Protein AF-A0A9P9ILC3-F1 (afdb_monomer)

Foldseek 3Di:
DDDQDFQWFWADEDPPDDAIKIKGFQVQLVLLVVLPQAQAQEEEEAFADLSCVLCCVAQVDPPDGDPGQGWGWADSDSRYIYRYGRQQDDDHHYDDPPPDPDPRIDIFGAPDPDPHSNVVRLLCVQQFVQLLHLAYEYEQVRLVHLVSVLVSLLVSLVLCVLAPANDEYEYEYEAQDDDDQVVSLVSNLVSNVVVCCVVPVPDDDDSVNSVVSSRSHYGYDYDYSDYDCNVVVVVSSVVSLVVCVVQLSRDRSVLSSQLSVVSSNCCRVPVSHGRDSQVSLCPVPDFDPLQLVLLLLLQVLDPDDDLLSLLLLLLLVLLSSDFPPGRLGQQLVSCVVHPLVSQVSSCVSNVPPCSSVSSSVSNNVLNVVCVVVVPRSLQVSLVSLLPDLSLLPDDDQQAQSRSSRGHDPDPLLSVLCCCCCNLVVDDPVRSVVCPVQFPDWDDDPQWTARGDPRIDRLCVSCPRHVRWHWDQDPNDIRTNDDDDCPQWWKWKAWPDPDIDIDGQDDPVQVVCVVVVHDRDDDDDYDHPDQQIFMFIWIQDPVRDTDTDDPPSDRNVVVCVVVCVVPPDDDDDDDDYDDDDDDDDDDDDDVVVVVVVVVVVRD

pLDDT: mean 77.28, std 18.67, range [23.97, 98.19]

Mean predicted aligned error: 16.58 Å

Nearest PDB structures (foldseek):
  1uuo-assembly1_A  TM=3.050E-01  e=3.561E+00  Rattus rattus
  6mzk-assembly1_B  TM=2.185E-01  e=6.914E+00  Influenza A virus (A/swine/Pennsylvania/A01076779/2010(H3N2))
  2oof-assembly1_A  TM=1.843E-01  e=3.747E+00  unidentified

Structure (mmCIF, N/CA/C/O backbone):
data_AF-A0A9P9ILC3-F1
#
_entry.id   AF-A0A9P9ILC3-F1
#
loop_
_atom_site.group_PDB
_atom_site.id
_atom_site.type_symbol
_atom_site.label_atom_id
_atom_site.label_alt_id
_atom_site.label_comp_id
_atom_site.label_asym_id
_atom_site.label_entity_id
_atom_site.label_seq_id
_atom_site.pdbx_PDB_ins_code
_atom_site.Cartn_x
_atom_site.Cartn_y
_atom_site.Cartn_z
_atom_site.occupancy
_atom_site.B_iso_or_equiv
_atom_site.auth_seq_id
_atom_site.auth_comp_id
_atom_site.auth_asym_id
_atom_site.auth_atom_id
_atom_site.pdbx_PDB_model_num
ATOM 1 N N . MET A 1 1 ? 36.769 3.764 -3.661 1.00 23.97 1 MET A N 1
ATOM 2 C CA . MET A 1 1 ? 35.564 3.863 -4.508 1.00 23.97 1 MET A CA 1
ATOM 3 C C . MET A 1 1 ? 34.874 2.511 -4.421 1.00 23.97 1 MET A C 1
ATOM 5 O O . MET A 1 1 ? 35.407 1.582 -5.016 1.00 23.97 1 MET A O 1
ATOM 9 N N . PRO A 1 2 ? 33.844 2.313 -3.580 1.00 28.03 2 PRO A N 1
ATOM 10 C CA . PRO A 1 2 ? 33.167 1.024 -3.556 1.00 28.03 2 PRO A CA 1
ATOM 11 C C . PRO A 1 2 ? 32.393 0.861 -4.869 1.00 28.03 2 PRO A C 1
ATOM 13 O O . PRO A 1 2 ? 31.841 1.830 -5.388 1.00 28.03 2 PRO A O 1
ATOM 16 N N . SER A 1 3 ? 32.447 -0.346 -5.422 1.00 35.47 3 SER A N 1
ATOM 17 C CA . SER A 1 3 ? 31.753 -0.782 -6.630 1.00 35.47 3 SER A CA 1
ATOM 18 C C . SER A 1 3 ? 30.279 -0.378 -6.624 1.00 35.47 3 SER A C 1
ATOM 20 O O . SER A 1 3 ? 29.643 -0.322 -5.574 1.00 35.47 3 SER A O 1
ATOM 22 N N . THR A 1 4 ? 29.725 -0.112 -7.806 1.00 49.19 4 THR A N 1
ATOM 23 C CA . THR A 1 4 ? 28.284 -0.007 -8.061 1.00 49.19 4 THR A CA 1
ATOM 24 C C . THR A 1 4 ? 27.616 -1.342 -7.728 1.00 49.19 4 THR A C 1
ATOM 26 O O . THR A 1 4 ? 27.397 -2.199 -8.583 1.00 49.19 4 THR A O 1
ATOM 29 N N . ASP A 1 5 ? 27.336 -1.551 -6.444 1.00 69.00 5 ASP A N 1
ATOM 30 C CA . ASP A 1 5 ? 26.706 -2.768 -5.963 1.00 69.00 5 ASP A CA 1
ATOM 31 C C . ASP A 1 5 ? 25.260 -2.792 -6.473 1.00 69.00 5 ASP A C 1
ATOM 33 O O . ASP A 1 5 ? 24.417 -1.973 -6.111 1.00 69.00 5 ASP A O 1
ATOM 37 N N . SER A 1 6 ? 24.958 -3.727 -7.367 1.00 86.50 6 SER A N 1
ATOM 38 C CA . SER A 1 6 ? 23.591 -3.967 -7.830 1.00 86.50 6 SER A CA 1
ATOM 39 C C . SER A 1 6 ? 22.699 -4.371 -6.655 1.00 86.50 6 SER A C 1
ATOM 41 O O . SER A 1 6 ? 23.113 -5.200 -5.853 1.00 86.50 6 SER A O 1
ATOM 43 N N . LEU A 1 7 ? 21.468 -3.875 -6.589 1.00 91.56 7 LEU A N 1
ATOM 44 C CA . LEU A 1 7 ? 20.440 -4.287 -5.632 1.00 91.56 7 LEU A CA 1
ATOM 45 C C . LEU A 1 7 ? 20.010 -5.748 -5.829 1.00 91.56 7 LEU A C 1
ATOM 47 O O . LEU A 1 7 ? 19.998 -6.520 -4.876 1.00 91.56 7 LEU A O 1
ATOM 51 N N . LEU A 1 8 ? 19.654 -6.125 -7.059 1.00 92.56 8 LEU A N 1
ATOM 52 C CA . LEU A 1 8 ? 19.232 -7.483 -7.410 1.00 92.56 8 LEU A CA 1
ATOM 53 C C . LEU A 1 8 ? 20.110 -8.027 -8.524 1.00 92.56 8 LEU A C 1
ATOM 55 O O . LEU A 1 8 ? 20.474 -7.291 -9.436 1.00 92.56 8 LEU A O 1
ATOM 59 N N . GLN A 1 9 ? 20.389 -9.324 -8.495 1.00 90.88 9 GLN A N 1
ATOM 60 C CA . GLN A 1 9 ? 20.995 -10.046 -9.609 1.00 90.88 9 GLN A CA 1
ATOM 61 C C . GLN A 1 9 ? 20.251 -11.352 -9.839 1.00 90.88 9 GLN A C 1
ATOM 63 O O . GLN A 1 9 ? 20.034 -12.121 -8.901 1.00 90.88 9 GLN A O 1
ATOM 68 N N . LEU A 1 10 ? 19.888 -11.624 -11.092 1.00 88.88 10 LEU A N 1
ATOM 69 C CA . LEU A 1 10 ? 19.340 -12.922 -11.461 1.00 88.88 10 LEU A CA 1
ATOM 70 C C . LEU A 1 10 ? 20.479 -13.866 -11.816 1.00 88.88 10 LEU A C 1
ATOM 72 O O . LEU A 1 10 ? 21.338 -13.551 -12.643 1.00 88.88 10 LEU A O 1
ATOM 76 N N . ARG A 1 11 ? 20.476 -15.043 -11.204 1.00 85.94 11 ARG A N 1
ATOM 77 C CA . ARG A 1 11 ? 21.575 -15.983 -11.347 1.00 85.94 11 ARG A CA 1
ATOM 78 C C . ARG A 1 11 ? 21.073 -17.427 -11.435 1.00 85.94 11 ARG A C 1
ATOM 80 O O . ARG A 1 11 ? 19.968 -17.749 -11.000 1.00 85.94 11 ARG A O 1
ATOM 87 N N . SER A 1 12 ? 21.887 -18.297 -12.029 1.00 84.00 12 SER A N 1
ATOM 88 C CA . SER A 1 12 ? 21.585 -19.722 -12.211 1.00 84.00 12 SER A CA 1
ATOM 89 C C . SER A 1 12 ? 22.355 -20.594 -11.222 1.00 84.00 12 SER A C 1
ATOM 91 O O . SER A 1 12 ? 23.430 -20.220 -10.732 1.00 84.00 12 SER A O 1
ATOM 93 N N . ASN A 1 13 ? 21.788 -21.756 -10.897 1.00 76.06 13 ASN A N 1
ATOM 94 C CA . ASN A 1 13 ? 22.455 -22.763 -10.081 1.00 76.06 13 ASN A CA 1
ATOM 95 C C . ASN A 1 13 ? 23.418 -23.621 -10.925 1.00 76.06 13 ASN A C 1
ATOM 97 O O . ASN A 1 13 ? 23.456 -23.520 -12.157 1.00 76.06 13 ASN A O 1
ATOM 101 N N . ALA A 1 14 ? 24.222 -24.458 -10.267 1.00 70.94 14 ALA A N 1
ATOM 102 C CA . ALA A 1 14 ? 25.019 -25.462 -10.964 1.00 70.94 14 ALA A CA 1
ATOM 103 C C . ALA A 1 14 ? 24.100 -26.445 -11.726 1.00 70.94 14 ALA A C 1
ATOM 105 O O . ALA A 1 14 ? 22.983 -26.712 -11.272 1.00 70.94 14 ALA A O 1
ATOM 106 N N . PRO A 1 15 ? 24.540 -26.996 -12.875 1.00 63.19 15 PRO A N 1
ATOM 107 C CA . PRO A 1 15 ? 23.764 -28.000 -13.604 1.00 63.19 15 PRO A CA 1
ATOM 108 C C . PRO A 1 15 ? 23.342 -29.159 -12.687 1.00 63.19 15 PRO A C 1
ATOM 110 O O . PRO A 1 15 ? 24.187 -29.730 -12.003 1.00 63.19 15 PRO A O 1
ATOM 113 N N . GLY A 1 16 ? 22.048 -29.494 -12.668 1.00 60.78 16 GLY A N 1
ATOM 114 C CA . GLY A 1 16 ? 21.489 -30.571 -11.836 1.00 60.78 16 GLY A CA 1
ATOM 115 C C . GLY A 1 16 ? 20.953 -30.143 -10.463 1.00 60.78 16 GLY A C 1
ATOM 116 O O . GLY A 1 16 ? 20.326 -30.957 -9.792 1.00 60.78 16 GLY A O 1
ATOM 117 N N . LEU A 1 17 ? 21.137 -28.881 -10.055 1.00 68.12 17 LEU A N 1
ATOM 118 C CA . LEU A 1 17 ? 20.528 -28.320 -8.845 1.00 68.12 17 LEU A CA 1
ATOM 119 C C . LEU A 1 17 ? 19.297 -27.463 -9.184 1.00 68.12 17 LEU A C 1
ATOM 121 O O . LEU A 1 17 ? 19.226 -26.891 -10.276 1.00 68.12 17 LEU A O 1
ATOM 125 N N . PRO A 1 18 ? 18.312 -27.362 -8.273 1.00 64.50 18 PRO A N 1
ATOM 126 C CA . PRO A 1 18 ? 17.073 -26.662 -8.562 1.00 64.50 18 PRO A CA 1
ATOM 127 C C . PRO A 1 18 ? 17.294 -25.156 -8.776 1.00 64.50 18 PRO A C 1
ATOM 129 O O . PRO A 1 18 ? 18.108 -24.526 -8.093 1.00 64.50 18 PRO A O 1
ATOM 132 N N . GLY A 1 19 ? 16.495 -24.618 -9.705 1.00 66.94 19 GLY A N 1
ATOM 133 C CA . GLY A 1 19 ? 16.114 -23.211 -9.853 1.00 66.94 19 GLY A CA 1
ATOM 134 C C . GLY A 1 19 ? 17.176 -22.217 -10.355 1.00 66.94 19 GLY A C 1
ATOM 135 O O . GLY A 1 19 ? 18.383 -22.411 -10.204 1.00 66.94 19 GLY A O 1
ATOM 136 N N . PRO A 1 20 ? 16.734 -21.090 -10.933 1.00 84.12 20 PRO A N 1
ATOM 137 C CA . PRO A 1 20 ? 17.412 -19.812 -10.771 1.00 84.12 20 PRO A CA 1
ATOM 138 C C . PRO A 1 20 ? 17.066 -19.186 -9.406 1.00 84.12 20 PRO A C 1
ATOM 140 O O . PRO A 1 20 ? 16.091 -19.564 -8.758 1.00 84.12 20 PRO A O 1
ATOM 143 N N . TYR A 1 21 ? 17.847 -18.207 -8.960 1.00 86.88 21 TYR A N 1
ATOM 144 C CA . TYR A 1 21 ? 17.575 -17.448 -7.733 1.00 86.88 21 TYR A CA 1
ATOM 145 C C . TYR A 1 21 ? 17.856 -15.963 -7.950 1.00 86.88 21 TYR A C 1
ATOM 147 O O . TYR A 1 21 ? 18.631 -15.571 -8.831 1.00 86.88 21 TYR A O 1
ATOM 155 N N . LEU A 1 22 ? 17.214 -15.135 -7.128 1.00 89.50 22 LEU A N 1
ATOM 156 C CA . LEU A 1 22 ? 17.542 -13.721 -7.006 1.00 89.50 22 LEU A CA 1
ATOM 157 C C . LEU A 1 22 ? 18.538 -13.550 -5.871 1.00 89.50 22 LEU A C 1
ATOM 159 O O . LEU A 1 22 ? 18.254 -13.890 -4.724 1.00 89.50 22 LEU A O 1
ATOM 163 N N . GLN A 1 23 ? 19.702 -13.007 -6.196 1.00 90.62 23 GLN A N 1
ATOM 164 C CA . GLN A 1 23 ? 20.629 -12.500 -5.202 1.00 90.62 23 GLN A CA 1
ATOM 165 C C . GLN A 1 23 ? 20.270 -11.044 -4.911 1.00 90.62 23 GLN A C 1
ATOM 167 O O . GLN A 1 23 ? 20.414 -10.180 -5.773 1.00 90.62 23 GLN A O 1
ATOM 172 N N . GLU A 1 24 ? 19.788 -10.788 -3.703 1.00 92.81 24 GLU A N 1
ATOM 173 C CA . GLU A 1 24 ? 19.514 -9.455 -3.183 1.00 92.81 24 GLU A CA 1
ATOM 174 C C . GLU A 1 24 ? 20.710 -8.976 -2.362 1.00 92.81 24 GLU A C 1
ATOM 176 O O . GLU A 1 24 ? 21.002 -9.526 -1.300 1.00 92.81 24 GLU A O 1
ATOM 181 N N . ASN A 1 25 ? 21.397 -7.938 -2.827 1.00 90.62 25 ASN A N 1
ATOM 182 C CA . ASN A 1 25 ? 22.473 -7.315 -2.068 1.00 90.62 25 ASN A CA 1
ATOM 183 C C . ASN A 1 25 ? 21.887 -6.250 -1.140 1.00 90.62 25 ASN A C 1
ATOM 185 O O . ASN A 1 25 ? 21.068 -5.425 -1.542 1.00 90.62 25 ASN A O 1
ATOM 189 N N . LEU A 1 26 ? 22.331 -6.247 0.115 1.00 90.06 26 LEU A N 1
ATOM 190 C CA . LEU A 1 26 ? 21.800 -5.361 1.145 1.00 90.06 26 LEU A CA 1
ATOM 191 C C . LEU A 1 26 ? 22.506 -3.999 1.198 1.00 90.06 26 LEU A C 1
ATOM 193 O O . LEU A 1 26 ? 21.940 -3.048 1.733 1.00 90.06 26 LEU A O 1
ATOM 197 N N . ALA A 1 27 ? 23.715 -3.889 0.639 1.00 89.38 27 ALA A N 1
ATOM 198 C CA . ALA A 1 27 ? 24.501 -2.654 0.643 1.00 89.38 27 ALA A CA 1
ATOM 199 C C . ALA A 1 27 ? 23.791 -1.464 -0.040 1.00 89.38 27 ALA A C 1
ATOM 201 O O . ALA A 1 27 ? 23.770 -0.385 0.555 1.00 89.38 27 ALA A O 1
ATOM 202 N N . PRO A 1 28 ? 23.114 -1.622 -1.197 1.00 91.00 28 PRO A N 1
ATOM 203 C CA . PRO A 1 28 ? 22.448 -0.498 -1.866 1.00 91.00 28 PRO A CA 1
ATOM 204 C C . PRO A 1 28 ? 21.321 0.139 -1.045 1.00 91.00 28 PRO A C 1
ATOM 206 O O . PRO A 1 28 ? 21.006 1.313 -1.230 1.00 91.00 28 PRO A O 1
ATOM 209 N N . TYR A 1 29 ? 20.743 -0.585 -0.079 1.00 92.50 29 TYR A N 1
ATOM 210 C CA . TYR A 1 29 ? 19.739 -0.024 0.826 1.00 92.50 29 TYR A CA 1
ATOM 211 C C . TYR A 1 29 ? 20.289 1.055 1.770 1.00 92.50 29 TYR A C 1
ATOM 213 O O . TYR A 1 29 ? 19.491 1.824 2.305 1.00 92.50 29 TYR A O 1
ATOM 221 N N . GLN A 1 30 ? 21.614 1.168 1.936 1.00 91.19 30 GLN A N 1
ATOM 222 C CA . GLN A 1 30 ? 22.233 2.265 2.692 1.00 91.19 30 GLN A CA 1
ATOM 223 C C . GLN A 1 30 ? 21.852 3.637 2.125 1.00 91.19 30 GLN A C 1
ATOM 225 O O . GLN A 1 30 ? 21.759 4.606 2.877 1.00 91.19 30 GLN A O 1
ATOM 230 N N . LEU A 1 31 ? 21.553 3.717 0.821 1.00 91.56 31 LEU A N 1
ATOM 231 C CA . LEU A 1 31 ? 21.010 4.925 0.207 1.00 91.56 31 LEU A CA 1
ATOM 232 C C . LEU A 1 31 ? 19.692 5.353 0.870 1.00 91.56 31 LEU A C 1
ATOM 234 O O . LEU A 1 31 ? 19.500 6.527 1.176 1.00 91.56 31 LEU A O 1
ATOM 238 N N . LEU A 1 32 ? 18.790 4.400 1.114 1.00 92.31 32 LEU A N 1
ATOM 239 C CA . LEU A 1 32 ? 17.504 4.668 1.759 1.00 92.31 32 LEU A CA 1
ATOM 240 C C . LEU A 1 32 ? 17.674 4.947 3.255 1.00 92.31 32 LEU A C 1
ATOM 242 O O . LEU A 1 32 ? 16.973 5.802 3.794 1.00 92.31 32 LEU A O 1
ATOM 246 N N . ASP A 1 33 ? 18.632 4.291 3.912 1.00 91.44 33 ASP A N 1
ATOM 247 C CA . ASP A 1 33 ? 18.960 4.580 5.312 1.00 91.44 33 ASP A CA 1
ATOM 248 C C . ASP A 1 33 ? 19.450 6.028 5.477 1.00 91.44 33 ASP A C 1
ATOM 250 O O . ASP A 1 33 ? 18.987 6.741 6.369 1.00 91.44 33 ASP A O 1
ATOM 254 N N . ALA A 1 34 ? 20.302 6.505 4.561 1.00 90.50 34 ALA A N 1
ATOM 255 C CA . ALA A 1 34 ? 20.792 7.884 4.545 1.00 90.50 34 ALA A CA 1
ATOM 256 C C . ALA A 1 34 ? 19.676 8.923 4.308 1.00 90.50 34 ALA A C 1
ATOM 258 O O . ALA A 1 34 ? 19.774 10.057 4.774 1.00 90.50 34 ALA A O 1
ATOM 259 N N . MET A 1 35 ? 18.594 8.546 3.619 1.00 91.06 35 MET A N 1
ATOM 260 C CA . MET A 1 35 ? 17.426 9.408 3.395 1.00 91.06 35 MET A CA 1
ATOM 261 C C . MET A 1 35 ? 16.495 9.510 4.620 1.00 91.06 35 MET A C 1
ATOM 263 O O . MET A 1 35 ? 15.700 10.451 4.718 1.00 91.06 35 MET A O 1
ATOM 267 N N . GLY A 1 36 ? 16.567 8.568 5.566 1.00 87.38 36 GLY A N 1
ATOM 268 C CA . GLY A 1 36 ? 15.808 8.589 6.819 1.00 87.38 36 GLY A CA 1
ATOM 269 C C . GLY A 1 36 ? 14.289 8.720 6.629 1.00 87.38 36 GLY A C 1
ATOM 270 O O . GLY A 1 36 ? 13.634 7.874 6.022 1.00 87.38 36 GLY A O 1
ATOM 271 N N . LYS A 1 37 ? 13.697 9.797 7.167 1.00 87.25 37 LYS A N 1
ATOM 272 C CA . LYS A 1 37 ? 12.245 10.066 7.073 1.00 87.25 37 LYS A CA 1
ATOM 273 C C . LYS A 1 37 ? 11.823 10.727 5.751 1.00 87.25 37 LYS A C 1
ATOM 275 O O . LYS A 1 37 ? 10.633 11.004 5.571 1.00 87.25 37 LYS A O 1
ATOM 280 N N . ALA A 1 38 ? 12.757 10.999 4.835 1.00 91.56 38 ALA A N 1
ATOM 281 C CA . ALA A 1 38 ? 12.429 11.560 3.529 1.00 91.56 38 ALA A CA 1
ATOM 282 C C . ALA A 1 38 ? 11.571 10.588 2.707 1.00 91.56 38 ALA A C 1
ATOM 284 O O . ALA A 1 38 ? 11.570 9.378 2.924 1.00 91.56 38 ALA A O 1
ATOM 285 N N . ARG A 1 39 ? 10.813 11.134 1.756 1.00 93.38 39 ARG A N 1
ATOM 286 C CA . ARG A 1 39 ? 9.960 10.372 0.838 1.00 93.38 39 ARG A CA 1
ATOM 287 C C . ARG A 1 39 ? 10.572 10.450 -0.554 1.00 93.38 39 ARG A C 1
ATOM 289 O O . ARG A 1 39 ? 10.392 11.490 -1.194 1.00 93.38 39 ARG A O 1
ATOM 296 N N . PRO A 1 40 ? 11.342 9.432 -0.973 1.00 94.19 40 PRO A N 1
ATOM 297 C CA . PRO A 1 40 ? 12.015 9.474 -2.257 1.00 94.19 40 PRO A CA 1
ATOM 298 C C . PRO A 1 40 ? 10.994 9.463 -3.394 1.00 94.19 40 PRO A C 1
ATOM 300 O O . PRO A 1 40 ? 9.966 8.790 -3.320 1.00 94.19 40 PRO A O 1
ATOM 303 N N . ARG A 1 41 ? 11.305 10.214 -4.445 1.00 95.19 41 ARG A N 1
ATOM 304 C CA . ARG A 1 41 ? 10.732 10.041 -5.775 1.00 95.19 41 ARG A CA 1
ATOM 305 C C . ARG A 1 41 ? 11.487 8.925 -6.469 1.00 95.19 41 ARG A C 1
ATOM 307 O O . ARG A 1 41 ? 12.709 8.877 -6.359 1.00 95.19 41 ARG A O 1
ATOM 314 N N . SER A 1 42 ? 10.800 8.064 -7.191 1.00 94.94 42 SER A N 1
ATOM 315 C CA . SER A 1 42 ? 11.404 6.864 -7.762 1.00 94.94 42 SER A CA 1
ATOM 316 C C . SER A 1 42 ? 11.117 6.732 -9.250 1.00 94.94 42 SER A C 1
ATOM 318 O O . SER A 1 42 ? 9.977 6.824 -9.709 1.00 94.94 42 SER A O 1
ATOM 320 N N . ILE A 1 43 ? 12.181 6.483 -10.008 1.00 95.81 43 ILE A N 1
ATOM 321 C CA . ILE A 1 43 ? 12.124 6.233 -11.445 1.00 95.81 43 ILE A CA 1
ATOM 322 C C . ILE A 1 43 ? 12.619 4.813 -11.692 1.00 95.81 43 ILE A C 1
ATOM 324 O O . ILE A 1 43 ? 13.747 4.478 -11.341 1.00 95.81 43 ILE A O 1
ATOM 328 N N . LEU A 1 44 ? 11.786 3.982 -12.307 1.00 96.50 44 LEU A N 1
ATOM 329 C CA . LEU A 1 44 ? 12.179 2.662 -12.789 1.00 96.50 44 LEU A CA 1
ATOM 330 C C . LEU A 1 44 ? 12.573 2.769 -14.252 1.00 96.50 44 LEU A C 1
ATOM 332 O O . LEU A 1 44 ? 11.765 3.190 -15.070 1.00 96.50 44 LEU A O 1
ATOM 336 N N . ALA A 1 45 ? 13.800 2.392 -14.589 1.00 95.50 45 ALA A N 1
ATOM 337 C CA . ALA A 1 45 ? 14.314 2.496 -15.947 1.00 95.50 45 ALA A CA 1
ATOM 338 C C . ALA A 1 45 ? 14.655 1.124 -16.495 1.00 95.50 45 ALA A C 1
ATOM 340 O O . ALA A 1 45 ? 15.579 0.472 -16.023 1.00 95.50 45 ALA A O 1
ATOM 341 N N . ILE A 1 46 ? 13.897 0.685 -17.493 1.00 95.62 46 ILE A N 1
ATOM 342 C CA . ILE A 1 46 ? 13.995 -0.653 -18.058 1.00 95.62 46 ILE A CA 1
ATOM 343 C C . ILE A 1 46 ? 14.574 -0.544 -19.465 1.00 95.62 46 ILE A C 1
ATOM 345 O O . ILE A 1 46 ? 13.961 0.024 -20.371 1.00 95.62 46 ILE A O 1
ATOM 349 N N . GLY A 1 47 ? 15.773 -1.082 -19.640 1.00 92.88 47 GLY A N 1
ATOM 350 C CA . GLY A 1 47 ? 16.537 -0.982 -20.878 1.00 92.88 47 GLY A CA 1
ATOM 351 C C . GLY A 1 47 ? 17.971 -1.440 -20.662 1.00 92.88 47 GLY A C 1
ATOM 352 O O . GLY A 1 47 ? 18.313 -1.894 -19.575 1.00 92.88 47 GLY A O 1
ATOM 353 N N . GLY A 1 48 ? 18.784 -1.363 -21.702 1.00 89.94 48 GLY A N 1
ATOM 354 C CA . GLY A 1 48 ? 20.165 -1.831 -21.718 1.00 89.94 48 GLY A CA 1
ATOM 355 C C . GLY A 1 48 ? 21.062 -0.720 -22.233 1.00 89.94 48 GLY A C 1
ATOM 356 O O . GLY A 1 48 ? 21.075 0.386 -21.694 1.00 89.94 48 GLY A O 1
ATOM 357 N N . ARG A 1 49 ? 21.775 -0.977 -23.329 1.00 89.06 49 ARG A N 1
ATOM 358 C CA . ARG A 1 49 ? 22.761 -0.035 -23.862 1.00 89.06 49 ARG A CA 1
ATOM 359 C C . ARG A 1 49 ? 22.170 1.324 -24.252 1.00 89.06 49 ARG A C 1
ATOM 361 O O . ARG A 1 49 ? 22.804 2.341 -23.968 1.00 89.06 49 ARG A O 1
ATOM 368 N N . VAL A 1 50 ? 21.005 1.374 -24.908 1.00 91.50 50 VAL A N 1
ATOM 369 C CA . VAL A 1 50 ? 20.406 2.654 -25.336 1.00 91.50 50 VAL A CA 1
ATOM 370 C C . VAL A 1 50 ? 19.949 3.463 -24.125 1.00 91.50 50 VAL A C 1
ATOM 372 O O . VAL A 1 50 ? 20.202 4.668 -24.075 1.00 91.50 50 VAL A O 1
ATOM 375 N N . LYS A 1 51 ? 19.354 2.807 -23.123 1.00 92.44 51 LYS A N 1
ATOM 376 C CA . LYS A 1 51 ? 19.073 3.406 -21.814 1.00 92.44 51 LYS A CA 1
ATOM 377 C C . LYS A 1 51 ? 20.333 4.002 -21.191 1.00 92.44 51 LYS A C 1
ATOM 379 O O . LYS A 1 51 ? 20.331 5.194 -20.903 1.00 92.44 51 LYS A O 1
ATOM 384 N N . SER A 1 52 ? 21.407 3.233 -21.020 1.00 89.06 52 SER A N 1
ATOM 385 C CA . SER A 1 52 ? 22.615 3.720 -20.334 1.00 89.06 52 SER A CA 1
ATOM 386 C C . SER A 1 52 ? 23.235 4.925 -21.051 1.00 89.06 52 SER A C 1
ATOM 388 O O . SER A 1 52 ? 23.605 5.905 -20.409 1.00 89.06 52 SER A O 1
ATOM 390 N N . GLN A 1 53 ? 23.244 4.922 -22.390 1.00 89.69 53 GLN A N 1
ATOM 391 C CA . GLN A 1 53 ? 23.677 6.073 -23.193 1.00 89.69 53 GLN A CA 1
ATOM 392 C C . GLN A 1 53 ? 22.787 7.306 -22.995 1.00 89.69 53 GLN A C 1
ATOM 394 O O . GLN A 1 53 ? 23.293 8.417 -22.833 1.00 89.69 53 GLN A O 1
ATOM 399 N N . TYR A 1 54 ? 21.465 7.125 -23.010 1.00 90.00 54 TYR A N 1
ATOM 400 C CA . TYR A 1 54 ? 20.515 8.214 -22.802 1.00 90.00 54 TYR A CA 1
ATOM 401 C C . TYR A 1 54 ? 20.636 8.804 -21.393 1.00 90.00 54 TYR A C 1
ATOM 403 O O . TYR A 1 54 ? 20.666 10.024 -21.238 1.00 90.00 54 TYR A O 1
ATOM 411 N N . LEU A 1 55 ? 20.753 7.956 -20.367 1.00 89.19 55 LEU A N 1
ATOM 412 C CA . LEU A 1 55 ? 20.864 8.400 -18.980 1.00 89.19 55 LEU A CA 1
ATOM 413 C C . LEU A 1 55 ? 22.170 9.151 -18.715 1.00 89.19 55 LEU A C 1
ATOM 415 O O . LEU A 1 55 ? 22.131 10.238 -18.136 1.00 89.19 55 LEU A O 1
ATOM 419 N N . ALA A 1 56 ? 23.295 8.641 -19.223 1.00 86.88 56 ALA A N 1
ATOM 420 C CA . ALA A 1 56 ? 24.581 9.325 -19.133 1.00 86.88 56 ALA A CA 1
ATOM 421 C C . ALA A 1 56 ? 24.544 10.708 -19.801 1.00 86.88 56 ALA A C 1
ATOM 423 O O . ALA A 1 56 ? 25.058 11.681 -19.249 1.00 86.88 56 ALA A O 1
ATOM 424 N N . ARG A 1 57 ? 23.882 10.815 -20.960 1.00 88.50 57 ARG A N 1
ATOM 425 C CA . ARG A 1 57 ? 23.748 12.077 -21.697 1.00 88.50 57 ARG A CA 1
ATOM 426 C C . ARG A 1 57 ? 22.841 13.087 -20.993 1.00 88.50 57 ARG A C 1
ATOM 428 O O . ARG A 1 57 ? 23.225 14.242 -20.851 1.00 88.50 57 ARG A O 1
ATOM 435 N N . GLU A 1 58 ? 21.644 12.682 -20.569 1.00 85.31 58 GLU A N 1
ATOM 436 C CA . GLU A 1 58 ? 20.638 13.618 -20.041 1.00 85.31 58 GLU A CA 1
ATOM 437 C C . GLU A 1 58 ? 20.840 13.962 -18.559 1.00 85.31 58 GLU A C 1
ATOM 439 O O . GLU A 1 58 ? 20.529 15.074 -18.122 1.00 85.31 58 GLU A O 1
ATOM 444 N N . PHE A 1 59 ? 21.350 13.018 -17.766 1.00 83.81 59 PHE A N 1
ATOM 445 C CA . PHE A 1 59 ? 21.430 13.151 -16.309 1.00 83.81 59 PHE A CA 1
ATOM 446 C C . PHE A 1 59 ? 22.861 13.203 -15.779 1.00 83.81 59 PHE A C 1
ATOM 448 O O . PHE A 1 59 ? 23.037 13.357 -14.572 1.00 83.81 59 PHE A O 1
ATOM 455 N N . SER A 1 60 ? 23.867 13.120 -16.658 1.00 78.00 60 SER A N 1
ATOM 456 C CA . SER A 1 60 ? 25.287 13.072 -16.279 1.00 78.00 60 SER A CA 1
ATOM 457 C C . SER A 1 60 ? 25.584 11.953 -15.276 1.00 78.00 60 SER A C 1
ATOM 459 O O . SER A 1 60 ? 26.461 12.084 -14.425 1.00 78.00 60 SER A O 1
ATOM 461 N N . THR A 1 61 ? 24.823 10.858 -15.347 1.00 68.94 61 THR A N 1
ATOM 462 C CA . THR A 1 61 ? 24.993 9.710 -14.464 1.00 68.94 61 THR A CA 1
ATOM 463 C C . THR A 1 61 ? 26.029 8.755 -15.048 1.00 68.94 61 THR A C 1
ATOM 465 O O . THR A 1 61 ? 25.943 8.345 -16.204 1.00 68.94 61 THR A O 1
ATOM 468 N N . THR A 1 62 ? 27.007 8.353 -14.239 1.00 59.91 62 THR A N 1
ATOM 469 C CA . THR A 1 62 ? 27.888 7.218 -14.544 1.00 59.91 62 THR A CA 1
ATOM 470 C C . THR A 1 62 ? 27.161 5.931 -14.157 1.00 59.91 62 THR A C 1
ATOM 472 O O . THR A 1 62 ? 27.472 5.304 -13.146 1.00 59.91 62 THR A O 1
ATOM 475 N N . LEU A 1 63 ? 26.097 5.598 -14.891 1.00 63.06 63 LEU A N 1
ATOM 476 C CA . LEU A 1 63 ? 25.473 4.282 -14.777 1.00 63.06 63 LEU A CA 1
ATOM 477 C C . LEU A 1 63 ? 26.288 3.328 -15.640 1.00 63.06 63 LEU A C 1
ATOM 479 O O . LEU A 1 63 ? 26.175 3.330 -16.868 1.00 63.06 63 LEU A O 1
ATOM 483 N N . ASP A 1 64 ? 27.164 2.571 -14.984 1.00 59.22 64 ASP A N 1
ATOM 484 C CA . ASP A 1 64 ? 27.916 1.515 -15.644 1.00 59.22 64 ASP A CA 1
ATOM 485 C C . ASP A 1 64 ? 26.935 0.473 -16.175 1.00 59.22 64 ASP A C 1
ATOM 487 O O . ASP A 1 64 ? 26.046 0.005 -15.463 1.00 59.22 64 ASP A O 1
ATOM 491 N N . HIS A 1 65 ? 27.101 0.100 -17.441 1.00 61.38 65 HIS A N 1
ATOM 492 C CA . HIS A 1 65 ? 26.363 -1.025 -17.993 1.00 61.38 65 HIS A CA 1
ATOM 493 C C . HIS A 1 65 ? 26.761 -2.280 -17.215 1.00 61.38 65 HIS A C 1
ATOM 495 O O . HIS A 1 65 ? 27.946 -2.613 -17.128 1.00 61.38 65 HIS A O 1
ATOM 501 N N . HIS A 1 66 ? 25.786 -2.982 -16.642 1.00 64.75 66 HIS A N 1
ATOM 502 C CA . HIS A 1 66 ? 26.083 -4.189 -15.895 1.00 64.75 66 HIS A CA 1
ATOM 503 C C . HIS A 1 66 ? 26.275 -5.361 -16.861 1.00 64.75 66 HIS A C 1
ATOM 505 O O . HIS A 1 66 ? 25.395 -5.701 -17.649 1.00 64.75 66 HIS A O 1
ATOM 511 N N . GLU A 1 67 ? 27.419 -6.039 -16.756 1.00 64.38 67 GLU A N 1
ATOM 512 C CA . GLU A 1 67 ? 27.701 -7.269 -17.516 1.00 64.38 67 GLU A CA 1
ATOM 513 C C . GLU A 1 67 ? 26.789 -8.445 -17.110 1.00 64.38 67 GLU A C 1
ATOM 515 O O . GLU A 1 67 ? 26.768 -9.491 -17.760 1.00 64.38 67 GLU A O 1
ATOM 520 N N . THR A 1 68 ? 26.034 -8.299 -16.018 1.00 72.38 68 THR A N 1
ATOM 521 C CA . THR A 1 68 ? 25.136 -9.325 -15.477 1.00 72.38 68 THR A CA 1
ATOM 522 C C . THR A 1 68 ? 23.706 -8.805 -15.362 1.00 72.38 68 THR A C 1
ATOM 524 O O . THR A 1 68 ? 23.543 -7.637 -15.013 1.00 72.38 68 THR A O 1
ATOM 527 N N . PRO A 1 69 ? 22.675 -9.660 -15.535 1.00 80.44 69 PRO A N 1
ATOM 528 C CA . PRO A 1 69 ? 21.286 -9.250 -15.370 1.00 80.44 69 PRO A CA 1
ATOM 529 C C . PRO A 1 69 ? 21.049 -8.761 -13.941 1.00 80.44 69 PRO A C 1
ATOM 531 O O . PRO A 1 69 ? 21.024 -9.559 -12.996 1.00 80.44 69 PRO A O 1
ATOM 534 N N . SER A 1 70 ? 20.879 -7.449 -13.781 1.00 89.75 70 SER A N 1
ATOM 535 C CA . SER A 1 70 ? 20.800 -6.814 -12.471 1.00 89.75 70 SER A CA 1
ATOM 536 C C . SER A 1 70 ? 19.741 -5.714 -12.387 1.00 89.75 70 SER A C 1
ATOM 538 O O . SER A 1 70 ? 19.183 -5.255 -13.388 1.00 89.75 70 SER A O 1
ATOM 540 N N . VAL A 1 71 ? 19.437 -5.323 -11.153 1.00 93.00 71 VAL A N 1
ATOM 541 C CA . VAL A 1 71 ? 18.796 -4.053 -10.811 1.00 93.00 71 VAL A CA 1
ATOM 542 C C . VAL A 1 71 ? 19.781 -3.283 -9.958 1.00 93.00 71 VAL A C 1
ATOM 544 O O . VAL A 1 71 ? 20.266 -3.847 -8.981 1.00 93.00 71 VAL A O 1
ATOM 547 N N . ALA A 1 72 ? 20.053 -2.023 -10.267 1.00 91.75 72 ALA A N 1
ATOM 548 C CA . ALA A 1 72 ? 20.803 -1.125 -9.398 1.00 91.75 72 ALA A CA 1
ATOM 549 C C . ALA A 1 72 ? 19.874 -0.109 -8.732 1.00 91.75 72 ALA A C 1
ATOM 551 O O . ALA A 1 72 ? 18.878 0.322 -9.313 1.00 91.75 72 ALA A O 1
ATOM 552 N N . LEU A 1 73 ? 20.214 0.262 -7.498 1.00 92.31 73 LEU A N 1
ATOM 553 C CA . LEU A 1 73 ? 19.548 1.321 -6.751 1.00 92.31 73 LEU A CA 1
ATOM 554 C C . LEU A 1 73 ? 20.529 2.481 -6.605 1.00 92.31 73 LEU A C 1
ATOM 556 O O . LEU A 1 73 ? 21.524 2.360 -5.894 1.00 92.31 73 LEU A O 1
ATOM 560 N N . THR A 1 74 ? 20.262 3.590 -7.288 1.00 90.00 74 THR A N 1
ATOM 561 C CA . THR A 1 74 ? 21.172 4.744 -7.318 1.00 90.00 74 THR A CA 1
ATOM 562 C C . THR A 1 74 ? 20.440 6.044 -7.016 1.00 90.00 74 THR A C 1
ATOM 564 O O . THR A 1 74 ? 19.224 6.156 -7.167 1.00 90.00 74 THR A O 1
ATOM 567 N N . SER A 1 75 ? 21.188 7.038 -6.544 1.00 88.62 75 SER A N 1
ATOM 568 C CA . SER A 1 75 ? 20.665 8.375 -6.272 1.00 88.62 75 SER A CA 1
ATOM 569 C C . SER A 1 75 ? 20.879 9.275 -7.480 1.00 88.62 75 SER A C 1
ATOM 571 O O . SER A 1 75 ? 21.993 9.349 -7.993 1.00 88.62 75 SER A O 1
ATOM 573 N N . LEU A 1 76 ? 19.837 9.981 -7.910 1.00 85.88 76 LEU A N 1
ATOM 574 C CA . LEU A 1 76 ? 19.962 11.073 -8.879 1.00 85.88 76 LEU A CA 1
ATOM 575 C C . LEU A 1 76 ? 20.248 12.398 -8.175 1.00 85.88 76 LEU A C 1
ATOM 577 O O . LEU A 1 76 ? 21.043 13.211 -8.634 1.00 85.88 76 LEU A O 1
ATOM 581 N N . ASP A 1 77 ? 19.544 12.617 -7.070 1.00 83.81 77 ASP A N 1
ATOM 582 C CA . ASP A 1 77 ? 19.651 13.780 -6.208 1.00 83.81 77 ASP A CA 1
ATOM 583 C C . ASP A 1 77 ? 19.168 13.412 -4.793 1.00 83.81 77 ASP A C 1
ATOM 585 O O . ASP A 1 77 ? 18.722 12.299 -4.529 1.00 83.81 77 ASP A O 1
ATOM 589 N N . HIS A 1 78 ? 19.208 14.366 -3.864 1.00 81.56 78 HIS A N 1
ATOM 590 C CA . HIS A 1 78 ? 18.790 14.182 -2.466 1.00 81.56 78 HIS A CA 1
ATOM 591 C C . HIS A 1 78 ? 17.331 13.710 -2.249 1.00 81.56 78 HIS A C 1
ATOM 593 O O . HIS A 1 78 ? 16.950 13.409 -1.118 1.00 81.56 78 HIS A O 1
ATOM 599 N N . LYS A 1 79 ? 16.487 13.687 -3.286 1.00 86.56 79 LYS A N 1
ATOM 600 C CA . LYS A 1 79 ? 15.062 13.327 -3.235 1.00 86.56 79 LYS A CA 1
ATOM 601 C C . LYS A 1 79 ? 14.650 12.297 -4.281 1.00 86.56 79 LYS A C 1
ATOM 603 O O . LYS A 1 79 ? 13.529 11.813 -4.173 1.00 86.56 79 LYS A O 1
ATOM 608 N N . THR A 1 80 ? 15.487 11.969 -5.259 1.00 90.88 80 THR A N 1
ATOM 609 C CA . THR A 1 80 ? 15.115 11.143 -6.411 1.00 90.88 80 THR A CA 1
ATOM 610 C C . THR A 1 80 ? 16.070 9.966 -6.558 1.00 90.88 80 THR A C 1
ATOM 612 O O . THR A 1 80 ? 17.283 10.152 -6.621 1.00 90.88 80 THR A O 1
ATOM 615 N N . ILE A 1 81 ? 15.513 8.762 -6.653 1.00 93.50 81 ILE A N 1
ATOM 616 C CA . ILE A 1 81 ? 16.245 7.503 -6.815 1.00 93.50 81 ILE A CA 1
ATOM 617 C C . ILE A 1 81 ? 15.900 6.832 -8.148 1.00 93.50 81 ILE A C 1
ATOM 619 O O . ILE A 1 81 ? 14.779 6.959 -8.649 1.00 93.50 81 ILE A O 1
ATOM 623 N N . TRP A 1 82 ? 16.857 6.082 -8.687 1.00 92.31 82 TRP A N 1
ATOM 624 C CA . TRP A 1 82 ? 16.678 5.207 -9.842 1.00 92.31 82 TRP A CA 1
ATOM 625 C C . TRP A 1 82 ? 16.670 3.747 -9.414 1.00 92.31 82 TRP A C 1
ATOM 627 O O . TRP A 1 82 ? 17.518 3.307 -8.638 1.00 92.31 82 TRP A O 1
ATOM 637 N N . LEU A 1 83 ? 15.730 3.001 -9.986 1.00 94.56 83 LEU A N 1
ATOM 638 C CA . LEU A 1 83 ? 15.780 1.553 -10.110 1.00 94.56 83 LEU A CA 1
ATOM 639 C C . LEU A 1 83 ? 16.217 1.247 -11.541 1.00 94.56 83 LEU A C 1
ATOM 641 O O . LEU A 1 83 ? 15.392 1.163 -12.453 1.00 94.56 83 LEU A O 1
ATOM 645 N N . ASP A 1 84 ? 17.523 1.145 -11.748 1.00 93.00 84 ASP A N 1
ATOM 646 C CA . ASP A 1 84 ? 18.097 0.889 -13.064 1.00 93.00 84 ASP A CA 1
ATOM 647 C C . ASP A 1 84 ? 18.068 -0.614 -13.373 1.00 93.00 84 ASP A C 1
ATOM 649 O O . ASP A 1 84 ? 18.680 -1.405 -12.660 1.00 93.00 84 ASP A O 1
ATOM 653 N N . CYS A 1 85 ? 17.308 -1.027 -14.388 1.00 93.31 85 CYS A N 1
ATOM 654 C CA . CYS A 1 85 ? 16.894 -2.413 -14.583 1.00 93.31 85 CYS A CA 1
ATOM 655 C C . CYS A 1 85 ? 17.383 -3.022 -15.899 1.00 93.31 85 CYS A C 1
ATOM 657 O O . CYS A 1 85 ? 16.876 -2.709 -16.977 1.00 93.31 85 CYS A O 1
ATOM 659 N N . GLU A 1 86 ? 18.271 -4.013 -15.770 1.00 91.44 86 GLU A N 1
ATOM 660 C CA . GLU A 1 86 ? 18.836 -4.816 -16.864 1.00 91.44 86 GLU A CA 1
ATOM 661 C C . GLU A 1 86 ? 18.575 -6.324 -16.699 1.00 91.44 86 GLU A C 1
ATOM 663 O O . GLU A 1 86 ? 19.071 -7.115 -17.494 1.00 91.44 86 GLU A O 1
ATOM 668 N N . LEU A 1 87 ? 17.776 -6.750 -15.704 1.00 89.38 87 LEU A N 1
ATOM 669 C CA . LEU A 1 87 ? 17.472 -8.174 -15.431 1.00 89.38 87 LEU A CA 1
ATOM 670 C C . LEU A 1 87 ? 17.049 -9.014 -16.647 1.00 89.38 87 LEU A C 1
ATOM 672 O O . LEU A 1 87 ? 17.207 -10.227 -16.603 1.00 89.38 87 LEU A O 1
ATOM 676 N N . HIS A 1 88 ? 16.451 -8.423 -17.683 1.00 88.88 88 HIS A N 1
ATOM 677 C CA . HIS A 1 88 ? 15.993 -9.151 -18.870 1.00 88.88 88 HIS A CA 1
ATOM 678 C C . HIS A 1 88 ? 17.077 -9.328 -19.943 1.00 88.88 88 HIS A C 1
ATOM 680 O O . HIS A 1 88 ? 16.882 -10.125 -20.864 1.00 88.88 88 HIS A O 1
ATOM 686 N N . PHE A 1 89 ? 18.204 -8.619 -19.822 1.00 78.31 89 PHE A N 1
ATOM 687 C CA . PHE A 1 89 ? 19.358 -8.762 -20.700 1.00 78.31 89 PHE A CA 1
ATOM 688 C C . PHE A 1 89 ? 20.308 -9.830 -20.172 1.00 78.31 89 PHE A C 1
ATOM 690 O O . PHE A 1 89 ? 20.525 -9.942 -18.970 1.00 78.31 89 PHE A O 1
ATOM 697 N N . HIS A 1 90 ? 20.944 -10.546 -21.098 1.00 73.38 90 HIS A N 1
ATOM 698 C CA . HIS A 1 90 ? 21.967 -11.565 -20.847 1.00 73.38 90 HIS A CA 1
ATOM 699 C C . HIS A 1 90 ? 21.457 -12.915 -20.324 1.00 73.38 90 HIS A C 1
ATOM 701 O O . HIS A 1 90 ? 20.308 -13.106 -19.924 1.00 73.38 90 HIS A O 1
ATOM 707 N N . GLN A 1 91 ? 22.352 -13.902 -20.392 1.00 77.62 91 GLN A N 1
ATOM 708 C CA . GLN A 1 91 ? 22.145 -15.223 -19.810 1.00 77.62 91 GLN A CA 1
ATOM 709 C C . GLN A 1 91 ? 22.426 -15.185 -18.305 1.00 77.62 91 GLN A C 1
ATOM 711 O O . GLN A 1 91 ? 23.275 -14.427 -17.842 1.00 77.62 91 GLN A O 1
ATOM 716 N N . MET A 1 92 ? 21.734 -16.033 -17.540 1.00 78.75 92 MET A N 1
ATOM 717 C CA . MET A 1 92 ? 21.910 -16.120 -16.087 1.00 78.75 92 MET A CA 1
ATOM 718 C C . MET A 1 92 ? 23.318 -16.615 -15.738 1.00 78.75 92 MET A C 1
ATOM 720 O O . MET A 1 92 ? 23.612 -17.794 -15.977 1.00 78.75 92 MET A O 1
ATOM 724 N N . PRO A 1 93 ? 24.173 -15.784 -15.116 1.00 77.69 93 PRO A N 1
ATOM 725 C CA . PRO A 1 93 ? 25.489 -16.230 -14.697 1.00 77.69 93 PRO A CA 1
ATOM 726 C C . PRO A 1 93 ? 25.352 -17.259 -13.568 1.00 77.69 93 PRO A C 1
ATOM 728 O O . PRO A 1 93 ? 24.471 -17.136 -12.714 1.00 77.69 93 PRO A O 1
ATOM 731 N N . ARG A 1 94 ? 26.232 -18.264 -13.548 1.00 77.12 94 ARG A N 1
ATOM 732 C CA . ARG A 1 94 ? 26.243 -19.325 -12.522 1.00 77.12 94 ARG A CA 1
ATOM 733 C C . ARG A 1 94 ? 26.828 -18.824 -11.193 1.00 77.12 94 ARG A C 1
ATOM 735 O O . ARG A 1 94 ? 27.757 -18.012 -11.224 1.00 77.12 94 ARG A O 1
ATOM 742 N N . ILE A 1 95 ? 26.378 -19.360 -10.044 1.00 71.94 95 ILE A N 1
ATOM 743 C CA . ILE A 1 95 ? 27.145 -19.218 -8.782 1.00 71.94 95 ILE A CA 1
ATOM 744 C C . ILE A 1 95 ? 28.503 -19.877 -8.982 1.00 71.94 95 ILE A C 1
ATOM 746 O O . ILE A 1 95 ? 28.584 -21.044 -9.368 1.00 71.94 95 ILE A O 1
ATOM 750 N N . LYS A 1 96 ? 29.578 -19.167 -8.643 1.00 64.00 96 LYS A N 1
ATOM 751 C CA . LYS A 1 96 ? 30.868 -19.807 -8.386 1.00 64.00 96 LYS A CA 1
ATOM 752 C C . LYS A 1 96 ? 30.876 -20.258 -6.926 1.00 64.00 96 LYS A C 1
ATOM 754 O O . LYS A 1 96 ? 30.847 -19.413 -6.043 1.00 64.00 96 LYS A O 1
ATOM 759 N N . ALA A 1 97 ? 30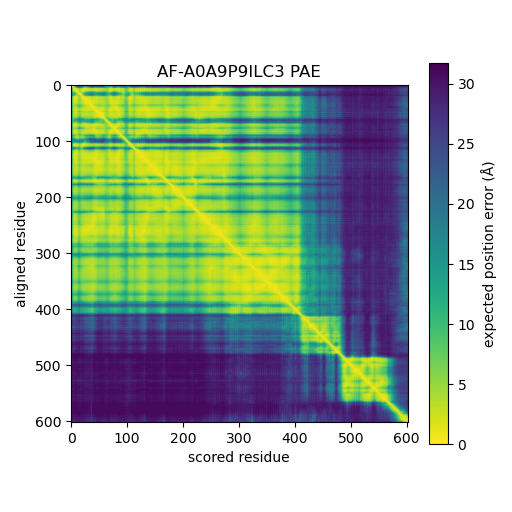.961 -21.564 -6.664 1.00 48.97 97 ALA A N 1
ATOM 760 C CA . ALA A 1 97 ? 30.909 -22.170 -5.320 1.00 48.97 97 ALA A CA 1
ATOM 761 C C . ALA A 1 97 ? 31.937 -21.626 -4.290 1.00 48.97 97 ALA A C 1
ATOM 763 O O . ALA A 1 97 ? 31.876 -21.980 -3.119 1.00 48.97 97 ALA A O 1
ATOM 764 N N . LYS A 1 98 ? 32.880 -20.770 -4.713 1.00 43.88 98 LYS A N 1
ATOM 765 C CA . LYS A 1 98 ? 33.902 -20.123 -3.877 1.00 43.88 98 LYS A CA 1
ATOM 766 C C . LYS A 1 98 ? 33.611 -18.669 -3.492 1.00 43.88 98 LYS A C 1
ATOM 768 O O . LYS A 1 98 ? 34.380 -18.120 -2.709 1.00 43.88 98 LYS A O 1
ATOM 773 N N . SER A 1 99 ? 32.563 -18.023 -4.010 1.00 49.44 99 SER A N 1
ATOM 774 C CA . SER A 1 99 ? 32.157 -16.730 -3.450 1.00 49.44 99 SER A CA 1
ATOM 775 C C . SER A 1 99 ? 31.430 -17.019 -2.147 1.00 49.44 99 SER A C 1
ATOM 777 O O . SER A 1 99 ? 30.252 -17.377 -2.166 1.00 49.44 99 SER A O 1
ATOM 779 N N . SER A 1 100 ? 32.138 -16.914 -1.023 1.00 43.62 100 SER A N 1
ATOM 780 C CA . SER A 1 100 ? 31.483 -16.731 0.264 1.00 43.62 100 SER A CA 1
ATOM 781 C C . SER A 1 100 ? 30.416 -15.660 0.064 1.00 43.62 100 SER A C 1
ATOM 783 O O . SER A 1 100 ? 30.707 -14.553 -0.392 1.00 43.62 100 SER A O 1
ATOM 785 N N . ILE A 1 101 ? 29.159 -16.023 0.308 1.00 52.03 101 ILE A N 1
ATOM 786 C CA . ILE A 1 101 ? 28.083 -15.048 0.390 1.00 52.03 101 ILE A CA 1
ATOM 787 C C . ILE A 1 101 ? 28.475 -14.202 1.596 1.00 52.03 101 ILE A C 1
ATOM 789 O O . ILE A 1 101 ? 28.282 -14.616 2.739 1.00 52.03 101 ILE A O 1
ATOM 793 N N . ALA A 1 102 ? 29.154 -13.079 1.360 1.00 52.66 102 ALA A N 1
ATOM 794 C CA . ALA A 1 102 ? 29.388 -12.097 2.401 1.00 52.66 102 ALA A CA 1
ATOM 795 C C . ALA A 1 102 ? 28.026 -11.825 3.051 1.00 52.66 102 ALA A C 1
ATOM 797 O O . ALA A 1 102 ? 27.027 -11.741 2.333 1.00 52.66 102 ALA A O 1
ATOM 798 N N . GLY A 1 103 ? 27.962 -11.692 4.380 1.00 56.50 103 GLY A N 1
ATOM 799 C CA . GLY A 1 103 ? 26.710 -11.518 5.142 1.00 56.50 103 GLY A CA 1
ATOM 800 C C . GLY A 1 103 ? 25.836 -10.315 4.734 1.00 56.50 103 GLY A C 1
ATOM 801 O O . GLY A 1 103 ? 24.833 -10.028 5.375 1.00 56.50 103 GLY A O 1
ATOM 802 N N . CYS A 1 104 ? 26.205 -9.617 3.662 1.00 73.69 104 CYS A N 1
ATOM 803 C CA . CYS A 1 104 ? 25.531 -8.504 3.024 1.00 73.69 104 CYS A CA 1
ATOM 804 C C . CYS A 1 104 ? 24.610 -8.917 1.857 1.00 73.69 104 CYS A C 1
ATOM 806 O O . CYS A 1 104 ? 24.207 -8.037 1.105 1.00 73.69 104 CYS A O 1
ATOM 808 N N . SER A 1 105 ? 24.305 -10.203 1.635 1.00 82.25 105 SER A N 1
ATOM 809 C CA . SER A 1 105 ? 23.392 -10.645 0.557 1.00 82.25 105 SER A CA 1
ATOM 810 C C . SER A 1 105 ? 22.380 -11.696 1.024 1.00 82.25 105 SER A C 1
ATOM 812 O O . SER A 1 105 ? 22.695 -12.532 1.868 1.00 82.25 105 SER A O 1
ATOM 814 N N . ARG A 1 106 ? 21.175 -11.681 0.445 1.00 88.19 106 ARG A N 1
ATOM 815 C CA . ARG A 1 106 ? 20.122 -12.696 0.608 1.00 88.19 106 ARG A CA 1
ATOM 816 C C . ARG A 1 106 ? 19.913 -13.440 -0.707 1.00 88.19 106 ARG A C 1
ATOM 818 O O . ARG A 1 106 ? 19.932 -12.830 -1.773 1.00 88.19 106 ARG A O 1
ATOM 825 N N . LEU A 1 107 ? 19.716 -14.752 -0.631 1.00 88.06 107 LEU A N 1
ATOM 826 C CA . LEU A 1 107 ? 19.384 -15.575 -1.791 1.00 88.06 107 LEU A CA 1
ATOM 827 C C . LEU A 1 107 ? 17.919 -15.982 -1.721 1.00 88.06 107 LEU A C 1
ATOM 829 O O . LEU A 1 107 ? 17.491 -16.601 -0.751 1.00 88.06 107 LEU A O 1
ATOM 833 N N . HIS A 1 108 ? 17.182 -15.664 -2.776 1.00 89.56 108 HIS A N 1
ATOM 834 C CA . HIS A 1 108 ? 15.766 -15.971 -2.904 1.00 89.56 108 HIS A CA 1
ATOM 835 C C . HIS A 1 108 ? 15.574 -17.005 -4.002 1.00 89.56 108 HIS A C 1
ATOM 837 O O . HIS A 1 108 ? 15.788 -16.721 -5.184 1.00 89.56 108 HIS A O 1
ATOM 843 N N . PHE A 1 109 ? 15.205 -18.220 -3.613 1.00 87.50 109 PHE A N 1
ATOM 844 C CA . PHE A 1 109 ? 14.948 -19.295 -4.559 1.00 87.50 109 PHE A CA 1
ATOM 845 C C . PHE A 1 109 ? 13.707 -18.975 -5.394 1.00 87.50 109 PHE A C 1
ATOM 847 O O . PHE A 1 109 ? 12.643 -18.719 -4.839 1.00 87.50 109 PHE A O 1
ATOM 854 N N . LEU A 1 110 ? 13.828 -19.006 -6.722 1.00 84.62 110 LEU A N 1
ATOM 855 C CA . LEU A 1 110 ? 12.678 -18.830 -7.598 1.00 84.62 110 LEU A CA 1
ATOM 856 C C . LEU A 1 110 ? 12.126 -20.201 -7.958 1.00 84.62 110 LEU A C 1
ATOM 858 O O . LEU A 1 110 ? 12.760 -20.958 -8.697 1.00 84.62 110 LEU A O 1
ATOM 862 N N . ASN A 1 111 ? 10.915 -20.499 -7.492 1.00 69.38 111 ASN A N 1
ATOM 863 C CA . ASN A 1 111 ? 10.197 -21.713 -7.868 1.00 69.38 111 ASN A CA 1
ATOM 864 C C . ASN A 1 111 ? 9.653 -21.609 -9.309 1.00 69.38 111 ASN A C 1
ATOM 866 O O . ASN A 1 111 ? 8.449 -21.574 -9.550 1.00 69.38 111 ASN A O 1
ATOM 870 N N . SER A 1 112 ? 10.553 -21.460 -10.283 1.00 65.62 112 SER A N 1
ATOM 871 C CA . SER A 1 112 ? 10.230 -21.248 -11.690 1.00 65.62 112 SER A CA 1
ATOM 872 C C . SER A 1 112 ? 11.049 -22.175 -12.577 1.00 65.62 112 SER A C 1
ATOM 874 O O . SER A 1 112 ? 12.276 -22.106 -12.616 1.00 65.62 112 SER A O 1
ATOM 876 N N . ALA A 1 113 ? 10.351 -23.000 -13.359 1.00 56.78 113 ALA A N 1
ATOM 877 C CA . ALA A 1 113 ? 10.932 -23.812 -14.430 1.00 56.78 113 ALA A CA 1
ATOM 878 C C . ALA A 1 113 ? 11.202 -22.996 -15.716 1.00 56.78 113 ALA A C 1
ATOM 880 O O . ALA A 1 113 ? 11.435 -23.561 -16.787 1.00 56.78 113 ALA A O 1
ATOM 881 N N . ALA A 1 114 ? 11.109 -21.660 -15.665 1.00 61.66 114 ALA A N 1
ATOM 882 C CA . ALA A 1 114 ? 11.200 -20.823 -16.852 1.00 61.66 114 ALA A CA 1
ATOM 883 C C . ALA A 1 114 ? 12.616 -20.832 -17.454 1.00 61.66 114 ALA A C 1
ATOM 885 O O . ALA A 1 114 ? 13.559 -20.282 -16.896 1.00 61.66 114 ALA A O 1
ATOM 886 N N . ALA A 1 115 ? 12.735 -21.374 -18.668 1.00 60.31 115 ALA A N 1
ATOM 887 C CA . ALA A 1 115 ? 14.001 -21.454 -19.399 1.00 60.31 115 ALA A CA 1
ATOM 888 C C . ALA A 1 115 ? 14.546 -20.096 -19.900 1.00 60.31 115 ALA A C 1
ATOM 890 O O . ALA A 1 115 ? 15.702 -20.015 -20.307 1.00 60.31 115 ALA A O 1
ATOM 891 N N . ARG A 1 116 ? 13.731 -19.026 -19.917 1.00 77.44 116 ARG A N 1
ATOM 892 C CA . ARG A 1 116 ? 14.119 -17.700 -20.441 1.00 77.44 116 ARG A CA 1
ATOM 893 C C . ARG A 1 116 ? 14.136 -16.639 -19.346 1.00 77.44 116 ARG A C 1
ATOM 895 O O . ARG A 1 116 ? 13.127 -16.425 -18.684 1.00 77.44 116 ARG A O 1
ATOM 902 N N . VAL A 1 117 ? 15.241 -15.900 -19.277 1.00 83.69 117 VAL A N 1
ATOM 903 C CA . VAL A 1 117 ? 15.497 -14.800 -18.330 1.00 83.69 117 VAL A CA 1
ATOM 904 C C . VAL A 1 117 ? 14.390 -13.746 -18.330 1.00 83.69 117 VAL A C 1
ATOM 906 O O . VAL A 1 117 ? 13.865 -13.403 -17.275 1.00 83.69 117 VAL A O 1
ATOM 909 N N . ALA A 1 118 ? 13.939 -13.319 -19.510 1.00 85.50 118 ALA A N 1
ATOM 910 C CA . ALA A 1 118 ? 12.851 -12.351 -19.643 1.00 85.50 118 ALA A CA 1
ATOM 911 C C . ALA A 1 118 ? 11.538 -12.803 -18.971 1.00 85.50 118 ALA A C 1
ATOM 913 O O . ALA A 1 118 ? 10.837 -11.983 -18.387 1.00 85.50 118 ALA A O 1
ATOM 914 N N . LYS A 1 119 ? 11.224 -14.112 -18.977 1.00 85.62 119 LYS A N 1
ATOM 915 C CA . LYS A 1 119 ? 10.019 -14.645 -18.311 1.00 85.62 119 LYS A CA 1
ATOM 916 C C . LYS A 1 119 ? 10.086 -14.539 -16.784 1.00 85.62 119 LYS A C 1
ATOM 918 O O . LYS A 1 119 ? 9.049 -14.623 -16.141 1.00 85.62 119 LYS A O 1
ATOM 923 N N . ILE A 1 120 ? 11.283 -14.374 -16.223 1.00 87.81 120 ILE A N 1
ATOM 924 C CA . ILE A 1 120 ? 11.510 -14.153 -14.793 1.00 87.81 120 ILE A CA 1
ATOM 925 C C . ILE A 1 120 ? 11.599 -12.652 -14.497 1.00 87.81 120 ILE A C 1
ATOM 927 O O . ILE A 1 120 ? 10.981 -12.173 -13.553 1.00 87.81 120 ILE A O 1
ATOM 931 N N . ALA A 1 121 ? 12.342 -11.908 -15.319 1.00 90.88 121 ALA A N 1
ATOM 932 C CA . ALA A 1 121 ? 12.592 -10.484 -15.128 1.00 90.88 121 ALA A CA 1
ATOM 933 C C . ALA A 1 121 ? 11.326 -9.626 -15.256 1.00 90.88 121 ALA A C 1
ATOM 935 O O . ALA A 1 121 ? 11.105 -8.735 -14.441 1.00 90.88 121 ALA A O 1
ATOM 936 N N . TYR A 1 122 ? 10.483 -9.897 -16.257 1.00 92.50 122 TYR A N 1
ATOM 937 C CA . TYR A 1 122 ? 9.294 -9.086 -16.520 1.00 92.50 122 TYR A CA 1
ATOM 938 C C . TYR A 1 122 ? 8.306 -9.070 -15.346 1.00 92.50 122 TYR A C 1
ATOM 940 O O . TYR A 1 122 ? 7.970 -7.970 -14.913 1.00 92.50 122 TYR A O 1
ATOM 948 N N . PRO A 1 123 ? 7.916 -10.214 -14.752 1.00 90.94 123 PRO A N 1
ATOM 949 C CA . PRO A 1 123 ? 7.105 -10.196 -13.537 1.00 90.94 123 PRO A CA 1
ATOM 950 C C . PRO A 1 123 ? 7.751 -9.459 -12.355 1.00 90.94 123 PRO A C 1
ATOM 952 O O . PRO A 1 123 ? 7.048 -8.813 -11.595 1.00 90.94 123 PRO A O 1
ATOM 955 N N . ILE A 1 124 ? 9.081 -9.484 -12.196 1.00 92.56 124 ILE A N 1
ATOM 956 C CA . ILE A 1 124 ? 9.749 -8.716 -11.125 1.00 92.56 124 ILE A CA 1
ATOM 957 C C . ILE A 1 124 ? 9.554 -7.210 -11.347 1.00 92.56 124 ILE A C 1
ATOM 959 O O . ILE A 1 124 ? 9.291 -6.466 -10.400 1.00 92.56 124 ILE A O 1
ATOM 963 N N . TYR A 1 125 ? 9.642 -6.749 -12.597 1.00 94.31 125 TYR A N 1
ATOM 964 C CA . TYR A 1 125 ? 9.375 -5.351 -12.928 1.00 94.31 125 TYR A CA 1
ATOM 965 C C . TYR A 1 125 ? 7.928 -4.962 -12.621 1.00 94.31 125 TYR A C 1
ATOM 967 O O . TYR A 1 125 ? 7.705 -3.910 -12.027 1.00 94.31 125 TYR A O 1
ATOM 975 N N . THR A 1 126 ? 6.961 -5.802 -12.998 1.00 92.19 126 THR A N 1
ATOM 976 C CA . THR A 1 126 ? 5.530 -5.473 -12.906 1.00 92.19 126 THR A CA 1
ATOM 977 C C . THR A 1 126 ? 4.934 -5.709 -11.524 1.00 92.19 126 THR A C 1
ATOM 979 O O . THR A 1 126 ? 4.132 -4.904 -11.064 1.00 92.19 126 THR A O 1
ATOM 982 N N . ASP A 1 127 ? 5.325 -6.793 -10.857 1.00 89.88 127 ASP A N 1
ATOM 983 C CA . ASP A 1 127 ? 4.677 -7.287 -9.638 1.00 89.88 127 ASP A CA 1
ATOM 984 C C . ASP A 1 127 ? 5.422 -6.865 -8.365 1.00 89.88 127 ASP A C 1
ATOM 986 O O . ASP A 1 127 ? 4.878 -6.993 -7.270 1.00 89.88 127 ASP A O 1
ATOM 990 N N . VAL A 1 128 ? 6.663 -6.375 -8.497 1.00 92.94 128 VAL A N 1
ATOM 991 C CA . VAL A 1 128 ? 7.473 -5.890 -7.370 1.00 92.94 128 VAL A CA 1
ATOM 992 C C . VAL A 1 128 ? 7.868 -4.433 -7.589 1.00 92.94 128 VAL A C 1
ATOM 994 O O . VAL A 1 128 ? 7.400 -3.555 -6.868 1.00 92.94 128 VAL A O 1
ATOM 997 N N . LEU A 1 129 ? 8.704 -4.135 -8.590 1.00 95.12 129 LEU A N 1
ATOM 998 C CA . LEU A 1 129 ? 9.336 -2.811 -8.708 1.00 95.12 129 LEU A CA 1
ATOM 999 C C . LEU A 1 129 ? 8.354 -1.695 -9.090 1.00 95.12 129 LEU A C 1
ATOM 1001 O O . LEU A 1 129 ? 8.489 -0.566 -8.610 1.00 95.12 129 LEU A O 1
ATOM 1005 N N . ALA A 1 130 ? 7.342 -1.988 -9.910 1.00 93.62 130 ALA A N 1
ATOM 1006 C CA . ALA A 1 130 ? 6.345 -1.004 -10.327 1.00 93.62 130 ALA A CA 1
ATOM 1007 C C . ALA A 1 130 ? 5.564 -0.411 -9.143 1.00 93.62 130 ALA A C 1
ATOM 1009 O O . ALA A 1 130 ? 5.273 0.789 -9.141 1.00 93.62 130 ALA A O 1
ATOM 1010 N N . LEU A 1 131 ? 5.293 -1.201 -8.093 1.00 92.56 131 LEU A N 1
ATOM 1011 C CA . LEU A 1 131 ? 4.643 -0.702 -6.878 1.00 92.56 131 LEU A CA 1
ATOM 1012 C C . LEU A 1 131 ? 5.462 0.407 -6.218 1.00 92.56 131 LEU A C 1
ATOM 1014 O O . LEU A 1 131 ? 4.878 1.320 -5.642 1.00 92.56 131 LEU A O 1
ATOM 1018 N N . PHE A 1 132 ? 6.786 0.357 -6.319 1.00 94.06 132 PHE A N 1
ATOM 1019 C CA . PHE A 1 132 ? 7.698 1.316 -5.702 1.00 94.06 132 PHE A CA 1
ATOM 1020 C C . PHE A 1 132 ? 8.106 2.453 -6.629 1.00 94.06 132 PHE A C 1
ATOM 1022 O O . PHE A 1 132 ? 8.931 3.267 -6.232 1.00 94.06 132 PHE A O 1
ATOM 1029 N N . SER A 1 133 ? 7.541 2.536 -7.833 1.00 94.81 133 SER A N 1
ATOM 1030 C CA . SER A 1 133 ? 7.961 3.482 -8.869 1.00 94.81 133 SER A CA 1
ATOM 1031 C C . SER A 1 133 ? 6.898 4.551 -9.116 1.00 94.81 133 SER A C 1
ATOM 1033 O O . SER A 1 133 ? 5.710 4.237 -9.251 1.00 94.81 133 SER A O 1
ATOM 1035 N N . ASP A 1 134 ? 7.310 5.818 -9.181 1.00 94.88 134 ASP A N 1
ATOM 1036 C CA . ASP A 1 134 ? 6.433 6.906 -9.617 1.00 94.88 134 ASP A CA 1
ATOM 1037 C C . ASP A 1 134 ? 6.240 6.860 -11.136 1.00 94.88 134 ASP A C 1
ATOM 1039 O O . ASP A 1 134 ? 5.116 6.967 -11.632 1.00 94.88 134 ASP A O 1
ATOM 1043 N N . ILE A 1 135 ? 7.337 6.656 -11.867 1.00 95.62 135 ILE A N 1
ATOM 1044 C CA . ILE A 1 135 ? 7.369 6.559 -13.327 1.00 95.62 135 ILE A CA 1
ATOM 1045 C C . ILE A 1 135 ? 8.208 5.368 -13.758 1.00 95.62 135 ILE A C 1
ATOM 1047 O O . ILE A 1 135 ? 9.188 5.011 -13.105 1.00 95.62 135 ILE A O 1
ATOM 1051 N N . ILE A 1 136 ? 7.821 4.781 -14.887 1.00 96.94 136 ILE A N 1
ATOM 1052 C CA . ILE A 1 136 ? 8.491 3.647 -15.503 1.00 96.94 136 ILE A CA 1
ATOM 1053 C C . ILE A 1 136 ? 8.908 4.039 -16.914 1.00 96.94 136 ILE A C 1
ATOM 1055 O O . ILE A 1 136 ? 8.065 4.299 -17.768 1.00 96.94 136 ILE A O 1
ATOM 1059 N N . LEU A 1 137 ? 10.210 4.096 -17.152 1.00 96.62 137 LEU A N 1
ATOM 1060 C CA . LEU A 1 137 ? 10.809 4.350 -18.452 1.00 96.62 137 LEU A CA 1
ATOM 1061 C C . LEU A 1 137 ? 11.088 3.015 -19.131 1.00 96.62 137 LEU A C 1
ATOM 1063 O O . LEU A 1 137 ? 11.774 2.168 -18.560 1.00 96.62 137 LEU A O 1
ATOM 1067 N N . ILE A 1 138 ? 10.593 2.832 -20.350 1.00 96.50 138 ILE A N 1
ATOM 1068 C CA . ILE A 1 138 ? 10.861 1.640 -21.157 1.00 96.50 138 ILE A CA 1
ATOM 1069 C C . ILE A 1 138 ? 11.569 2.078 -22.430 1.00 96.50 138 ILE A C 1
ATOM 1071 O O . ILE A 1 138 ? 11.010 2.802 -23.253 1.00 96.50 138 ILE A O 1
ATOM 1075 N N . PHE A 1 139 ? 12.800 1.616 -22.606 1.00 95.19 139 PHE A N 1
ATOM 1076 C CA . PHE A 1 139 ? 13.603 1.922 -23.782 1.00 95.19 139 PHE A CA 1
ATOM 1077 C C . PHE A 1 139 ? 13.297 0.909 -24.879 1.00 95.19 139 PHE A C 1
ATOM 1079 O O . PHE A 1 139 ? 13.821 -0.203 -24.900 1.00 95.19 139 PHE A O 1
ATOM 1086 N N . VAL A 1 140 ? 12.426 1.296 -25.808 1.00 95.00 140 VAL A N 1
ATOM 1087 C CA . VAL A 1 140 ? 11.876 0.397 -26.831 1.00 95.00 140 VAL A CA 1
ATOM 1088 C C . VAL A 1 140 ? 12.944 -0.264 -27.713 1.00 95.00 140 VAL A C 1
ATOM 1090 O O . VAL A 1 140 ? 12.813 -1.461 -27.976 1.00 95.00 140 VAL A O 1
ATOM 1093 N N . PRO A 1 141 ? 14.026 0.427 -28.134 1.00 93.88 141 PRO A N 1
ATOM 1094 C CA . PRO A 1 141 ? 15.097 -0.221 -28.891 1.00 93.88 141 PRO A CA 1
ATOM 1095 C C . PRO A 1 141 ? 15.790 -1.348 -28.124 1.00 93.88 141 PRO A C 1
ATOM 1097 O O . PRO A 1 141 ? 16.201 -2.331 -28.733 1.00 93.88 141 PRO A O 1
ATOM 1100 N N . ASP A 1 142 ? 15.893 -1.223 -26.801 1.00 93.06 142 ASP A N 1
ATOM 1101 C CA . ASP A 1 142 ? 16.527 -2.238 -25.966 1.00 93.06 142 ASP A CA 1
ATOM 1102 C C . ASP A 1 142 ? 15.614 -3.473 -25.812 1.00 93.06 142 ASP A C 1
ATOM 1104 O O . ASP A 1 142 ? 16.099 -4.591 -25.699 1.00 93.06 142 ASP A O 1
ATOM 1108 N N . PHE A 1 143 ? 14.292 -3.322 -25.924 1.00 90.94 143 PHE A N 1
ATOM 1109 C CA . PHE A 1 143 ? 13.340 -4.444 -25.894 1.00 90.94 143 PHE A CA 1
ATOM 1110 C C . PHE A 1 143 ? 13.257 -5.250 -27.202 1.00 90.94 143 PHE A C 1
ATOM 1112 O O . PHE A 1 143 ? 12.528 -6.239 -27.265 1.00 90.94 143 PHE A O 1
ATOM 1119 N N . GLY A 1 144 ? 13.991 -4.852 -28.246 1.00 89.75 144 GLY A N 1
ATOM 1120 C CA . GLY A 1 144 ? 13.891 -5.448 -29.582 1.00 89.75 144 GLY A CA 1
ATOM 1121 C C . GLY A 1 144 ? 12.832 -4.800 -30.479 1.00 89.75 144 GLY A C 1
ATOM 1122 O O . GLY A 1 144 ? 12.604 -5.289 -31.583 1.00 89.75 144 GLY A O 1
ATOM 1123 N N . GLY A 1 145 ? 12.232 -3.688 -30.040 1.00 92.25 145 GLY A N 1
ATOM 1124 C CA . GLY A 1 145 ? 11.244 -2.928 -30.799 1.00 92.25 145 GLY A CA 1
ATOM 1125 C C . GLY A 1 145 ? 9.867 -2.861 -30.139 1.00 92.25 145 GLY A C 1
ATOM 1126 O O . GLY A 1 145 ? 9.606 -3.430 -29.078 1.00 92.25 145 GLY A O 1
ATOM 1127 N N . LEU A 1 146 ? 8.965 -2.119 -30.789 1.00 92.94 146 LEU A N 1
ATOM 1128 C CA . LEU A 1 146 ? 7.599 -1.907 -30.310 1.00 92.94 146 LEU A CA 1
ATOM 1129 C C . LEU A 1 146 ? 6.795 -3.213 -30.139 1.00 92.94 146 LEU A C 1
ATOM 1131 O O . LEU A 1 146 ? 6.106 -3.320 -29.124 1.00 92.94 146 LEU A O 1
ATOM 1135 N N . PRO A 1 147 ? 6.884 -4.225 -31.031 1.00 93.12 147 PRO A N 1
ATOM 1136 C CA . PRO A 1 147 ? 6.121 -5.466 -30.869 1.00 93.12 147 PRO A CA 1
ATOM 1137 C C . PRO A 1 147 ? 6.400 -6.186 -29.542 1.00 93.12 147 PRO A C 1
ATOM 1139 O O . PRO A 1 147 ? 5.474 -6.631 -28.867 1.00 93.12 147 PRO A O 1
ATOM 1142 N N . GLN A 1 148 ? 7.664 -6.244 -29.121 1.00 92.75 148 GLN A N 1
ATOM 1143 C CA . GLN A 1 148 ? 8.076 -6.893 -27.876 1.00 92.75 148 GLN A CA 1
ATOM 1144 C C . GLN A 1 148 ? 7.617 -6.103 -26.647 1.00 92.75 148 GLN A C 1
ATOM 1146 O O . GLN A 1 148 ? 7.227 -6.698 -25.641 1.00 92.75 148 GLN A O 1
ATOM 1151 N N . VAL A 1 149 ? 7.613 -4.768 -26.729 1.00 94.56 149 VAL A N 1
ATOM 1152 C CA . VAL A 1 149 ? 7.045 -3.907 -25.681 1.00 94.56 149 VAL A CA 1
ATOM 1153 C C . VAL A 1 149 ? 5.534 -4.112 -25.574 1.00 94.56 149 VAL A C 1
ATOM 1155 O O . VAL A 1 149 ? 5.023 -4.261 -24.469 1.00 94.56 149 VAL A O 1
ATOM 1158 N N . VAL A 1 150 ? 4.816 -4.186 -26.697 1.00 95.12 150 VAL A N 1
ATOM 1159 C CA . VAL A 1 150 ? 3.371 -4.472 -26.717 1.00 95.12 150 VAL A CA 1
ATOM 1160 C C . VAL A 1 150 ? 3.073 -5.844 -26.105 1.00 95.12 150 VAL A C 1
ATOM 1162 O O . VAL A 1 150 ? 2.146 -5.967 -25.304 1.00 95.12 150 VAL A O 1
ATOM 1165 N N . ASP A 1 151 ? 3.883 -6.861 -26.403 1.00 93.12 151 ASP A N 1
ATOM 1166 C CA . ASP A 1 151 ? 3.770 -8.181 -25.775 1.00 93.12 151 ASP A CA 1
ATOM 1167 C C . ASP A 1 151 ? 4.009 -8.125 -24.259 1.00 93.12 151 ASP A C 1
ATOM 1169 O O . ASP A 1 151 ? 3.253 -8.729 -23.491 1.00 93.12 151 ASP A O 1
ATOM 1173 N N . PHE A 1 152 ? 5.030 -7.387 -23.815 1.00 94.06 152 PHE A N 1
ATOM 1174 C CA . PHE A 1 152 ? 5.320 -7.163 -22.398 1.00 94.06 152 PHE A CA 1
ATOM 1175 C C . PHE A 1 152 ? 4.150 -6.469 -21.681 1.00 94.06 152 PHE A C 1
ATOM 1177 O O . PHE A 1 152 ? 3.666 -6.978 -20.670 1.00 94.06 152 PHE A O 1
ATOM 1184 N N . LEU A 1 153 ? 3.640 -5.366 -22.234 1.00 95.06 153 LEU A N 1
ATOM 1185 C CA . LEU A 1 153 ? 2.515 -4.610 -21.678 1.00 95.06 153 LEU A CA 1
ATOM 1186 C C . LEU A 1 153 ? 1.215 -5.428 -21.668 1.00 95.06 153 LEU A C 1
ATOM 1188 O O . LEU A 1 153 ? 0.480 -5.408 -20.683 1.00 95.06 153 LEU A O 1
ATOM 1192 N N . GLY A 1 154 ? 0.948 -6.209 -22.718 1.00 93.06 154 GLY A N 1
ATOM 1193 C CA . GLY A 1 154 ? -0.203 -7.112 -22.757 1.00 93.06 154 GLY A CA 1
ATOM 1194 C C . GLY A 1 154 ? -0.128 -8.204 -21.683 1.00 93.06 154 GLY A C 1
ATOM 1195 O O . GLY A 1 154 ? -1.132 -8.517 -21.041 1.00 93.06 154 GLY A O 1
ATOM 1196 N N . ASN A 1 155 ? 1.065 -8.757 -21.438 1.00 90.69 155 ASN A N 1
ATOM 1197 C CA . ASN A 1 155 ? 1.285 -9.719 -20.354 1.00 90.69 155 ASN A CA 1
ATOM 1198 C C . ASN A 1 155 ? 1.149 -9.078 -18.968 1.00 90.69 155 ASN A C 1
ATOM 1200 O O . ASN A 1 155 ? 0.659 -9.733 -18.048 1.00 90.69 155 ASN A O 1
ATOM 1204 N N . TRP A 1 156 ? 1.533 -7.808 -18.819 1.00 92.31 156 TRP A N 1
ATOM 1205 C CA . TRP A 1 156 ? 1.305 -7.060 -17.588 1.00 92.31 156 TRP A CA 1
ATOM 1206 C C . TRP A 1 156 ? -0.190 -6.929 -17.297 1.00 92.31 156 TRP A C 1
ATOM 1208 O O . TRP A 1 156 ? -0.627 -7.333 -16.221 1.00 92.31 156 TRP A O 1
ATOM 1218 N N . ILE A 1 157 ? -0.995 -6.462 -18.258 1.00 91.50 157 ILE A N 1
ATOM 1219 C CA . ILE A 1 157 ? -2.453 -6.354 -18.068 1.00 91.50 157 ILE A CA 1
ATOM 1220 C C . ILE A 1 157 ? -3.033 -7.718 -17.683 1.00 91.50 157 ILE A C 1
ATOM 1222 O O . ILE A 1 157 ? -3.761 -7.819 -16.701 1.00 91.50 157 ILE A O 1
ATOM 1226 N N . LYS A 1 158 ? -2.629 -8.791 -18.374 1.00 88.81 158 LYS A N 1
ATOM 1227 C CA . LYS A 1 158 ? -3.050 -10.159 -18.041 1.00 88.81 158 LYS A CA 1
ATOM 1228 C C . LYS A 1 158 ? -2.696 -10.560 -16.599 1.00 88.81 158 LYS A C 1
ATOM 1230 O O . LYS A 1 158 ? -3.533 -11.139 -15.911 1.00 88.81 158 LYS A O 1
ATOM 1235 N N . SER A 1 159 ? -1.479 -10.262 -16.137 1.00 87.62 159 SER A N 1
ATOM 1236 C CA . SER A 1 159 ? -1.055 -10.520 -14.749 1.00 87.62 159 SER A CA 1
ATOM 1237 C C . SER A 1 159 ? -1.908 -9.727 -13.754 1.00 87.62 159 SER A C 1
ATOM 1239 O O . SER A 1 159 ? -2.410 -10.282 -12.779 1.00 87.62 159 SER A O 1
ATOM 1241 N N . SER A 1 160 ? -2.143 -8.446 -14.047 1.00 87.81 160 SER A N 1
ATOM 1242 C CA . SER A 1 160 ? -2.970 -7.547 -13.238 1.00 87.81 160 SER A CA 1
ATOM 1243 C C . SER A 1 160 ? -4.422 -8.024 -13.143 1.00 87.81 160 SER A C 1
ATOM 1245 O O . SER A 1 160 ? -5.007 -7.996 -12.068 1.00 87.81 160 SER A O 1
ATOM 1247 N N . MET A 1 161 ? -4.997 -8.552 -14.227 1.00 84.88 161 MET A N 1
ATOM 1248 C CA . MET A 1 161 ? -6.342 -9.140 -14.206 1.00 84.88 161 MET A CA 1
ATOM 1249 C C . MET A 1 161 ? -6.425 -10.368 -13.294 1.00 84.88 161 MET A C 1
ATOM 1251 O O . MET A 1 161 ? -7.397 -10.525 -12.563 1.00 84.88 161 MET A O 1
ATOM 1255 N N . ALA A 1 162 ? -5.401 -11.225 -13.306 1.00 85.00 162 ALA A N 1
ATOM 1256 C CA . ALA A 1 162 ? -5.374 -12.425 -12.472 1.00 85.00 162 ALA A CA 1
ATOM 1257 C C . ALA A 1 162 ? -5.146 -12.112 -10.983 1.00 85.00 162 ALA A C 1
ATOM 1259 O O . ALA A 1 162 ? -5.674 -12.799 -10.113 1.00 85.00 162 ALA A O 1
ATOM 1260 N N . LYS A 1 163 ? -4.339 -11.089 -10.688 1.00 83.19 163 LYS A N 1
ATOM 1261 C CA . LYS A 1 163 ? -3.886 -10.757 -9.328 1.00 83.19 163 LYS A CA 1
ATOM 1262 C C . LYS A 1 163 ? -4.642 -9.586 -8.689 1.00 83.19 163 LYS A C 1
ATOM 1264 O O . LYS A 1 163 ? -4.509 -9.351 -7.491 1.00 83.19 163 LYS A O 1
ATOM 1269 N N . GLY A 1 164 ? -5.424 -8.856 -9.475 1.00 77.88 164 GLY A N 1
ATOM 1270 C CA . GLY A 1 164 ? -5.947 -7.538 -9.134 1.00 77.88 164 GLY A CA 1
ATOM 1271 C C . GLY A 1 164 ? -4.911 -6.421 -9.365 1.00 77.88 164 GLY A C 1
ATOM 1272 O O . GLY A 1 164 ? -3.702 -6.650 -9.240 1.00 77.88 164 GLY A O 1
ATOM 1273 N N . PRO A 1 165 ? -5.360 -5.191 -9.678 1.00 68.12 165 PRO A N 1
ATOM 1274 C CA . PRO A 1 165 ? -4.468 -4.057 -9.898 1.00 68.12 165 PRO A CA 1
ATOM 1275 C C . PRO A 1 165 ? -3.751 -3.669 -8.598 1.00 68.12 165 PRO A C 1
ATOM 1277 O O . PRO A 1 165 ? -4.376 -3.213 -7.642 1.00 68.12 165 PRO A O 1
ATOM 1280 N N . GLN A 1 166 ? -2.426 -3.837 -8.562 1.00 68.12 166 GLN A N 1
ATOM 1281 C CA . GLN A 1 166 ? -1.616 -3.511 -7.379 1.00 68.12 166 GLN A CA 1
ATOM 1282 C C . GLN A 1 166 ? -1.365 -2.005 -7.231 1.00 68.12 166 GLN A C 1
ATOM 1284 O O . GLN A 1 166 ? -1.473 -1.446 -6.141 1.00 68.12 166 GLN A O 1
ATOM 1289 N N . ALA A 1 167 ? -1.016 -1.343 -8.333 1.00 73.00 167 ALA A N 1
ATOM 1290 C CA . ALA A 1 167 ? -0.816 0.094 -8.406 1.00 73.00 167 ALA A CA 1
ATOM 1291 C C . ALA A 1 167 ? -0.929 0.553 -9.860 1.00 73.00 167 ALA A C 1
ATOM 1293 O O . ALA A 1 167 ? -0.471 -0.124 -10.774 1.00 73.00 167 ALA A O 1
ATOM 1294 N N . TYR A 1 168 ? -1.505 1.734 -10.054 1.00 84.25 168 TYR A N 1
ATOM 1295 C CA . TYR A 1 168 ? -1.506 2.400 -11.349 1.00 84.25 168 TYR A CA 1
ATOM 1296 C C . TYR A 1 168 ? -0.111 2.942 -11.657 1.00 84.25 168 TYR A C 1
ATOM 1298 O O . TYR A 1 168 ? 0.425 3.739 -10.878 1.00 84.25 168 TYR A O 1
ATOM 1306 N N . SER A 1 169 ? 0.448 2.557 -12.801 1.00 87.56 169 SER A N 1
ATOM 1307 C CA . SER A 1 169 ? 1.766 3.007 -13.249 1.00 87.56 169 SER A CA 1
ATOM 1308 C C . SER A 1 169 ? 1.680 4.055 -14.360 1.00 87.56 169 SER A C 1
ATOM 1310 O O . SER A 1 169 ? 0.806 4.020 -15.224 1.00 87.56 169 SER A O 1
ATOM 1312 N N . ARG A 1 170 ? 2.622 5.000 -14.370 1.00 93.56 170 ARG A N 1
ATOM 1313 C CA . ARG A 1 170 ? 2.842 5.890 -15.517 1.00 93.56 170 ARG A CA 1
ATOM 1314 C C . ARG A 1 170 ? 4.029 5.374 -16.309 1.00 93.56 170 ARG A C 1
ATOM 1316 O O . ARG A 1 170 ? 5.142 5.336 -15.788 1.00 93.56 170 ARG A O 1
ATOM 1323 N N . ILE A 1 171 ? 3.770 4.956 -17.540 1.00 95.50 171 ILE A N 1
ATOM 1324 C CA . ILE A 1 171 ? 4.759 4.360 -18.427 1.00 95.50 171 ILE A CA 1
ATOM 1325 C C . ILE A 1 171 ? 5.131 5.380 -19.492 1.00 95.50 171 ILE A C 1
ATOM 1327 O O . ILE A 1 171 ? 4.273 5.909 -20.195 1.00 95.50 171 ILE A O 1
ATOM 1331 N N . ILE A 1 172 ? 6.426 5.631 -19.614 1.00 95.50 172 ILE A N 1
ATOM 1332 C CA . ILE A 1 172 ? 7.005 6.460 -20.656 1.00 95.50 172 ILE A CA 1
ATOM 1333 C C . ILE A 1 172 ? 7.824 5.548 -21.549 1.00 95.50 172 ILE A C 1
ATOM 1335 O O . ILE A 1 172 ? 8.823 4.966 -21.123 1.00 95.50 172 ILE A O 1
ATOM 1339 N N . LEU A 1 173 ? 7.390 5.419 -22.789 1.00 95.25 173 LEU A N 1
ATOM 1340 C CA . LEU A 1 173 ? 8.101 4.659 -23.791 1.00 95.25 173 LEU A CA 1
ATOM 1341 C C . LEU A 1 173 ? 9.059 5.597 -24.528 1.00 95.25 173 LEU A C 1
ATOM 1343 O O . LEU A 1 173 ? 8.656 6.650 -25.022 1.00 95.25 173 LEU A O 1
ATOM 1347 N N . LEU A 1 174 ? 10.340 5.232 -24.568 1.00 93.94 174 LEU A N 1
ATOM 1348 C CA . LEU A 1 174 ? 11.369 5.984 -25.276 1.00 93.94 174 LEU A CA 1
ATOM 1349 C C . LEU A 1 174 ? 11.724 5.285 -26.586 1.00 93.94 174 LEU A C 1
ATOM 1351 O O . LEU A 1 174 ? 12.208 4.149 -26.591 1.00 93.94 174 LEU A O 1
ATOM 1355 N N . HIS A 1 175 ? 11.505 5.986 -27.696 1.00 90.31 175 HIS A N 1
ATOM 1356 C CA . HIS A 1 175 ? 11.623 5.461 -29.057 1.00 90.31 175 HIS A CA 1
ATOM 1357 C C . HIS A 1 175 ? 12.594 6.288 -29.891 1.00 90.31 175 HIS A C 1
ATOM 1359 O O . HIS A 1 175 ? 12.835 7.457 -29.611 1.00 90.31 175 HIS A O 1
ATOM 1365 N N . ARG A 1 176 ? 13.138 5.708 -30.964 1.00 85.31 176 ARG A N 1
ATOM 1366 C CA . ARG A 1 176 ? 13.908 6.491 -31.948 1.00 85.31 176 ARG A CA 1
ATOM 1367 C C . ARG A 1 176 ? 13.007 7.385 -32.798 1.00 85.31 176 ARG A C 1
ATOM 1369 O O . ARG A 1 176 ? 13.414 8.482 -33.158 1.00 85.31 176 ARG A O 1
ATOM 1376 N N . GLU A 1 177 ? 11.795 6.918 -33.071 1.00 82.25 177 GLU A N 1
ATOM 1377 C CA . GLU A 1 177 ? 10.805 7.584 -33.913 1.00 82.25 177 GLU A CA 1
ATOM 1378 C C . GLU A 1 177 ? 9.586 7.981 -33.084 1.00 82.25 177 GLU A C 1
ATOM 1380 O O . GLU A 1 177 ? 9.240 7.310 -32.110 1.00 82.25 177 GLU A O 1
ATOM 1385 N N . VAL A 1 178 ? 8.945 9.089 -33.455 1.00 71.94 178 VAL A N 1
ATOM 1386 C CA . VAL A 1 178 ? 7.745 9.564 -32.764 1.00 71.94 178 VAL A CA 1
ATOM 1387 C C . VAL A 1 178 ? 6.567 8.698 -33.191 1.00 71.94 178 VAL A C 1
ATOM 1389 O O . VAL A 1 178 ? 6.100 8.793 -34.322 1.00 71.94 178 VAL A O 1
ATOM 1392 N N . VAL A 1 179 ? 6.079 7.880 -32.264 1.00 82.25 179 VAL A N 1
ATOM 1393 C CA . VAL A 1 179 ? 4.834 7.123 -32.414 1.00 82.25 179 VAL A CA 1
ATOM 1394 C C . VAL A 1 179 ? 3.765 7.808 -31.573 1.00 82.25 179 VAL A C 1
ATOM 1396 O O . VAL A 1 179 ? 4.019 8.193 -30.430 1.00 82.25 179 VAL A O 1
ATOM 1399 N N . ALA A 1 180 ? 2.568 7.990 -32.126 1.00 86.06 180 ALA A N 1
ATOM 1400 C CA . ALA A 1 180 ? 1.482 8.624 -31.390 1.00 86.06 180 ALA A CA 1
ATOM 1401 C C . ALA A 1 180 ? 0.972 7.716 -30.255 1.00 86.06 180 ALA A C 1
ATOM 1403 O O . ALA A 1 180 ? 0.761 6.520 -30.457 1.00 86.06 180 ALA A O 1
ATOM 1404 N N . ASP A 1 181 ? 0.645 8.298 -29.092 1.00 86.25 181 ASP A N 1
ATOM 1405 C CA . ASP A 1 181 ? 0.051 7.582 -27.943 1.00 86.25 181 ASP A CA 1
ATOM 1406 C C . ASP A 1 181 ? -1.141 6.701 -28.342 1.00 86.25 181 ASP A C 1
ATOM 1408 O O . ASP A 1 181 ? -1.271 5.564 -27.886 1.00 86.25 181 ASP A O 1
ATOM 1412 N N . LYS A 1 182 ? -1.993 7.193 -29.248 1.00 88.62 182 LYS A N 1
ATOM 1413 C CA . LYS A 1 182 ? -3.168 6.460 -29.739 1.00 88.62 182 LYS A CA 1
ATOM 1414 C C . LYS A 1 182 ? -2.807 5.189 -30.509 1.00 88.62 182 LYS A C 1
ATOM 1416 O O . LYS A 1 182 ? -3.537 4.204 -30.418 1.00 88.62 182 LYS A O 1
ATOM 1421 N N . GLU A 1 183 ? -1.710 5.204 -31.256 1.00 90.94 183 GLU A N 1
ATOM 1422 C CA . GLU A 1 183 ? -1.279 4.067 -32.067 1.00 90.94 183 GLU A CA 1
ATOM 1423 C C . GLU A 1 183 ? -0.760 2.939 -31.175 1.00 90.94 183 GLU A C 1
ATOM 1425 O O . GLU A 1 183 ? -1.241 1.809 -31.266 1.00 90.94 183 GLU A O 1
ATOM 1430 N N . VAL A 1 184 ? 0.120 3.259 -30.220 1.00 90.56 184 VAL A N 1
ATOM 1431 C CA . VAL A 1 184 ? 0.611 2.274 -29.244 1.00 90.56 184 VAL A CA 1
ATOM 1432 C C . VAL A 1 184 ? -0.534 1.705 -28.411 1.00 90.56 184 VAL A C 1
ATOM 1434 O O . VAL A 1 184 ? -0.627 0.488 -28.253 1.00 90.56 184 VAL A O 1
ATOM 1437 N N . ASN A 1 185 ? -1.448 2.557 -27.936 1.00 92.44 185 ASN A N 1
ATOM 1438 C CA . ASN A 1 185 ? -2.630 2.099 -27.206 1.00 92.44 185 ASN A CA 1
ATOM 1439 C C . ASN A 1 185 ? -3.465 1.130 -28.052 1.00 92.44 185 ASN A C 1
ATOM 1441 O O . ASN A 1 185 ? -3.871 0.086 -27.554 1.00 92.44 185 ASN A O 1
ATOM 1445 N N . SER A 1 186 ? -3.671 1.419 -29.339 1.00 93.12 186 SER A N 1
ATOM 1446 C CA . SER A 1 186 ? -4.422 0.534 -30.238 1.00 93.12 186 SER A CA 1
ATOM 1447 C C . SER A 1 186 ? -3.757 -0.840 -30.382 1.00 93.12 186 SER A C 1
ATOM 1449 O O . SER A 1 186 ? -4.448 -1.858 -30.353 1.00 93.12 186 SER A O 1
ATOM 1451 N N . LEU A 1 187 ? -2.423 -0.894 -30.457 1.00 94.50 187 LEU A N 1
ATOM 1452 C CA . LEU A 1 187 ? -1.670 -2.153 -30.509 1.00 94.50 187 LEU A CA 1
ATOM 1453 C C . LEU A 1 187 ? -1.775 -2.951 -29.200 1.00 94.50 187 LEU A C 1
ATOM 1455 O O . LEU A 1 187 ? -2.001 -4.162 -29.232 1.00 94.50 187 LEU A O 1
ATOM 1459 N N . VAL A 1 188 ? -1.664 -2.283 -28.048 1.00 94.44 188 VAL A N 1
ATOM 1460 C CA . VAL A 1 188 ? -1.825 -2.919 -26.728 1.00 94.44 188 VAL A CA 1
ATOM 1461 C C . VAL A 1 188 ? -3.249 -3.451 -26.547 1.00 94.44 188 VAL A C 1
ATOM 1463 O O . VAL A 1 188 ? -3.427 -4.591 -26.115 1.00 94.44 188 VAL A O 1
ATOM 1466 N N . LEU A 1 189 ? -4.265 -2.680 -26.943 1.00 93.56 189 LEU A N 1
ATOM 1467 C CA . LEU A 1 189 ? -5.668 -3.099 -26.890 1.00 93.56 189 LEU A CA 1
ATOM 1468 C C . LEU A 1 189 ? -5.947 -4.273 -27.835 1.00 93.56 189 LEU A C 1
ATOM 1470 O O . LEU A 1 189 ? -6.624 -5.223 -27.442 1.00 93.56 189 LEU A O 1
ATOM 1474 N N . ALA A 1 190 ? -5.384 -4.266 -29.047 1.00 93.62 190 ALA A N 1
ATOM 1475 C CA . ALA A 1 190 ? -5.489 -5.390 -29.976 1.00 93.62 190 ALA A CA 1
ATOM 1476 C C . ALA A 1 190 ? -4.857 -6.666 -29.394 1.00 93.62 190 ALA A C 1
ATOM 1478 O O . ALA A 1 190 ? -5.435 -7.753 -29.499 1.00 93.62 190 ALA A O 1
ATOM 1479 N N . LYS A 1 191 ? -3.705 -6.536 -28.719 1.00 93.44 191 LYS A N 1
ATOM 1480 C CA . LYS A 1 191 ? -3.049 -7.650 -28.026 1.00 93.44 191 LYS A CA 1
ATOM 1481 C C . LYS A 1 191 ? -3.902 -8.187 -26.878 1.00 93.44 191 LYS A C 1
ATOM 1483 O O . LYS A 1 191 ? -4.091 -9.400 -26.780 1.00 93.44 191 LYS A O 1
ATOM 1488 N N . LEU A 1 192 ? -4.457 -7.303 -26.050 1.00 91.69 192 LEU A N 1
ATOM 1489 C CA . LEU A 1 192 ? -5.365 -7.674 -24.964 1.00 91.69 192 LEU A CA 1
ATOM 1490 C C . LEU A 1 192 ? -6.604 -8.403 -25.501 1.00 91.69 192 LEU A C 1
ATOM 1492 O O . LEU A 1 192 ? -6.924 -9.494 -25.036 1.00 91.69 192 LEU A O 1
ATOM 1496 N N . ALA A 1 193 ? -7.242 -7.862 -26.540 1.00 91.12 193 ALA A N 1
ATOM 1497 C CA . ALA A 1 193 ? -8.385 -8.490 -27.197 1.00 91.12 193 ALA A CA 1
ATOM 1498 C C . ALA A 1 193 ? -8.044 -9.879 -27.756 1.00 91.12 193 ALA A C 1
ATOM 1500 O O . ALA A 1 193 ? -8.871 -10.788 -27.723 1.00 91.12 193 ALA A O 1
ATOM 1501 N N . SER A 1 194 ? -6.830 -10.067 -28.284 1.00 91.25 194 SER A N 1
ATOM 1502 C CA . SER A 1 194 ? -6.359 -11.382 -28.729 1.00 91.25 194 SER A CA 1
ATOM 1503 C C . SER A 1 194 ? -6.217 -12.367 -27.567 1.00 91.25 194 SER A C 1
ATOM 1505 O O . SER A 1 194 ? -6.542 -13.539 -27.735 1.00 91.25 194 SER A O 1
ATOM 1507 N N . TYR A 1 195 ? -5.741 -11.925 -26.400 1.00 88.69 195 TYR A N 1
ATOM 1508 C CA . TYR A 1 195 ? -5.615 -12.790 -25.225 1.00 88.69 195 TYR A CA 1
ATOM 1509 C C . TYR A 1 195 ? -6.964 -13.177 -24.623 1.00 88.69 195 TYR A C 1
ATOM 1511 O O . TYR A 1 195 ? -7.153 -14.336 -24.243 1.00 88.69 195 TYR A O 1
ATOM 1519 N N . LEU A 1 196 ? -7.899 -12.230 -24.557 1.00 88.81 196 LEU A N 1
ATOM 1520 C CA . LEU A 1 196 ? -9.231 -12.465 -24.007 1.00 88.81 196 LEU A CA 1
ATOM 1521 C C . LEU A 1 196 ? -10.060 -13.386 -24.896 1.00 88.81 196 LEU A C 1
ATOM 1523 O O . LEU A 1 196 ? -10.710 -14.281 -24.375 1.00 88.81 196 LEU A O 1
ATOM 1527 N N . ARG A 1 197 ? -9.932 -13.283 -26.224 1.00 88.38 197 ARG A N 1
ATOM 1528 C CA . ARG A 1 197 ? -10.565 -14.232 -27.158 1.00 88.38 197 ARG A CA 1
ATOM 1529 C C . ARG A 1 197 ? -10.168 -15.689 -26.914 1.00 88.38 197 ARG A C 1
ATOM 1531 O O . ARG A 1 197 ? -10.968 -16.581 -27.160 1.00 88.38 197 ARG A O 1
ATOM 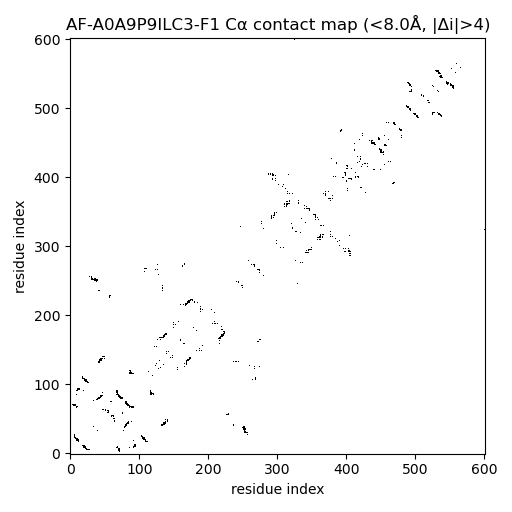1538 N N . VAL A 1 198 ? -8.944 -15.930 -26.443 1.00 87.44 198 VAL A N 1
ATOM 1539 C CA . VAL A 1 198 ? -8.461 -17.283 -26.124 1.00 87.44 198 VAL A CA 1
ATOM 1540 C C . VAL A 1 198 ? -8.854 -17.702 -24.707 1.00 87.44 198 VAL A C 1
ATOM 1542 O O . VAL A 1 198 ? -9.200 -18.857 -24.488 1.00 87.44 198 VAL A O 1
ATOM 1545 N N . SER A 1 199 ? -8.779 -16.783 -23.742 1.00 85.44 199 SER A N 1
ATOM 1546 C CA . SER A 1 199 ? -8.943 -17.112 -22.316 1.00 85.44 199 SER A CA 1
ATOM 1547 C C . SER A 1 199 ? -10.408 -17.105 -21.861 1.00 85.44 199 SER A C 1
ATOM 1549 O O . SER A 1 199 ? -10.775 -17.899 -21.002 1.00 85.44 199 SER A O 1
ATOM 1551 N N . CYS A 1 200 ? -11.233 -16.237 -22.450 1.00 85.31 200 CYS A N 1
ATOM 1552 C CA . CYS A 1 200 ? -12.645 -16.022 -22.128 1.00 85.31 200 CYS A CA 1
ATOM 1553 C C . CYS A 1 200 ? -13.470 -15.928 -23.432 1.00 85.31 200 CYS A C 1
ATOM 1555 O O . CYS A 1 200 ? -13.997 -14.863 -23.754 1.00 85.31 200 CYS A O 1
ATOM 1557 N N . PRO A 1 201 ? -13.573 -17.011 -24.228 1.00 82.69 201 PRO A N 1
ATOM 1558 C CA . PRO A 1 201 ? -14.143 -16.959 -25.582 1.00 82.69 201 PRO A CA 1
ATOM 1559 C C . PRO A 1 201 ? -15.636 -16.600 -25.618 1.00 82.69 201 PRO A C 1
ATOM 1561 O O . PRO A 1 201 ? -16.144 -16.169 -26.649 1.00 82.69 201 PRO A O 1
ATOM 1564 N N . THR A 1 202 ? -16.343 -16.793 -24.506 1.00 83.69 202 THR A N 1
ATOM 1565 C CA . THR A 1 202 ? -17.784 -16.554 -24.367 1.00 83.69 202 THR A CA 1
ATOM 1566 C C . THR A 1 202 ? -18.127 -15.148 -23.878 1.00 83.69 202 THR A C 1
ATOM 1568 O O . THR A 1 202 ? -19.297 -14.776 -23.895 1.00 83.69 202 THR A O 1
ATOM 1571 N N . GLU A 1 203 ? -17.142 -14.368 -23.426 1.00 85.81 203 GLU A N 1
ATOM 1572 C CA . GLU A 1 203 ? -17.357 -13.002 -22.948 1.00 85.81 203 GLU A CA 1
ATOM 1573 C C . GLU A 1 203 ? -17.129 -11.997 -24.082 1.00 85.81 203 GLU A C 1
ATOM 1575 O O . GLU A 1 203 ? -16.095 -11.998 -24.753 1.00 85.81 203 GLU A O 1
ATOM 1580 N N . ALA A 1 204 ? -18.107 -11.117 -24.301 1.00 83.88 204 ALA A N 1
ATOM 1581 C CA . ALA A 1 204 ? -17.976 -10.015 -25.242 1.00 83.88 204 ALA A CA 1
ATOM 1582 C C . ALA A 1 204 ? -17.363 -8.805 -24.528 1.00 83.88 204 ALA A C 1
ATOM 1584 O O . ALA A 1 204 ? -17.940 -8.291 -23.573 1.00 83.88 204 ALA A O 1
ATOM 1585 N N . TYR A 1 205 ? -16.218 -8.328 -25.019 1.00 87.56 205 TYR A N 1
ATOM 1586 C CA . TYR A 1 205 ? -15.562 -7.123 -24.510 1.00 87.56 205 TYR A CA 1
ATOM 1587 C C . TYR A 1 205 ? -15.687 -5.993 -25.526 1.00 87.56 205 TYR A C 1
ATOM 1589 O O . TYR A 1 205 ? -15.249 -6.122 -26.673 1.00 87.56 205 TYR A O 1
ATOM 1597 N N . SER A 1 206 ? -16.257 -4.865 -25.109 1.00 90.06 206 SER A N 1
ATOM 1598 C CA . SER A 1 206 ? -16.264 -3.648 -25.914 1.00 90.06 206 SER A CA 1
ATOM 1599 C C . SER A 1 206 ? -14.887 -2.976 -25.902 1.00 90.06 206 SER A C 1
ATOM 1601 O O . SER A 1 206 ? -14.067 -3.183 -25.007 1.00 90.06 206 SER A O 1
ATOM 1603 N N . SER A 1 207 ? -14.632 -2.086 -26.867 1.00 88.44 207 SER A N 1
ATOM 1604 C CA . SER A 1 207 ? -13.408 -1.269 -26.863 1.00 88.44 207 SER A CA 1
ATOM 1605 C C . SER A 1 207 ? -13.268 -0.421 -25.593 1.00 88.44 207 SER A C 1
ATOM 1607 O O . SER A 1 207 ? -12.144 -0.109 -25.190 1.00 88.44 207 SER A O 1
ATOM 1609 N N . LYS A 1 208 ? -14.389 -0.034 -24.972 1.00 91.06 208 LYS A N 1
ATOM 1610 C CA . LYS A 1 208 ? -14.393 0.711 -23.713 1.00 91.06 208 LYS A CA 1
ATOM 1611 C C . LYS A 1 208 ? -13.919 -0.175 -22.564 1.00 91.06 208 LYS A C 1
ATOM 1613 O O . LYS A 1 208 ? -13.020 0.242 -21.848 1.00 91.06 208 LYS A O 1
ATOM 1618 N N . ASP A 1 209 ? -14.414 -1.409 -22.474 1.00 91.12 209 ASP A N 1
ATOM 1619 C CA . ASP A 1 209 ? -14.004 -2.361 -21.431 1.00 91.12 209 ASP A CA 1
ATOM 1620 C C . ASP A 1 209 ? -12.497 -2.632 -21.493 1.00 91.12 209 ASP A C 1
ATOM 1622 O O . ASP A 1 209 ? -11.802 -2.592 -20.480 1.00 91.12 209 ASP A O 1
ATOM 1626 N N . LEU A 1 210 ? -11.960 -2.829 -22.704 1.00 91.44 210 LEU A N 1
ATOM 1627 C CA . LEU A 1 210 ? -10.520 -3.008 -22.920 1.00 91.44 210 LEU A CA 1
ATOM 1628 C C . LEU A 1 210 ? -9.711 -1.778 -22.484 1.00 91.44 210 LEU A C 1
ATOM 1630 O O . LEU A 1 210 ? -8.650 -1.908 -21.871 1.00 91.44 210 LEU A O 1
ATOM 1634 N N . THR A 1 211 ? -10.219 -0.583 -22.792 1.00 91.62 211 THR A N 1
ATOM 1635 C CA . THR A 1 211 ? -9.580 0.685 -22.422 1.00 91.62 211 THR A CA 1
ATOM 1636 C C . THR A 1 211 ? -9.603 0.892 -20.911 1.00 91.62 211 THR A C 1
ATOM 1638 O O . THR A 1 211 ? -8.589 1.283 -20.335 1.00 91.62 211 THR A O 1
ATOM 1641 N N . ASP A 1 212 ? -10.718 0.578 -20.255 1.00 90.50 212 ASP A N 1
ATOM 1642 C CA . ASP A 1 212 ? -10.864 0.676 -18.806 1.00 90.50 212 ASP A CA 1
ATOM 1643 C C . ASP A 1 212 ? -9.939 -0.324 -18.094 1.00 90.50 212 ASP A C 1
ATOM 1645 O O . ASP A 1 212 ? -9.249 0.057 -17.149 1.00 90.50 212 ASP A O 1
ATOM 1649 N N . MET A 1 213 ? -9.817 -1.560 -18.595 1.00 89.69 213 MET A N 1
ATOM 1650 C CA . MET A 1 213 ? -8.857 -2.550 -18.080 1.00 89.69 213 MET A CA 1
ATOM 1651 C C . MET A 1 213 ? -7.400 -2.081 -18.208 1.00 89.69 213 MET A C 1
ATOM 1653 O O . MET A 1 213 ? -6.620 -2.205 -17.260 1.00 89.69 213 MET A O 1
ATOM 1657 N N . MET A 1 214 ? -7.023 -1.500 -19.351 1.00 91.31 214 MET A N 1
ATOM 1658 C CA . MET A 1 214 ? -5.689 -0.921 -19.531 1.00 91.31 214 MET A CA 1
ATOM 1659 C C . MET A 1 214 ? -5.456 0.249 -18.563 1.00 91.31 214 MET A C 1
ATOM 1661 O O . MET A 1 214 ? -4.444 0.271 -17.862 1.00 91.31 214 MET A O 1
ATOM 1665 N N . ASN A 1 215 ? -6.416 1.173 -18.461 1.00 89.31 215 ASN A N 1
ATOM 1666 C CA . ASN A 1 215 ? -6.331 2.366 -17.613 1.00 89.31 215 ASN A CA 1
ATOM 1667 C C . ASN A 1 215 ? -6.309 2.050 -16.110 1.00 89.31 215 ASN A C 1
ATOM 1669 O O . ASN A 1 215 ? -5.813 2.858 -15.324 1.00 89.31 215 ASN A O 1
ATOM 1673 N N . GLN A 1 216 ? -6.813 0.888 -15.689 1.00 87.31 216 GLN A N 1
ATOM 1674 C CA . GLN A 1 216 ? -6.652 0.400 -14.317 1.00 87.31 216 GLN A CA 1
ATOM 1675 C C . GLN A 1 216 ? -5.202 -0.004 -14.009 1.00 87.31 216 GLN A C 1
ATOM 1677 O O . GLN A 1 216 ? -4.774 0.096 -12.858 1.00 87.31 216 GLN A O 1
ATOM 1682 N N . CYS A 1 217 ? -4.437 -0.424 -15.021 1.00 88.81 217 CYS A N 1
ATOM 1683 C CA . CYS A 1 217 ? -3.051 -0.861 -14.869 1.00 88.81 217 CYS A CA 1
ATOM 1684 C C . CYS A 1 217 ? -2.070 0.301 -15.042 1.00 88.81 217 CYS A C 1
ATOM 1686 O O . CYS A 1 217 ? -1.229 0.550 -14.177 1.00 88.81 217 CYS A O 1
ATOM 1688 N N . PHE A 1 218 ? -2.158 1.017 -16.163 1.00 91.50 218 PHE A N 1
ATOM 1689 C CA . PHE A 1 218 ? -1.200 2.063 -16.493 1.00 91.50 218 PHE A CA 1
ATOM 1690 C C . PHE A 1 218 ? -1.706 3.040 -17.552 1.00 91.50 218 PHE A C 1
ATOM 1692 O O . PHE A 1 218 ? -2.670 2.787 -18.269 1.00 91.50 218 PHE A O 1
ATOM 1699 N N . ARG A 1 219 ? -0.978 4.151 -17.689 1.00 91.62 219 ARG A N 1
ATOM 1700 C CA . ARG A 1 219 ? -1.079 5.072 -18.826 1.00 91.62 219 ARG A CA 1
ATOM 1701 C C . ARG A 1 219 ? 0.253 5.169 -19.545 1.00 91.62 219 ARG A C 1
ATOM 1703 O O . ARG A 1 219 ? 1.294 5.233 -18.894 1.00 91.62 219 ARG A O 1
ATOM 1710 N N . ILE A 1 220 ? 0.184 5.210 -20.871 1.00 92.50 220 ILE A N 1
ATOM 1711 C CA . ILE A 1 220 ? 1.336 5.261 -21.766 1.00 92.50 220 ILE A CA 1
ATOM 1712 C C . ILE A 1 220 ? 1.510 6.682 -22.305 1.00 92.50 220 ILE A C 1
ATOM 1714 O O . ILE A 1 220 ? 0.537 7.315 -22.717 1.00 92.50 220 ILE A O 1
ATOM 1718 N N . HIS A 1 221 ? 2.759 7.138 -22.317 1.00 91.25 221 HIS A N 1
ATOM 1719 C CA . HIS A 1 221 ? 3.227 8.327 -23.016 1.00 91.25 221 HIS A CA 1
ATOM 1720 C C . HIS A 1 221 ? 4.444 7.971 -23.862 1.00 91.25 221 HIS A C 1
ATOM 1722 O O . HIS A 1 221 ? 5.330 7.261 -23.386 1.00 91.25 221 HIS A O 1
ATOM 1728 N N . ASN A 1 222 ? 4.512 8.473 -25.090 1.00 90.75 222 ASN A N 1
ATOM 1729 C CA . ASN A 1 222 ? 5.657 8.246 -25.966 1.00 90.75 222 ASN A CA 1
ATOM 1730 C C . ASN A 1 222 ? 6.562 9.474 -26.002 1.00 90.75 222 ASN A C 1
ATOM 1732 O O . ASN A 1 222 ? 6.095 10.607 -26.127 1.00 90.75 222 ASN A O 1
ATOM 1736 N N . LEU A 1 223 ? 7.870 9.240 -25.932 1.00 90.12 223 LEU A N 1
ATOM 1737 C CA . LEU A 1 223 ? 8.888 10.268 -26.096 1.00 90.12 223 LEU A CA 1
ATOM 1738 C C . LEU A 1 223 ? 9.962 9.817 -27.085 1.00 90.12 223 LEU A C 1
ATOM 1740 O O . LEU A 1 223 ? 10.402 8.663 -27.041 1.00 90.12 223 LEU A O 1
ATOM 1744 N N . PRO A 1 224 ? 10.447 10.723 -27.945 1.00 89.12 224 PRO A N 1
ATOM 1745 C CA . PRO A 1 224 ? 11.613 10.436 -28.756 1.00 89.12 224 PRO A CA 1
ATOM 1746 C C . PRO A 1 224 ? 12.883 10.417 -27.889 1.00 89.12 224 PRO A C 1
ATOM 1748 O O . PRO A 1 224 ? 13.013 11.164 -26.919 1.00 89.12 224 PRO A O 1
ATOM 1751 N N . LEU A 1 225 ? 13.874 9.615 -28.280 1.00 86.31 225 LEU A N 1
ATOM 1752 C CA . LEU A 1 225 ? 15.214 9.509 -27.677 1.00 86.31 225 LEU A CA 1
ATOM 1753 C C . LEU A 1 225 ? 16.108 10.730 -27.987 1.00 86.31 225 LEU A C 1
ATOM 1755 O O . LEU A 1 225 ? 17.319 10.614 -28.203 1.00 86.31 225 LEU A O 1
ATOM 1759 N N . GLN A 1 226 ? 15.512 11.916 -28.017 1.00 83.12 226 GLN A N 1
ATOM 1760 C CA . GLN A 1 226 ? 16.190 13.194 -28.207 1.00 83.12 226 GLN A CA 1
ATOM 1761 C C . GLN A 1 226 ? 16.587 13.803 -26.860 1.00 83.12 226 GLN A C 1
ATOM 1763 O O . GLN A 1 226 ? 16.097 13.394 -25.803 1.00 83.12 226 GLN A O 1
ATOM 1768 N N . SER A 1 227 ? 17.505 14.765 -26.904 1.00 76.00 227 SER A N 1
ATOM 1769 C CA . SER A 1 227 ? 17.922 15.510 -25.719 1.00 76.00 227 SER A CA 1
ATOM 1770 C C . SER A 1 227 ? 16.936 16.591 -25.312 1.00 76.00 227 SER A C 1
ATOM 1772 O O . SER A 1 227 ? 16.169 17.082 -26.133 1.00 76.00 227 SER A O 1
ATOM 1774 N N . GLY A 1 228 ? 16.984 16.981 -24.037 1.00 80.75 228 GLY A N 1
ATOM 1775 C CA . GLY A 1 228 ? 16.224 18.123 -23.520 1.00 80.75 228 GLY A CA 1
ATOM 1776 C C . GLY A 1 228 ? 14.925 17.755 -22.801 1.00 80.75 228 GLY A C 1
ATOM 1777 O O . GLY A 1 228 ? 14.223 18.637 -22.311 1.00 80.75 228 GLY A O 1
ATOM 1778 N N . HIS A 1 229 ? 14.621 16.464 -22.644 1.00 84.81 229 HIS A N 1
ATOM 1779 C CA . HIS A 1 229 ? 13.428 16.016 -21.915 1.00 84.81 229 HIS A CA 1
ATOM 1780 C C . HIS A 1 229 ? 13.603 15.996 -20.395 1.00 84.81 229 HIS A C 1
ATOM 1782 O O . HIS A 1 229 ? 12.647 15.711 -19.679 1.00 84.81 229 HIS A O 1
ATOM 1788 N N . ARG A 1 230 ? 14.794 16.312 -19.873 1.00 87.19 230 ARG A N 1
ATOM 1789 C CA . ARG A 1 230 ? 15.088 16.284 -18.433 1.00 87.19 230 ARG A CA 1
ATOM 1790 C C . ARG A 1 230 ? 14.063 17.064 -17.607 1.00 87.19 230 ARG A C 1
ATOM 1792 O O . ARG A 1 230 ? 13.480 16.510 -16.679 1.00 87.19 230 ARG A O 1
ATOM 1799 N N . GLN A 1 231 ? 13.825 18.332 -17.949 1.00 87.75 231 GLN A N 1
ATOM 1800 C CA . GLN A 1 231 ? 12.909 19.206 -17.202 1.00 87.75 231 GLN A CA 1
ATOM 1801 C C . GLN A 1 231 ? 11.475 18.661 -17.213 1.00 87.75 231 GLN A C 1
ATOM 1803 O O . GLN A 1 231 ? 10.797 18.654 -16.185 1.00 87.75 231 GLN A O 1
ATOM 1808 N N . TRP A 1 232 ? 11.035 18.181 -18.377 1.00 90.31 232 TRP A N 1
ATOM 1809 C CA . TRP A 1 232 ? 9.717 17.586 -18.556 1.00 90.31 232 TRP A CA 1
ATOM 1810 C C . TRP A 1 232 ? 9.589 16.265 -17.783 1.00 90.31 232 TRP A C 1
ATOM 1812 O O . TRP A 1 232 ? 8.590 16.045 -17.109 1.00 90.31 232 TRP A O 1
ATOM 1822 N N . LEU A 1 233 ? 10.622 15.416 -17.766 1.00 90.19 233 LEU A N 1
ATOM 1823 C CA . LEU A 1 233 ? 10.582 14.170 -17.002 1.00 90.19 233 LEU A CA 1
ATOM 1824 C C . LEU A 1 233 ? 10.459 14.460 -15.505 1.00 90.19 233 LEU A C 1
ATOM 1826 O O . LEU A 1 233 ? 9.641 13.851 -14.825 1.00 90.19 233 LEU A O 1
ATOM 1830 N N . PHE A 1 234 ? 11.225 15.418 -14.980 1.00 89.81 234 PHE A N 1
ATOM 1831 C CA . PHE A 1 234 ? 11.120 15.802 -13.572 1.00 89.81 234 PHE A CA 1
ATOM 1832 C C . PHE A 1 234 ? 9.756 16.396 -13.211 1.00 89.81 234 PHE A C 1
ATOM 1834 O O . PHE A 1 234 ? 9.270 16.164 -12.097 1.00 89.81 234 PHE A O 1
ATOM 1841 N N . SER A 1 235 ? 9.130 17.154 -14.118 1.00 91.19 235 SER A N 1
ATOM 1842 C CA . SER A 1 235 ? 7.774 17.655 -13.892 1.00 91.19 235 SER A CA 1
ATOM 1843 C C . SER A 1 235 ? 6.773 16.499 -13.862 1.00 91.19 235 SER A C 1
ATOM 1845 O O . SER A 1 235 ? 5.959 16.436 -12.939 1.00 91.19 235 SER A O 1
ATOM 1847 N N . GLU A 1 236 ? 6.909 15.533 -14.768 1.00 91.75 236 GLU A N 1
ATOM 1848 C CA . GLU A 1 236 ? 6.058 14.349 -14.832 1.00 91.75 236 GLU A CA 1
ATOM 1849 C C . GLU A 1 236 ? 6.234 13.464 -13.588 1.00 91.75 236 GLU A C 1
ATOM 1851 O O . GLU A 1 236 ? 5.240 13.078 -12.968 1.00 91.75 236 GLU A O 1
ATOM 1856 N N . VAL A 1 237 ? 7.473 13.238 -13.124 1.00 93.06 237 VAL A N 1
ATOM 1857 C CA . VAL A 1 237 ? 7.766 12.523 -11.863 1.00 93.06 237 VAL A CA 1
ATOM 1858 C C . VAL A 1 237 ? 7.103 13.232 -10.684 1.00 93.06 237 VAL A C 1
ATOM 1860 O O . VAL A 1 237 ? 6.503 12.592 -9.823 1.00 93.06 237 VAL A O 1
ATOM 1863 N N . ALA A 1 238 ? 7.151 14.566 -10.637 1.00 92.31 238 ALA A N 1
ATOM 1864 C CA . ALA A 1 238 ? 6.505 15.322 -9.570 1.00 92.31 238 ALA A CA 1
ATOM 1865 C C . ALA A 1 238 ? 4.971 15.193 -9.599 1.00 92.31 238 ALA A C 1
ATOM 1867 O O . ALA A 1 238 ? 4.347 15.175 -8.533 1.00 92.31 238 ALA A O 1
ATOM 1868 N N . VAL A 1 239 ? 4.350 15.109 -10.782 1.00 92.81 239 VAL A N 1
ATOM 1869 C CA . VAL A 1 239 ? 2.908 14.842 -10.914 1.00 92.81 239 VAL A CA 1
ATOM 1870 C C . VAL A 1 239 ? 2.596 13.411 -10.461 1.00 92.81 239 VAL A C 1
ATOM 1872 O O . VAL A 1 239 ? 1.700 13.221 -9.637 1.00 92.81 239 VAL A O 1
ATOM 1875 N N . ALA A 1 240 ? 3.361 12.424 -10.927 1.00 92.75 240 ALA A N 1
ATOM 1876 C CA . ALA A 1 240 ? 3.204 11.015 -10.574 1.00 92.75 240 ALA A CA 1
ATOM 1877 C C . ALA A 1 240 ? 3.318 10.775 -9.058 1.00 92.75 240 ALA A C 1
ATOM 1879 O O . ALA A 1 240 ? 2.460 10.128 -8.452 1.00 92.75 240 ALA A O 1
ATOM 1880 N N . PHE A 1 241 ? 4.308 11.404 -8.424 1.00 92.50 241 PHE A N 1
ATOM 1881 C CA . PHE A 1 241 ? 4.506 11.376 -6.978 1.00 92.50 241 PHE A CA 1
ATOM 1882 C C . PHE A 1 241 ? 3.300 11.944 -6.211 1.00 92.50 241 PHE A C 1
ATOM 1884 O O . PHE A 1 241 ? 2.875 11.389 -5.194 1.00 92.50 241 PHE A O 1
ATOM 1891 N N . ARG A 1 242 ? 2.699 13.047 -6.690 1.00 92.06 242 ARG A N 1
ATOM 1892 C CA . ARG A 1 242 ? 1.484 13.617 -6.074 1.00 92.06 242 ARG A CA 1
ATOM 1893 C C . ARG 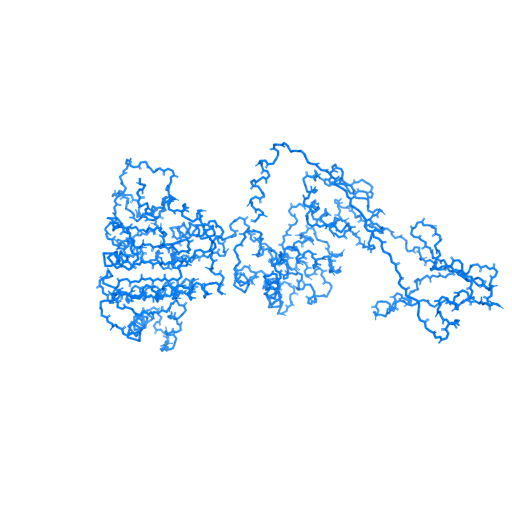A 1 242 ? 0.292 12.674 -6.193 1.00 92.06 242 ARG A C 1
ATOM 1895 O O . ARG A 1 242 ? -0.449 12.523 -5.221 1.00 92.06 242 ARG A O 1
ATOM 1902 N N . ASP A 1 243 ? 0.121 12.023 -7.335 1.00 90.75 243 ASP A N 1
ATOM 1903 C CA . ASP A 1 243 ? -0.954 11.052 -7.539 1.00 90.75 243 ASP A CA 1
ATOM 1904 C C . ASP A 1 243 ? -0.800 9.834 -6.634 1.00 90.75 243 ASP A C 1
ATOM 1906 O O . ASP A 1 243 ? -1.764 9.399 -6.004 1.00 90.75 243 ASP A O 1
ATOM 1910 N N . ARG A 1 244 ? 0.420 9.313 -6.498 1.00 90.75 244 ARG A N 1
ATOM 1911 C CA . ARG A 1 244 ? 0.705 8.211 -5.573 1.00 90.75 244 ARG A CA 1
ATOM 1912 C C . ARG A 1 244 ? 0.515 8.621 -4.121 1.00 90.75 244 ARG A C 1
ATOM 1914 O O . ARG A 1 244 ? -0.033 7.844 -3.340 1.00 90.75 244 ARG A O 1
ATOM 1921 N N . ARG A 1 245 ? 0.847 9.867 -3.766 1.00 90.25 245 ARG A N 1
ATOM 1922 C CA . ARG A 1 245 ? 0.535 10.431 -2.445 1.00 90.25 245 ARG A CA 1
ATOM 1923 C C . ARG A 1 245 ? -0.964 10.484 -2.166 1.00 90.25 245 ARG A C 1
ATOM 1925 O O . ARG A 1 245 ? -1.384 10.171 -1.053 1.00 90.25 245 ARG A O 1
ATOM 1932 N N . ARG A 1 246 ? -1.774 10.855 -3.160 1.00 88.94 246 ARG A N 1
ATOM 1933 C CA . ARG A 1 246 ? -3.243 10.836 -3.052 1.00 88.94 246 ARG A CA 1
ATOM 1934 C C . ARG A 1 246 ? -3.788 9.421 -2.859 1.00 88.94 246 ARG A C 1
ATOM 1936 O O . ARG A 1 246 ? -4.793 9.273 -2.184 1.00 88.94 246 ARG A O 1
ATOM 1943 N N . ARG A 1 247 ? -3.098 8.401 -3.378 1.00 87.62 247 ARG A N 1
ATOM 1944 C CA . ARG A 1 247 ? -3.434 6.975 -3.206 1.00 87.62 247 ARG A CA 1
ATOM 1945 C C . ARG A 1 247 ? -2.840 6.335 -1.946 1.00 87.62 247 ARG A C 1
ATOM 1947 O O . ARG A 1 247 ? -3.037 5.149 -1.718 1.00 87.62 247 ARG A O 1
ATOM 1954 N N . GLY A 1 248 ? -2.097 7.090 -1.132 1.00 89.12 248 GLY A N 1
ATOM 1955 C CA . GLY A 1 248 ? -1.439 6.552 0.060 1.00 89.12 248 GLY A CA 1
ATOM 1956 C C . GLY A 1 248 ? -0.292 5.584 -0.249 1.00 89.12 248 GLY A C 1
ATOM 1957 O O . GLY A 1 248 ? -0.004 4.723 0.572 1.00 89.12 248 GLY A O 1
ATOM 1958 N N . LEU A 1 249 ? 0.372 5.714 -1.403 1.00 91.00 249 LEU A N 1
ATOM 1959 C CA . LEU A 1 249 ? 1.505 4.872 -1.834 1.00 91.00 249 LEU A CA 1
ATOM 1960 C C . LEU A 1 249 ? 2.848 5.633 -1.853 1.00 91.00 249 LEU A C 1
ATOM 1962 O O . LEU A 1 249 ? 3.782 5.269 -2.570 1.00 91.00 249 LEU A O 1
ATOM 1966 N N . HIS A 1 250 ? 2.943 6.731 -1.099 1.00 90.44 250 HIS A N 1
ATOM 1967 C CA . HIS A 1 250 ? 4.129 7.587 -0.979 1.00 90.44 250 HIS A CA 1
ATOM 1968 C C . HIS A 1 250 ? 4.976 7.192 0.243 1.00 90.44 250 HIS A C 1
ATOM 1970 O O . HIS A 1 250 ? 4.981 7.863 1.279 1.00 90.44 250 HIS A O 1
ATOM 1976 N N . PHE A 1 251 ? 5.665 6.063 0.143 1.00 93.38 251 PHE A N 1
ATOM 1977 C CA . PHE A 1 251 ? 6.476 5.529 1.237 1.00 93.38 251 PHE A CA 1
ATOM 1978 C C . PHE A 1 251 ? 7.621 6.483 1.614 1.00 93.38 251 PHE A C 1
ATOM 1980 O O . PHE A 1 251 ? 8.227 7.121 0.750 1.00 93.38 251 PHE A O 1
ATOM 1987 N N . ASN A 1 252 ? 7.918 6.608 2.912 1.00 93.19 252 ASN A N 1
ATOM 1988 C CA . ASN A 1 252 ? 9.207 7.176 3.320 1.00 93.19 252 ASN A CA 1
ATOM 1989 C C . ASN A 1 252 ? 10.331 6.164 3.034 1.00 93.19 252 ASN A C 1
ATOM 1991 O O . ASN A 1 252 ? 10.048 5.005 2.736 1.00 93.19 252 ASN A O 1
ATOM 1995 N N . ALA A 1 253 ? 11.594 6.580 3.106 1.00 93.88 253 ALA A N 1
ATOM 1996 C CA . ALA A 1 253 ? 12.717 5.728 2.726 1.00 93.88 253 ALA A CA 1
ATOM 1997 C C . ALA A 1 253 ? 12.803 4.442 3.571 1.00 93.88 253 ALA A C 1
ATOM 1999 O O . ALA A 1 253 ? 13.067 3.369 3.030 1.00 93.88 253 ALA A O 1
ATOM 2000 N N . HIS A 1 254 ? 12.474 4.521 4.865 1.00 91.75 254 HIS A N 1
ATOM 2001 C CA . HIS A 1 254 ? 12.403 3.355 5.748 1.00 91.75 254 HIS A CA 1
ATOM 2002 C C . HIS A 1 254 ? 11.318 2.352 5.314 1.00 91.75 254 HIS A C 1
ATOM 2004 O O . HIS A 1 254 ? 11.591 1.164 5.139 1.00 91.75 254 HIS A O 1
ATOM 2010 N N . HIS A 1 255 ? 10.089 2.826 5.083 1.00 92.44 255 HIS A N 1
ATOM 2011 C CA . HIS A 1 255 ? 8.978 2.002 4.598 1.00 92.44 255 HIS A CA 1
ATOM 2012 C C . HIS A 1 255 ? 9.262 1.448 3.204 1.00 92.44 255 HIS A C 1
ATOM 2014 O O . HIS A 1 255 ? 8.969 0.286 2.958 1.00 92.44 255 HIS A O 1
ATOM 2020 N N . PHE A 1 256 ? 9.866 2.243 2.318 1.00 95.19 256 PHE A N 1
ATOM 2021 C CA . PHE A 1 256 ? 10.268 1.824 0.977 1.00 95.19 256 PHE A CA 1
ATOM 2022 C C . PHE A 1 256 ? 11.238 0.648 1.055 1.00 95.19 256 PHE A C 1
ATOM 2024 O O . PHE A 1 256 ? 10.977 -0.391 0.457 1.00 95.19 256 PHE A O 1
ATOM 2031 N N . LYS A 1 257 ? 12.327 0.792 1.823 1.00 94.38 257 LYS A N 1
ATOM 2032 C CA . LYS A 1 257 ? 13.340 -0.253 2.024 1.00 94.38 257 LYS A CA 1
ATOM 2033 C C . LYS A 1 257 ? 12.693 -1.548 2.493 1.00 94.38 257 LYS A C 1
ATOM 2035 O O . LYS A 1 257 ? 12.877 -2.595 1.883 1.00 94.38 257 LYS A O 1
ATOM 2040 N N . TRP A 1 258 ? 11.929 -1.467 3.576 1.00 92.38 258 TRP A N 1
ATOM 2041 C CA . TRP A 1 258 ? 11.375 -2.651 4.212 1.00 92.38 258 TRP A CA 1
ATOM 2042 C C . TRP A 1 258 ? 10.288 -3.328 3.364 1.00 92.38 258 TRP A C 1
ATOM 2044 O O . TRP A 1 258 ? 10.295 -4.549 3.216 1.00 92.38 258 TRP A O 1
ATOM 2054 N N . LEU A 1 259 ? 9.391 -2.551 2.748 1.00 94.56 259 LEU A N 1
ATOM 2055 C CA . LEU A 1 259 ? 8.355 -3.093 1.867 1.00 94.56 259 LEU A CA 1
ATOM 2056 C C . LEU A 1 259 ? 8.949 -3.677 0.582 1.00 94.56 259 LEU A C 1
ATOM 2058 O O . LEU A 1 259 ? 8.440 -4.686 0.106 1.00 94.56 259 LEU A O 1
ATOM 2062 N N . LEU A 1 260 ? 10.018 -3.091 0.033 1.00 95.81 260 LEU A N 1
ATOM 2063 C CA . LEU A 1 260 ? 10.697 -3.639 -1.141 1.00 95.81 260 LEU A CA 1
ATOM 2064 C C . LEU A 1 260 ? 11.334 -4.997 -0.824 1.00 95.81 260 LEU A C 1
ATOM 2066 O O . LEU A 1 260 ? 11.106 -5.955 -1.558 1.00 95.81 260 LEU A O 1
ATOM 2070 N N . GLN A 1 261 ? 12.035 -5.112 0.309 1.00 94.88 261 GLN A N 1
ATOM 2071 C CA . GLN A 1 261 ? 12.580 -6.390 0.786 1.00 94.88 261 GLN A CA 1
ATOM 2072 C C . GLN A 1 261 ? 11.481 -7.447 0.973 1.00 94.88 261 GLN A C 1
ATOM 2074 O O . GLN A 1 261 ? 11.635 -8.597 0.552 1.00 94.88 261 GLN A O 1
ATOM 2079 N N . ALA A 1 262 ? 10.356 -7.059 1.582 1.00 93.44 262 ALA A N 1
ATOM 2080 C CA . ALA A 1 262 ? 9.208 -7.942 1.764 1.00 93.44 262 ALA A CA 1
ATOM 2081 C C . ALA A 1 262 ? 8.596 -8.371 0.419 1.00 93.44 262 ALA A C 1
ATOM 2083 O O . ALA A 1 262 ? 8.265 -9.542 0.251 1.00 93.44 262 ALA A O 1
ATOM 2084 N N . GLY A 1 263 ? 8.496 -7.452 -0.547 1.00 93.81 263 GLY A N 1
ATOM 2085 C CA . GLY A 1 263 ? 7.985 -7.730 -1.889 1.00 93.81 263 GLY A CA 1
ATOM 2086 C C . GLY A 1 263 ? 8.873 -8.685 -2.679 1.00 93.81 263 GLY A C 1
ATOM 2087 O O . GLY A 1 263 ? 8.365 -9.625 -3.282 1.00 93.81 263 GLY A O 1
ATOM 2088 N N . ILE A 1 264 ? 10.195 -8.505 -2.617 1.00 94.81 264 ILE A N 1
ATOM 2089 C CA . ILE A 1 264 ? 11.167 -9.416 -3.241 1.00 94.81 264 ILE A CA 1
ATOM 2090 C C . ILE A 1 264 ? 11.037 -10.825 -2.649 1.00 94.81 264 ILE A C 1
ATOM 2092 O O . ILE A 1 264 ? 10.927 -11.797 -3.398 1.00 94.81 264 ILE A O 1
ATOM 2096 N N . SER A 1 265 ? 11.003 -10.922 -1.317 1.00 92.62 265 SER A N 1
ATOM 2097 C CA . SER A 1 265 ? 10.922 -12.206 -0.609 1.00 92.62 265 SER A CA 1
ATOM 2098 C C . SER A 1 265 ? 9.606 -12.932 -0.920 1.00 92.62 265 SER A C 1
ATOM 2100 O O . SER A 1 265 ? 9.615 -14.084 -1.348 1.00 92.62 265 SER A O 1
ATOM 2102 N N . GLN A 1 266 ? 8.467 -12.237 -0.803 1.00 91.94 266 GLN A N 1
ATOM 2103 C CA . GLN A 1 266 ? 7.148 -12.820 -1.069 1.00 91.94 266 GLN A CA 1
ATOM 2104 C C . GLN A 1 266 ? 6.980 -13.231 -2.530 1.00 91.94 266 GLN A C 1
ATOM 2106 O O . GLN A 1 266 ? 6.382 -14.270 -2.803 1.00 91.94 266 GLN A O 1
ATOM 2111 N N . TYR A 1 267 ? 7.501 -12.444 -3.473 1.00 91.19 267 TYR A N 1
ATOM 2112 C CA . TYR A 1 267 ? 7.450 -12.809 -4.883 1.00 91.19 267 TYR A CA 1
ATOM 2113 C C . TYR A 1 267 ? 8.248 -14.088 -5.165 1.00 91.19 267 TYR A C 1
ATOM 2115 O O . TYR A 1 267 ? 7.791 -14.936 -5.928 1.00 91.19 267 TYR A O 1
ATOM 2123 N N . ALA A 1 268 ? 9.423 -14.251 -4.554 1.00 90.25 268 ALA A N 1
ATOM 2124 C CA . ALA A 1 268 ? 10.231 -15.448 -4.752 1.00 90.25 268 ALA A CA 1
ATOM 2125 C C . ALA A 1 268 ? 9.548 -16.715 -4.213 1.00 90.25 268 ALA A C 1
ATOM 2127 O O . ALA A 1 268 ? 9.553 -17.750 -4.882 1.00 90.25 268 ALA A O 1
ATOM 2128 N N . GLU A 1 269 ? 8.913 -16.613 -3.043 1.00 89.00 269 GLU A N 1
ATOM 2129 C CA . GLU A 1 269 ? 8.176 -17.716 -2.422 1.00 89.00 269 GLU A CA 1
ATOM 2130 C C . GLU A 1 269 ? 6.848 -18.017 -3.135 1.00 89.00 269 GLU A C 1
ATOM 2132 O O . GLU A 1 269 ? 6.498 -19.179 -3.350 1.00 89.00 269 GLU A O 1
ATOM 2137 N N . GLN A 1 270 ? 6.092 -16.977 -3.498 1.00 88.75 270 GLN A N 1
ATOM 2138 C CA . GLN A 1 270 ? 4.717 -17.070 -3.996 1.00 88.75 270 GLN A CA 1
ATOM 2139 C C . GLN A 1 270 ? 4.480 -16.102 -5.171 1.00 88.75 270 GLN A C 1
ATOM 2141 O O . GLN A 1 270 ? 3.725 -15.135 -5.039 1.00 88.75 270 GLN A O 1
ATOM 2146 N N . PRO A 1 271 ? 5.062 -16.359 -6.357 1.00 86.44 271 PRO A N 1
ATOM 2147 C CA . PRO A 1 271 ? 5.004 -15.434 -7.493 1.00 86.44 271 PRO A CA 1
ATOM 2148 C C . PRO A 1 271 ? 3.598 -15.271 -8.082 1.00 86.44 271 PRO A C 1
ATOM 2150 O O . PRO A 1 271 ? 3.346 -14.327 -8.827 1.00 86.44 271 PRO A O 1
ATOM 2153 N N . SER A 1 272 ? 2.667 -16.182 -7.789 1.00 85.69 272 SER A N 1
ATOM 2154 C CA . SER A 1 272 ? 1.264 -16.083 -8.204 1.00 85.69 272 SER A CA 1
ATOM 2155 C C . SER A 1 272 ? 0.438 -15.152 -7.313 1.00 85.69 272 SER A C 1
ATOM 2157 O O . SER A 1 272 ? -0.594 -14.658 -7.764 1.00 85.69 272 SER A O 1
ATOM 2159 N N . VAL A 1 273 ? 0.886 -14.878 -6.086 1.00 88.06 273 VAL A N 1
ATOM 2160 C CA . VAL A 1 273 ? 0.151 -14.071 -5.108 1.00 88.06 273 VAL A CA 1
ATOM 2161 C C . VAL A 1 273 ? 0.561 -12.598 -5.244 1.00 88.06 273 VAL A C 1
ATOM 2163 O O . VAL A 1 273 ? 1.757 -12.300 -5.276 1.00 88.06 273 VAL A O 1
ATOM 2166 N N . PRO A 1 274 ? -0.391 -11.648 -5.348 1.00 88.25 274 PRO A N 1
ATOM 2167 C CA . PRO A 1 274 ? -0.064 -10.226 -5.370 1.00 88.25 274 PRO A CA 1
ATOM 2168 C C . PRO A 1 274 ? 0.575 -9.770 -4.061 1.00 88.25 274 PRO A C 1
ATOM 2170 O O . PRO A 1 274 ? 0.060 -10.063 -2.977 1.00 88.25 274 PRO A O 1
ATOM 2173 N N . PHE A 1 275 ? 1.619 -8.951 -4.169 1.00 90.31 275 PHE A N 1
ATOM 2174 C CA . PHE A 1 275 ? 2.177 -8.279 -3.008 1.00 90.31 275 PHE A CA 1
ATOM 2175 C C . PHE A 1 275 ? 1.203 -7.235 -2.478 1.00 90.31 275 PHE A C 1
ATOM 2177 O O . PHE A 1 275 ? 0.693 -6.389 -3.214 1.00 90.31 275 PHE A O 1
ATOM 2184 N N . ASN A 1 276 ? 0.946 -7.298 -1.173 1.00 88.88 276 ASN A N 1
ATOM 2185 C CA . ASN A 1 276 ? 0.071 -6.361 -0.493 1.00 88.88 276 ASN A CA 1
ATOM 2186 C C . ASN A 1 276 ? 0.849 -5.579 0.574 1.00 88.88 276 ASN A C 1
ATOM 2188 O O . ASN A 1 276 ? 1.053 -6.109 1.673 1.00 88.88 276 ASN A O 1
ATOM 2192 N N . PRO A 1 277 ? 1.191 -4.300 0.327 1.00 91.38 277 PRO A N 1
ATOM 2193 C CA . PRO A 1 277 ? 1.966 -3.512 1.278 1.00 91.38 277 PRO A CA 1
ATOM 2194 C C . PRO A 1 277 ? 1.235 -3.300 2.610 1.00 91.38 277 PRO A C 1
ATOM 2196 O O . PRO A 1 277 ? 1.889 -3.178 3.644 1.00 91.38 277 PRO A O 1
ATOM 2199 N N . ILE A 1 278 ? -0.106 -3.311 2.615 1.00 90.94 278 ILE A N 1
ATOM 2200 C CA . ILE A 1 278 ? -0.904 -3.193 3.842 1.00 90.94 278 ILE A CA 1
ATOM 2201 C C . ILE A 1 278 ? -0.704 -4.433 4.715 1.00 90.94 278 ILE A C 1
ATOM 2203 O O . ILE A 1 278 ? -0.318 -4.307 5.873 1.00 90.94 278 ILE A O 1
ATOM 2207 N N . SER A 1 279 ? -0.929 -5.631 4.167 1.00 87.69 279 SER A N 1
ATOM 2208 C CA . SER A 1 279 ? -0.760 -6.883 4.922 1.00 87.69 279 SER A CA 1
ATOM 2209 C C . SER A 1 279 ? 0.683 -7.056 5.378 1.00 87.69 279 SER A C 1
ATOM 2211 O O . SER A 1 279 ? 0.913 -7.375 6.541 1.00 87.69 279 SER A O 1
ATOM 2213 N N . SER A 1 280 ? 1.648 -6.777 4.495 1.00 88.38 280 SER A N 1
ATOM 2214 C CA . SER A 1 280 ? 3.062 -6.861 4.840 1.00 88.38 280 SER A CA 1
ATOM 2215 C C . SER A 1 280 ? 3.386 -5.938 6.002 1.00 88.38 280 SER A C 1
ATOM 2217 O O . SER A 1 280 ? 3.899 -6.442 6.990 1.00 88.38 280 SER A O 1
ATOM 2219 N N . SER A 1 281 ? 2.968 -4.661 5.977 1.00 86.25 281 SER A N 1
ATOM 2220 C CA . SER A 1 281 ? 3.186 -3.681 7.065 1.00 86.25 281 SER A CA 1
ATOM 2221 C C . SER A 1 281 ? 2.694 -4.098 8.454 1.00 86.25 281 SER A C 1
ATOM 2223 O O . SER A 1 281 ? 3.103 -3.504 9.447 1.00 86.25 281 SER A O 1
ATOM 2225 N N . ARG A 1 282 ? 1.865 -5.141 8.537 1.00 82.88 282 ARG A N 1
ATOM 2226 C CA . ARG A 1 282 ? 1.246 -5.626 9.769 1.00 82.88 282 ARG A CA 1
ATOM 2227 C C . ARG A 1 282 ? 1.798 -6.961 10.264 1.00 82.88 282 ARG A C 1
ATOM 2229 O O . ARG A 1 282 ? 1.244 -7.500 11.213 1.00 82.88 282 ARG A O 1
ATOM 2236 N N . LEU A 1 283 ? 2.886 -7.490 9.696 1.00 75.81 283 LEU A N 1
ATOM 2237 C CA . LEU A 1 283 ? 3.456 -8.784 10.119 1.00 75.81 283 LEU A CA 1
ATOM 2238 C C . LEU A 1 283 ? 3.768 -8.857 11.626 1.00 75.81 283 LEU A C 1
ATOM 2240 O O . LEU A 1 283 ? 3.629 -9.914 12.229 1.00 75.81 283 LEU A O 1
ATOM 2244 N N . GLN A 1 284 ? 4.147 -7.735 12.242 1.00 65.12 284 GLN A N 1
ATOM 2245 C CA . GLN A 1 284 ? 4.406 -7.646 13.687 1.00 65.12 284 GLN A CA 1
ATOM 2246 C C . GLN A 1 284 ? 3.168 -7.244 14.509 1.00 65.12 284 GLN A C 1
ATOM 2248 O O . GLN A 1 284 ? 3.197 -7.282 15.735 1.00 65.12 284 GLN A O 1
ATOM 2253 N N . TYR A 1 285 ? 2.077 -6.858 13.845 1.00 73.56 285 TYR A N 1
ATOM 2254 C CA . TYR A 1 285 ? 0.846 -6.363 14.458 1.00 73.56 285 TYR A CA 1
ATOM 2255 C C . TYR A 1 285 ? -0.383 -6.952 13.751 1.00 73.56 285 TYR A C 1
ATOM 2257 O O . TYR A 1 285 ? -1.184 -6.264 13.106 1.00 73.56 285 TYR A O 1
ATOM 2265 N N . LEU A 1 286 ? -0.503 -8.278 13.850 1.00 78.81 286 LEU A N 1
ATOM 2266 C CA . LEU A 1 286 ? -1.584 -9.029 13.222 1.00 78.81 286 LEU A CA 1
ATOM 2267 C C . LEU A 1 286 ? -2.946 -8.630 13.794 1.00 78.81 286 LEU A C 1
ATOM 2269 O O . LEU A 1 286 ? -3.065 -8.192 14.947 1.00 78.81 286 LEU A O 1
ATOM 2273 N N . LEU A 1 287 ? -3.969 -8.773 12.953 1.00 83.81 287 LEU A N 1
ATOM 2274 C CA . LEU A 1 287 ? -5.349 -8.636 13.391 1.00 83.81 287 LEU A CA 1
ATOM 2275 C C . LEU A 1 287 ? -5.701 -9.778 14.353 1.00 83.81 287 LEU A C 1
ATOM 2277 O O . LEU A 1 287 ? -5.225 -10.898 14.168 1.00 83.81 287 LEU A O 1
ATOM 2281 N N . PRO A 1 288 ? -6.551 -9.520 15.355 1.00 81.81 288 PRO A N 1
ATOM 2282 C CA . PRO A 1 288 ? -7.129 -10.576 16.175 1.00 81.81 288 PRO A CA 1
ATOM 2283 C C . PRO A 1 288 ? -7.923 -11.554 15.302 1.00 81.81 288 PRO A C 1
ATOM 2285 O O . PRO A 1 288 ? -8.768 -11.121 14.520 1.00 81.81 288 PRO A O 1
ATOM 2288 N N . GLU A 1 289 ? -7.694 -12.860 15.462 1.00 82.69 289 GLU A N 1
ATOM 2289 C CA . GLU A 1 289 ? -8.384 -13.900 14.674 1.00 82.69 289 GLU A CA 1
ATOM 2290 C C . GLU A 1 289 ? -9.910 -13.813 14.796 1.00 82.69 289 GLU A C 1
ATOM 2292 O O . GLU A 1 289 ? -10.629 -14.062 13.836 1.00 82.69 289 GLU A O 1
ATOM 2297 N N . ARG A 1 290 ? -10.403 -13.404 15.969 1.00 86.75 290 ARG A N 1
ATOM 2298 C CA . ARG A 1 290 ? -11.830 -13.317 16.305 1.00 86.75 290 ARG A CA 1
ATOM 2299 C C . ARG A 1 290 ? -12.337 -11.879 16.366 1.00 86.75 290 ARG A C 1
ATOM 2301 O O . ARG A 1 290 ? -13.171 -11.544 17.204 1.00 86.75 290 ARG A O 1
ATOM 2308 N N . LEU A 1 291 ? -11.811 -11.001 15.510 1.00 91.25 291 LEU A N 1
ATOM 2309 C CA . LEU A 1 291 ? -12.187 -9.587 15.524 1.00 91.25 291 LEU A CA 1
ATOM 2310 C C . LEU A 1 291 ? -13.704 -9.391 15.345 1.00 91.25 291 LEU A C 1
ATOM 2312 O O . LEU A 1 291 ? -14.292 -8.616 16.092 1.00 91.25 291 LEU A O 1
ATOM 2316 N N . GLY A 1 292 ? -14.344 -10.115 14.419 1.00 92.56 292 GLY A N 1
ATOM 2317 C CA . GLY A 1 292 ? -15.796 -10.043 14.207 1.00 92.56 292 GLY A CA 1
ATOM 2318 C C . GLY A 1 292 ? -16.594 -10.369 15.472 1.00 92.56 292 GLY A C 1
ATOM 2319 O O . GLY A 1 292 ? -17.472 -9.597 15.857 1.00 92.56 292 GLY A O 1
ATOM 2320 N N . ASP A 1 293 ? -16.217 -11.438 16.178 1.00 90.62 293 ASP A N 1
ATOM 2321 C CA . ASP A 1 293 ? -16.814 -11.834 17.459 1.00 90.62 293 ASP A CA 1
ATOM 2322 C C . ASP A 1 293 ? -16.589 -10.798 18.566 1.00 90.62 293 ASP A C 1
ATOM 2324 O O . ASP A 1 293 ? -17.490 -10.549 19.365 1.00 90.62 293 ASP A O 1
ATOM 2328 N N . CYS A 1 294 ? -15.397 -10.195 18.648 1.00 88.75 294 CYS A N 1
ATOM 2329 C CA . CYS A 1 294 ? -15.104 -9.158 19.641 1.00 88.75 294 CYS A CA 1
ATOM 2330 C C . CYS A 1 294 ? -16.005 -7.937 19.427 1.00 88.75 294 CYS A C 1
ATOM 2332 O O . CYS A 1 294 ? -16.622 -7.449 20.376 1.00 88.75 294 CYS A O 1
ATOM 2334 N N . LEU A 1 295 ? -16.136 -7.495 18.171 1.00 92.62 295 LEU A N 1
ATOM 2335 C CA . LEU A 1 295 ? -17.047 -6.413 17.801 1.00 92.62 295 LEU A CA 1
ATOM 2336 C C . LEU A 1 295 ? -18.502 -6.783 18.114 1.00 92.62 295 LEU A C 1
ATOM 2338 O O . LEU A 1 295 ? -19.237 -5.961 18.664 1.00 92.62 295 LEU A O 1
ATOM 2342 N N . ALA A 1 296 ? -18.893 -8.026 17.814 1.00 91.94 296 ALA A N 1
ATOM 2343 C CA . ALA A 1 296 ? -20.236 -8.529 18.070 1.00 91.94 296 ALA A CA 1
ATOM 2344 C C . ALA A 1 296 ? -20.561 -8.580 19.567 1.00 91.94 296 ALA A C 1
ATOM 2346 O O . ALA A 1 296 ? -21.637 -8.169 19.989 1.00 91.94 296 ALA A O 1
ATOM 2347 N N . THR A 1 297 ? -19.603 -9.039 20.372 1.00 88.75 297 THR A N 1
ATOM 2348 C CA . THR A 1 297 ? -19.715 -9.130 21.831 1.00 88.75 297 THR A CA 1
ATOM 2349 C C . THR A 1 297 ? -19.887 -7.746 22.442 1.00 88.75 297 THR A C 1
ATOM 2351 O O . THR A 1 297 ? -20.771 -7.553 23.270 1.00 88.75 297 THR A O 1
ATOM 2354 N N . PHE A 1 298 ? -19.080 -6.771 22.011 1.00 88.12 298 PHE A N 1
ATOM 2355 C CA . PHE A 1 298 ? -19.179 -5.401 22.506 1.00 88.12 298 PHE A CA 1
ATOM 2356 C C . PHE A 1 298 ? -20.550 -4.793 22.211 1.00 88.12 298 PHE A C 1
ATOM 2358 O O . PHE A 1 298 ? -21.256 -4.376 23.124 1.00 88.12 298 PHE A O 1
ATOM 2365 N N . LEU A 1 299 ? -20.936 -4.766 20.935 1.00 90.00 299 LEU A N 1
ATOM 2366 C CA . LEU A 1 299 ? -22.173 -4.122 20.506 1.00 90.00 299 LEU A CA 1
ATOM 2367 C C . LEU A 1 299 ? -23.421 -4.885 20.985 1.00 90.00 299 LEU A C 1
ATOM 2369 O O . LEU A 1 299 ? -24.420 -4.253 21.310 1.00 90.00 299 LEU A O 1
ATOM 2373 N N . GLY A 1 300 ? -23.359 -6.216 21.095 1.00 86.06 300 GLY A N 1
ATOM 2374 C CA . GLY A 1 300 ? -24.433 -7.039 21.661 1.00 86.06 300 GLY A CA 1
ATOM 2375 C C . GLY A 1 300 ? -24.638 -6.846 23.168 1.00 86.06 300 GLY A C 1
ATOM 2376 O O . GLY A 1 300 ? -25.725 -7.115 23.675 1.00 86.06 300 GLY A O 1
ATOM 2377 N N . GLY A 1 301 ? -23.625 -6.345 23.884 1.00 78.81 301 GLY A N 1
ATOM 2378 C CA . GLY A 1 301 ? -23.734 -5.947 25.289 1.00 78.81 301 GLY A CA 1
ATOM 2379 C C . GLY A 1 301 ? -24.431 -4.598 25.503 1.00 78.81 301 GLY A C 1
ATOM 2380 O O . GLY A 1 301 ? -24.781 -4.263 26.637 1.00 78.81 301 GLY A O 1
ATOM 2381 N N . VAL A 1 302 ? -24.660 -3.819 24.439 1.00 81.62 302 VAL A N 1
ATOM 2382 C CA . VAL A 1 302 ? -25.294 -2.499 24.525 1.00 81.62 302 VAL A CA 1
ATOM 2383 C C . VAL A 1 302 ? -26.796 -2.602 24.271 1.00 81.62 302 VAL A C 1
ATOM 2385 O O . VAL A 1 302 ? -27.234 -3.184 23.285 1.00 81.62 302 VAL A O 1
ATOM 2388 N N . LYS A 1 303 ? -27.606 -1.983 25.144 1.00 74.44 303 LYS A N 1
ATOM 2389 C CA . LYS A 1 303 ? -29.079 -2.035 25.060 1.00 74.44 303 LYS A CA 1
ATOM 2390 C C . LYS A 1 303 ? -29.639 -1.456 23.757 1.00 74.44 303 LYS A C 1
ATOM 2392 O O . LYS A 1 303 ? -30.567 -2.028 23.205 1.00 74.44 303 LYS A O 1
ATOM 2397 N N . ASN A 1 304 ? -29.094 -0.328 23.297 1.00 82.00 304 ASN A N 1
ATOM 2398 C CA . ASN A 1 304 ? -29.496 0.350 22.066 1.00 82.00 304 ASN A CA 1
ATOM 2399 C C . ASN A 1 304 ? -28.241 0.799 21.317 1.00 82.00 304 ASN A C 1
ATOM 2401 O O . ASN A 1 304 ? -27.553 1.713 21.767 1.00 82.00 304 ASN A O 1
ATOM 2405 N N . ILE A 1 305 ? -27.947 0.162 20.183 1.00 86.19 305 ILE A N 1
ATOM 2406 C CA . ILE A 1 305 ? -26.814 0.544 19.335 1.00 86.19 305 ILE A CA 1
ATOM 2407 C C . ILE A 1 305 ? -27.175 1.846 18.617 1.00 86.19 305 ILE A C 1
ATOM 2409 O O . ILE A 1 305 ? -28.050 1.864 17.751 1.00 86.19 305 ILE A O 1
ATOM 2413 N N . SER A 1 306 ? -26.505 2.938 18.980 1.00 87.75 306 SER A N 1
ATOM 2414 C CA . SER A 1 306 ? -26.644 4.241 18.333 1.00 87.75 306 SER A CA 1
ATOM 2415 C C . SER A 1 306 ? -25.398 4.582 17.505 1.00 87.75 306 SER A C 1
ATOM 2417 O O . SER A 1 306 ? -24.417 3.834 17.466 1.00 87.75 306 SER A O 1
ATOM 2419 N N . GLY A 1 307 ? -25.399 5.756 16.864 1.00 88.00 307 GLY A N 1
ATOM 2420 C CA . GLY A 1 307 ? -24.203 6.278 16.193 1.00 88.00 307 GLY A CA 1
ATOM 2421 C C . GLY A 1 307 ? -23.002 6.452 17.133 1.00 88.00 307 GLY A C 1
ATOM 2422 O O . GLY A 1 307 ? -21.862 6.395 16.682 1.00 88.00 307 GLY A O 1
ATOM 2423 N N . SER A 1 308 ? -23.232 6.602 18.442 1.00 87.94 308 SER A N 1
ATOM 2424 C CA . SER A 1 308 ? -22.161 6.738 19.435 1.00 87.94 308 SER A CA 1
ATOM 2425 C C . SER A 1 308 ? -21.340 5.449 19.581 1.00 87.94 308 SER A C 1
ATOM 2427 O O . SER A 1 308 ? -20.109 5.481 19.541 1.00 87.94 308 SER A O 1
ATOM 2429 N N . GLU A 1 309 ? -22.005 4.296 19.681 1.00 89.50 309 GLU A N 1
ATOM 2430 C CA . GLU A 1 309 ? -21.368 2.978 19.791 1.00 89.50 309 GLU A CA 1
ATOM 2431 C C . GLU A 1 309 ? -20.677 2.564 18.489 1.00 89.50 309 GLU A C 1
ATOM 2433 O O . GLU A 1 309 ? -19.563 2.036 18.511 1.00 89.50 309 GLU A O 1
ATOM 2438 N N . ILE A 1 310 ? -21.309 2.851 17.347 1.00 93.69 310 ILE A N 1
ATOM 2439 C CA . ILE A 1 310 ? -20.706 2.638 16.025 1.00 93.69 310 ILE A CA 1
ATOM 2440 C C . ILE A 1 310 ? -19.438 3.490 15.895 1.00 93.69 310 ILE A C 1
ATOM 2442 O O . ILE A 1 310 ? -18.388 2.985 15.494 1.00 93.69 310 ILE A O 1
ATOM 2446 N N . GLY A 1 311 ? -19.502 4.753 16.323 1.00 94.25 311 GLY A N 1
ATOM 2447 C CA . GLY A 1 311 ? -18.364 5.663 16.355 1.00 94.25 311 GLY A CA 1
ATOM 2448 C C . GLY A 1 311 ? -17.245 5.226 17.307 1.00 94.25 311 GLY A C 1
ATOM 2449 O O . GLY A 1 311 ? -16.076 5.514 17.036 1.00 94.25 311 GLY A O 1
ATOM 2450 N N . LEU A 1 312 ? -17.560 4.522 18.401 1.00 91.75 312 LEU A N 1
ATOM 2451 C CA . LEU A 1 312 ? -16.559 3.903 19.276 1.00 91.75 312 LEU A CA 1
ATOM 2452 C C . LEU A 1 312 ? -15.837 2.759 18.569 1.00 91.75 312 LEU A C 1
ATOM 2454 O O . LEU A 1 312 ? -14.606 2.777 18.516 1.00 91.75 312 LEU A O 1
ATOM 2458 N N . VAL A 1 313 ? -16.584 1.821 17.978 1.00 94.69 313 VAL A N 1
ATOM 2459 C CA . VAL A 1 313 ? -16.014 0.709 17.201 1.00 94.69 313 VAL A CA 1
ATOM 2460 C C . VAL A 1 313 ? -15.141 1.241 16.071 1.00 94.69 313 VAL A C 1
ATOM 2462 O O . VAL A 1 313 ? -13.991 0.831 15.935 1.00 94.69 313 VAL A O 1
ATOM 2465 N N . ALA A 1 314 ? -15.640 2.210 15.304 1.00 96.88 314 ALA A N 1
ATOM 2466 C CA . ALA A 1 314 ? -14.872 2.846 14.245 1.00 96.88 314 ALA A CA 1
ATOM 2467 C C . ALA A 1 314 ? -13.569 3.464 14.780 1.00 96.88 314 ALA A C 1
ATOM 2469 O O . ALA A 1 314 ? -12.504 3.210 14.224 1.00 96.88 314 ALA A O 1
ATOM 2470 N N . SER A 1 315 ? -13.616 4.207 15.892 1.00 95.12 315 SER A N 1
ATOM 2471 C CA . SER A 1 315 ? -12.412 4.808 16.487 1.00 95.12 315 SER A CA 1
ATOM 2472 C C . SER A 1 315 ? -11.396 3.776 16.996 1.00 95.12 315 SER A C 1
ATOM 2474 O O . SER A 1 315 ? -10.193 3.985 16.843 1.00 95.12 315 SER A O 1
ATOM 2476 N N . ALA A 1 316 ? -11.864 2.645 17.530 1.00 92.25 316 ALA A N 1
ATOM 2477 C CA . ALA A 1 316 ? -11.014 1.534 17.946 1.00 92.25 316 ALA A CA 1
ATOM 2478 C C . ALA A 1 316 ? -10.298 0.891 16.750 1.00 92.25 316 ALA A C 1
ATOM 2480 O O . ALA A 1 316 ? -9.090 0.652 16.792 1.00 92.25 316 ALA A O 1
ATOM 2481 N N . LEU A 1 317 ? -11.030 0.669 15.654 1.00 95.69 317 LEU A N 1
ATOM 2482 C CA . LEU A 1 317 ? -10.456 0.175 14.406 1.00 95.69 317 LEU A CA 1
ATOM 2483 C C . LEU A 1 317 ? -9.449 1.178 13.824 1.00 95.69 317 LEU A C 1
ATOM 2485 O O . LEU A 1 317 ? -8.393 0.760 13.367 1.00 95.69 317 LEU A O 1
ATOM 2489 N N . VAL A 1 318 ? -9.717 2.490 13.873 1.00 95.06 318 VAL A N 1
ATOM 2490 C CA . VAL A 1 318 ? -8.765 3.526 13.420 1.00 95.06 318 VAL A CA 1
ATOM 2491 C C . VAL A 1 318 ? -7.487 3.517 14.267 1.00 95.06 318 VAL A C 1
ATOM 2493 O O . VAL A 1 318 ? -6.394 3.641 13.717 1.00 95.06 318 VAL A O 1
ATOM 2496 N N . MET A 1 319 ? -7.594 3.324 15.585 1.00 90.56 319 MET A N 1
ATOM 2497 C CA . MET A 1 319 ? -6.430 3.175 16.464 1.00 90.56 319 MET A CA 1
ATOM 2498 C C . MET A 1 319 ? -5.568 1.959 16.087 1.00 90.56 319 MET A C 1
ATOM 2500 O O . MET A 1 319 ? -4.346 2.076 16.032 1.00 90.56 319 MET A O 1
ATOM 2504 N N . ASP A 1 320 ? -6.184 0.812 15.792 1.00 90.56 320 ASP A N 1
ATOM 2505 C CA . ASP A 1 320 ? -5.472 -0.398 15.347 1.00 90.56 320 ASP A CA 1
ATOM 2506 C C . ASP A 1 320 ? -4.945 -0.292 13.911 1.00 90.56 320 ASP A C 1
ATOM 2508 O O . ASP A 1 320 ? -3.921 -0.891 13.586 1.00 90.56 320 ASP A O 1
ATOM 2512 N N . ALA A 1 321 ? -5.603 0.482 13.048 1.00 90.88 321 ALA A N 1
ATOM 2513 C CA . ALA A 1 321 ? -5.206 0.673 11.656 1.00 90.88 321 ALA A CA 1
ATOM 2514 C C . ALA A 1 321 ? -3.956 1.548 11.500 1.00 90.88 321 ALA A C 1
ATOM 2516 O O . ALA A 1 321 ? -3.234 1.405 10.513 1.00 90.88 321 ALA A O 1
ATOM 2517 N N . TYR A 1 322 ? -3.715 2.447 12.457 1.00 88.50 322 TYR A N 1
ATOM 2518 C CA . TYR A 1 322 ? -2.656 3.455 12.404 1.00 88.50 322 TYR A CA 1
ATOM 2519 C C . TYR A 1 322 ? -1.845 3.524 13.714 1.00 88.50 322 TYR A C 1
ATOM 2521 O O . TYR A 1 322 ? -1.814 4.575 14.366 1.00 88.50 322 TYR A O 1
ATOM 2529 N N . PRO A 1 323 ? -1.171 2.431 14.119 1.00 82.00 323 PRO A N 1
ATOM 2530 C CA . PRO A 1 323 ? -0.225 2.475 15.223 1.00 82.00 323 PRO A CA 1
ATOM 2531 C C . PRO A 1 323 ? 0.972 3.390 14.888 1.00 82.00 323 PRO A C 1
ATOM 2533 O O . PRO A 1 323 ? 1.237 3.665 13.710 1.00 82.00 323 PRO A O 1
ATOM 2536 N N . PRO A 1 324 ? 1.720 3.862 15.906 1.00 76.25 324 PRO A N 1
ATOM 2537 C CA . PRO A 1 324 ? 2.956 4.621 15.707 1.00 76.25 324 PRO A CA 1
ATOM 2538 C C . PRO A 1 324 ? 3.909 3.927 14.725 1.00 76.25 324 PRO A C 1
ATOM 2540 O O . PRO A 1 324 ? 3.954 2.700 14.646 1.00 76.25 324 PRO A O 1
ATOM 2543 N N . GLY A 1 325 ? 4.626 4.710 13.922 1.00 77.12 325 GLY A N 1
ATOM 2544 C CA . GLY A 1 325 ? 5.525 4.193 12.886 1.00 77.12 325 GLY A CA 1
ATOM 2545 C C . GLY A 1 325 ? 4.862 3.557 11.648 1.00 77.12 325 GLY A C 1
ATOM 2546 O O . GLY A 1 325 ? 5.550 3.377 10.637 1.00 77.12 325 GLY A O 1
ATOM 2547 N N . MET A 1 326 ? 3.555 3.257 11.646 1.00 82.81 326 MET A N 1
ATOM 2548 C CA . MET A 1 326 ? 2.883 2.660 10.482 1.00 82.81 326 MET A CA 1
ATOM 2549 C C . MET A 1 326 ? 2.729 3.660 9.329 1.00 82.81 326 MET A C 1
ATOM 2551 O O . MET A 1 326 ? 2.511 4.860 9.515 1.00 82.81 326 MET A O 1
ATOM 2555 N N . HIS A 1 327 ? 2.849 3.164 8.095 1.00 89.00 327 HIS A N 1
ATOM 2556 C CA . HIS A 1 327 ? 2.607 3.989 6.916 1.00 89.00 327 HIS A CA 1
ATOM 2557 C C . HIS A 1 327 ? 1.136 4.419 6.844 1.00 89.00 327 HIS A C 1
ATOM 2559 O O . HIS A 1 327 ? 0.220 3.630 7.064 1.00 89.00 327 HIS A O 1
ATOM 2565 N N . SER A 1 328 ? 0.909 5.684 6.490 1.00 88.44 328 SER A N 1
ATOM 2566 C CA . SER A 1 328 ? -0.431 6.267 6.390 1.00 88.44 328 SER A CA 1
ATOM 2567 C C . SER A 1 328 ? -1.085 5.885 5.056 1.00 88.44 328 SER A C 1
ATOM 2569 O O . SER A 1 328 ? -1.118 6.674 4.106 1.00 88.44 328 SER A O 1
ATOM 2571 N N . PHE A 1 329 ? -1.569 4.643 4.979 1.00 91.94 329 PHE A N 1
ATOM 2572 C CA . PHE A 1 329 ? -2.408 4.165 3.879 1.00 91.94 329 PHE A CA 1
ATOM 2573 C C . PHE A 1 329 ? -3.783 4.851 3.892 1.00 91.94 329 PHE A C 1
ATOM 2575 O O . PHE A 1 329 ? -4.212 5.414 4.906 1.00 91.94 329 PHE A O 1
ATOM 2582 N N . LEU A 1 330 ? -4.490 4.807 2.760 1.00 92.06 330 LEU A N 1
ATOM 2583 C CA . LEU A 1 330 ? -5.834 5.374 2.667 1.00 92.06 330 LEU A CA 1
ATOM 2584 C C . LEU A 1 330 ? -6.827 4.631 3.577 1.00 92.06 330 LEU A C 1
ATOM 2586 O O . LEU A 1 330 ? -6.842 3.399 3.544 1.00 92.06 330 LEU A O 1
ATOM 2590 N N . PRO A 1 331 ? -7.681 5.353 4.331 1.00 94.69 331 PRO A N 1
ATOM 2591 C CA . PRO A 1 331 ? -8.635 4.730 5.246 1.00 94.69 331 PRO A CA 1
ATOM 2592 C C . PRO A 1 331 ? -9.587 3.756 4.553 1.00 94.69 331 PRO A C 1
ATOM 2594 O O . PRO A 1 331 ? -9.773 2.640 5.022 1.00 94.69 331 PRO A O 1
ATOM 2597 N N . ASP A 1 332 ? -10.139 4.145 3.404 1.00 94.12 332 ASP A N 1
ATOM 2598 C CA . ASP A 1 332 ? -11.060 3.300 2.638 1.00 94.12 332 ASP A CA 1
ATOM 2599 C C . ASP A 1 332 ? -10.405 1.968 2.234 1.00 94.12 332 ASP A C 1
ATOM 2601 O O . ASP A 1 332 ? -10.929 0.895 2.526 1.00 94.12 332 ASP A O 1
ATOM 2605 N N . THR A 1 333 ? -9.196 2.033 1.669 1.00 91.62 333 THR A N 1
ATOM 2606 C CA . THR A 1 333 ? -8.437 0.846 1.255 1.00 91.62 333 THR A CA 1
ATOM 2607 C C . THR A 1 333 ? -8.040 -0.030 2.443 1.00 91.62 333 THR A C 1
ATOM 2609 O O . THR A 1 333 ? -8.103 -1.254 2.348 1.00 91.62 333 THR A O 1
ATOM 2612 N N . LEU A 1 334 ? -7.645 0.571 3.571 1.00 93.25 334 LEU A N 1
ATOM 2613 C CA . LEU A 1 334 ? -7.358 -0.164 4.805 1.00 93.25 334 LEU A CA 1
ATOM 2614 C C . LEU A 1 334 ? -8.597 -0.884 5.326 1.00 93.25 334 LEU A C 1
ATOM 2616 O O . LEU A 1 334 ? -8.512 -2.065 5.659 1.00 93.25 334 LEU A O 1
ATOM 2620 N N . PHE A 1 335 ? -9.740 -0.198 5.366 1.00 96.06 335 PHE A N 1
ATOM 2621 C CA . PHE A 1 335 ? -10.987 -0.776 5.842 1.00 96.06 335 PHE A CA 1
ATOM 2622 C C . PHE A 1 335 ? -11.420 -1.957 4.986 1.00 96.06 335 PHE A C 1
ATOM 2624 O O . PHE A 1 335 ? -11.633 -3.045 5.518 1.00 96.06 335 PHE A O 1
ATOM 2631 N N . GLU A 1 336 ? -11.479 -1.776 3.667 1.00 94.50 336 GLU A N 1
ATOM 2632 C CA . GLU A 1 336 ? -11.844 -2.850 2.741 1.00 94.50 336 GLU A CA 1
ATOM 2633 C C . GLU A 1 336 ? -10.920 -4.060 2.871 1.00 94.50 336 GLU A C 1
ATOM 2635 O O . GLU A 1 336 ? -11.368 -5.205 2.808 1.00 94.50 336 GLU A O 1
ATOM 2640 N N . ARG A 1 337 ? -9.624 -3.824 3.105 1.00 91.19 337 ARG A N 1
ATOM 2641 C CA . ARG A 1 337 ? -8.640 -4.903 3.161 1.00 91.19 337 ARG A CA 1
ATOM 2642 C C . ARG A 1 337 ? -8.579 -5.627 4.504 1.00 91.19 337 ARG A C 1
ATOM 2644 O O . ARG A 1 337 ? -8.278 -6.816 4.512 1.00 91.19 337 ARG A O 1
ATOM 2651 N N . LEU A 1 338 ? -8.798 -4.926 5.616 1.00 92.94 338 LEU A N 1
ATOM 2652 C CA . LEU A 1 338 ? -8.563 -5.452 6.967 1.00 92.94 338 LEU A CA 1
ATOM 2653 C C . LEU A 1 338 ? -9.848 -5.679 7.763 1.00 92.94 338 LEU A C 1
ATOM 2655 O O . LEU A 1 338 ? -9.944 -6.652 8.505 1.00 92.94 338 LEU A O 1
ATOM 2659 N N . TYR A 1 339 ? -10.831 -4.793 7.623 1.00 95.81 339 TYR A N 1
ATOM 2660 C CA . TYR A 1 339 ? -11.950 -4.700 8.562 1.00 95.81 339 TYR A CA 1
ATOM 2661 C C . TYR A 1 339 ? -13.309 -5.000 7.930 1.00 95.81 339 TYR A C 1
ATOM 2663 O O . TYR A 1 339 ? -14.233 -5.349 8.657 1.00 95.81 339 TYR A O 1
ATOM 2671 N N . ALA A 1 340 ? -13.448 -4.957 6.601 1.00 96.50 340 ALA A N 1
ATOM 2672 C CA . ALA A 1 340 ? -14.721 -5.233 5.933 1.00 96.50 340 ALA A CA 1
ATOM 2673 C C . ALA A 1 340 ? -15.243 -6.655 6.194 1.00 96.50 340 ALA A C 1
ATOM 2675 O O . ALA A 1 340 ? -16.443 -6.832 6.394 1.00 96.50 340 ALA A O 1
ATOM 2676 N N . GLY A 1 341 ? -14.362 -7.661 6.227 1.00 96.31 341 GLY A N 1
ATOM 2677 C CA . GLY A 1 341 ? -14.721 -9.036 6.596 1.00 96.31 341 GLY A CA 1
ATOM 2678 C C . GLY A 1 341 ? -15.251 -9.128 8.035 1.00 96.31 341 GLY A C 1
ATOM 2679 O O . GLY A 1 341 ? -16.426 -9.451 8.211 1.00 96.31 341 GLY A O 1
ATOM 2680 N N . PRO A 1 342 ? -14.438 -8.764 9.047 1.00 96.38 342 PRO A N 1
ATOM 2681 C CA . PRO A 1 342 ? -14.859 -8.742 10.451 1.00 96.38 342 PRO A CA 1
ATOM 2682 C C . PRO A 1 342 ? -16.099 -7.878 10.735 1.00 96.38 342 PRO A C 1
ATOM 2684 O O . PRO A 1 342 ? -16.956 -8.259 11.528 1.00 96.38 342 PRO A O 1
ATOM 2687 N N . ALA A 1 343 ? -16.246 -6.728 10.071 1.00 96.88 343 ALA A N 1
ATOM 2688 C CA . ALA A 1 343 ? -17.417 -5.865 10.229 1.00 96.88 343 ALA A CA 1
ATOM 2689 C C . ALA A 1 343 ? -18.691 -6.514 9.662 1.00 96.88 343 ALA A C 1
ATOM 2691 O O . ALA A 1 343 ? -19.743 -6.445 10.294 1.00 96.88 343 ALA A O 1
ATOM 2692 N N . LYS A 1 344 ? -18.600 -7.186 8.504 1.00 96.88 344 LYS A N 1
ATOM 2693 C CA . LYS A 1 344 ? -19.717 -7.957 7.928 1.00 96.88 344 LYS A CA 1
ATOM 2694 C C . LYS A 1 344 ? -20.079 -9.172 8.778 1.00 96.88 344 LYS A C 1
ATOM 2696 O O . LYS A 1 344 ? -21.245 -9.546 8.845 1.00 96.88 344 LYS A O 1
ATOM 2701 N N . GLU A 1 345 ? -19.095 -9.812 9.398 1.00 95.94 345 GLU A N 1
ATOM 2702 C CA . GLU A 1 345 ? -19.328 -10.897 10.351 1.00 95.94 345 GLU A CA 1
ATOM 2703 C C . GLU A 1 345 ? -20.085 -10.391 11.586 1.00 95.94 345 GLU A C 1
ATOM 2705 O O . GLU A 1 345 ? -21.135 -10.935 11.923 1.00 95.94 345 GLU A O 1
ATOM 2710 N N . CYS A 1 346 ? -19.631 -9.287 12.181 1.00 95.38 346 CYS A N 1
ATOM 2711 C CA . CYS A 1 346 ? -20.315 -8.618 13.287 1.00 95.38 346 CYS A CA 1
ATOM 2712 C C . CYS A 1 346 ? -21.769 -8.242 12.937 1.00 95.38 346 CYS A C 1
ATOM 2714 O O . CYS A 1 346 ? -22.692 -8.546 13.693 1.00 95.38 346 CYS A O 1
ATOM 2716 N N . GLU A 1 347 ? -21.996 -7.660 11.754 1.00 96.25 347 GLU A N 1
ATOM 2717 C CA . GLU A 1 347 ? -23.334 -7.337 11.239 1.00 96.25 347 GLU A CA 1
ATOM 2718 C C . GLU A 1 347 ? -24.263 -8.559 11.198 1.00 96.25 347 GLU A C 1
ATOM 2720 O O . GLU A 1 347 ? -25.420 -8.473 11.619 1.00 96.25 347 GLU A O 1
ATOM 2725 N N . LYS A 1 348 ? -23.753 -9.713 10.752 1.00 95.81 348 LYS A N 1
ATOM 2726 C CA . LYS A 1 348 ? -24.517 -10.970 10.735 1.00 95.81 348 LYS A CA 1
ATOM 2727 C C . LYS A 1 348 ? -24.833 -11.475 12.141 1.00 95.81 348 LYS A C 1
ATOM 2729 O O . LYS A 1 348 ? -25.953 -11.925 12.373 1.00 95.81 348 LYS A O 1
ATOM 2734 N N . LEU A 1 349 ? -23.869 -11.408 13.060 1.00 94.50 349 LEU A N 1
ATOM 2735 C CA . LEU A 1 349 ? -24.026 -11.890 14.436 1.00 94.50 349 LEU A CA 1
ATOM 2736 C C . LEU A 1 349 ? -25.053 -11.064 15.222 1.00 94.50 349 LEU A C 1
ATOM 2738 O O . LEU A 1 349 ? -25.881 -11.629 15.933 1.00 94.50 349 LEU A O 1
ATOM 2742 N N . ILE A 1 350 ? -25.042 -9.740 15.050 1.00 93.44 350 ILE A N 1
ATOM 2743 C CA . ILE A 1 350 ? -25.962 -8.814 15.733 1.00 93.44 350 ILE A CA 1
ATOM 2744 C C . ILE A 1 350 ? -27.312 -8.703 15.017 1.00 93.44 350 ILE A C 1
ATOM 2746 O O . ILE A 1 350 ? -28.300 -8.296 15.623 1.00 93.44 350 ILE A O 1
ATOM 2750 N N . LYS A 1 351 ? -27.380 -9.100 13.740 1.00 93.88 351 LYS A N 1
ATOM 2751 C CA . LYS A 1 351 ? -28.571 -8.972 12.885 1.00 93.88 351 LYS A CA 1
ATOM 2752 C C . LYS A 1 351 ? -29.018 -7.514 12.726 1.00 93.88 351 LYS A C 1
ATOM 2754 O O . LYS A 1 351 ? -30.212 -7.224 12.754 1.00 93.88 351 LYS A O 1
ATOM 2759 N N . LEU A 1 352 ? -28.057 -6.605 12.536 1.00 91.94 352 LEU A N 1
ATOM 2760 C CA . LEU A 1 352 ? -28.306 -5.177 12.311 1.00 91.94 352 LEU A CA 1
ATOM 2761 C C . LEU A 1 352 ? -27.866 -4.766 10.893 1.00 91.94 352 LEU A C 1
ATOM 2763 O O . LEU A 1 352 ? -26.692 -4.447 10.695 1.00 91.94 352 LEU A O 1
ATOM 2767 N N . PRO A 1 353 ? -28.779 -4.766 9.903 1.00 93.19 353 PRO A N 1
ATOM 2768 C CA . PRO A 1 353 ? -28.442 -4.457 8.516 1.00 93.19 353 PRO A CA 1
ATOM 2769 C C . PRO A 1 353 ? -27.820 -3.066 8.349 1.00 93.19 353 PRO A C 1
ATOM 2771 O O . PRO A 1 353 ? -28.291 -2.089 8.927 1.00 93.19 353 PRO A O 1
ATOM 2774 N N . GLY A 1 354 ? -26.777 -2.964 7.527 1.00 94.06 354 GLY A N 1
ATOM 2775 C CA . GLY A 1 354 ? -26.078 -1.706 7.247 1.00 94.06 354 GLY A CA 1
ATOM 2776 C C . GLY A 1 354 ? -25.063 -1.292 8.318 1.00 94.06 354 GLY A C 1
ATOM 2777 O O . GLY A 1 354 ? -24.446 -0.226 8.198 1.00 94.06 354 GLY A O 1
ATOM 2778 N N . LEU A 1 355 ? -24.842 -2.125 9.342 1.00 95.50 355 LEU A N 1
ATOM 2779 C CA . LEU A 1 355 ? -23.854 -1.866 10.387 1.00 95.50 355 LEU A CA 1
ATOM 2780 C C . LEU A 1 355 ? -22.435 -1.759 9.814 1.00 95.50 355 LEU A C 1
ATOM 2782 O O . LEU A 1 355 ? -21.740 -0.791 10.119 1.00 95.50 355 LEU A O 1
ATOM 2786 N N . ALA A 1 356 ? -22.004 -2.681 8.945 1.00 96.69 356 ALA A N 1
ATOM 2787 C CA . ALA A 1 356 ? -20.647 -2.646 8.396 1.00 96.69 356 ALA A CA 1
ATOM 2788 C C . ALA A 1 356 ? -20.389 -1.380 7.561 1.00 96.69 356 ALA A C 1
ATOM 2790 O O . ALA A 1 356 ? -19.303 -0.802 7.628 1.00 96.69 356 ALA A O 1
ATOM 2791 N N . LEU A 1 357 ? -21.398 -0.911 6.817 1.00 96.88 357 LEU A N 1
ATOM 2792 C CA . LEU A 1 357 ? -21.328 0.340 6.054 1.00 96.88 357 LEU A CA 1
ATOM 2793 C C . LEU A 1 357 ? -21.257 1.566 6.971 1.00 96.88 357 LEU A C 1
ATOM 2795 O O . LEU A 1 357 ? -20.499 2.495 6.695 1.00 96.88 357 LEU A O 1
ATOM 2799 N N . SER A 1 358 ? -22.003 1.552 8.076 1.00 97.44 358 SER A N 1
ATOM 2800 C CA . SER A 1 358 ? -21.977 2.628 9.072 1.00 97.44 358 SER A CA 1
ATOM 2801 C C . SER A 1 358 ? -20.619 2.704 9.775 1.00 97.44 358 SER A C 1
ATOM 2803 O O . SER A 1 358 ? -20.039 3.784 9.862 1.00 97.44 358 SER A O 1
ATOM 2805 N N . ILE A 1 359 ? -20.056 1.554 10.173 1.00 97.88 359 ILE A N 1
ATOM 2806 C CA . ILE A 1 359 ? -18.698 1.471 10.732 1.00 97.88 359 ILE A CA 1
ATOM 2807 C C . ILE A 1 359 ? -17.674 1.978 9.710 1.00 97.88 359 ILE A C 1
ATOM 2809 O O . ILE A 1 359 ? -16.805 2.768 10.069 1.00 97.88 359 ILE A O 1
ATOM 2813 N N . LYS A 1 360 ? -17.779 1.567 8.437 1.00 98.19 360 LYS A N 1
ATOM 2814 C CA . LYS A 1 360 ? -16.879 2.023 7.367 1.00 98.19 360 LYS A CA 1
ATOM 2815 C C . LYS A 1 360 ? -16.898 3.542 7.220 1.00 98.19 360 LYS A C 1
ATOM 2817 O O . LYS A 1 360 ? -15.841 4.166 7.150 1.00 98.19 360 LYS A O 1
ATOM 2822 N N . ARG A 1 361 ? -18.091 4.136 7.152 1.00 98.00 361 ARG A N 1
ATOM 2823 C CA . ARG A 1 361 ? -18.260 5.586 7.014 1.00 98.00 361 ARG A CA 1
ATOM 2824 C C . ARG A 1 361 ? -17.579 6.315 8.169 1.00 98.00 361 ARG A C 1
ATOM 2826 O O . ARG A 1 361 ? -16.738 7.177 7.929 1.00 98.00 361 ARG A O 1
ATOM 2833 N N . ASP A 1 362 ? -17.897 5.925 9.399 1.00 97.75 362 ASP A N 1
ATOM 2834 C CA . ASP A 1 362 ? -17.358 6.568 10.594 1.00 97.75 362 ASP A CA 1
ATOM 2835 C C . ASP A 1 362 ? -15.837 6.349 10.708 1.00 97.75 362 ASP A C 1
ATOM 2837 O O . ASP A 1 362 ? -15.114 7.262 11.099 1.00 97.75 362 ASP A O 1
ATOM 2841 N N . PHE A 1 363 ? -15.324 5.185 10.288 1.00 98.06 363 PHE A N 1
ATOM 2842 C CA . PHE A 1 363 ? -13.888 4.892 10.218 1.00 98.06 363 PHE A CA 1
ATOM 2843 C C . PHE A 1 363 ? -13.160 5.846 9.265 1.00 98.06 363 PHE A C 1
ATOM 2845 O O . PHE A 1 363 ? -12.123 6.405 9.623 1.00 98.06 363 PHE A O 1
ATOM 2852 N N . ILE A 1 364 ? -13.696 6.045 8.055 1.00 97.44 364 ILE A N 1
ATOM 2853 C CA . ILE A 1 364 ? -13.093 6.928 7.047 1.00 97.44 364 ILE A CA 1
ATOM 2854 C C . ILE A 1 364 ? -13.080 8.372 7.548 1.00 97.44 364 ILE A C 1
ATOM 2856 O O . ILE A 1 364 ? -12.036 9.023 7.468 1.00 97.44 364 ILE A O 1
ATOM 2860 N N . THR A 1 365 ? -14.202 8.848 8.09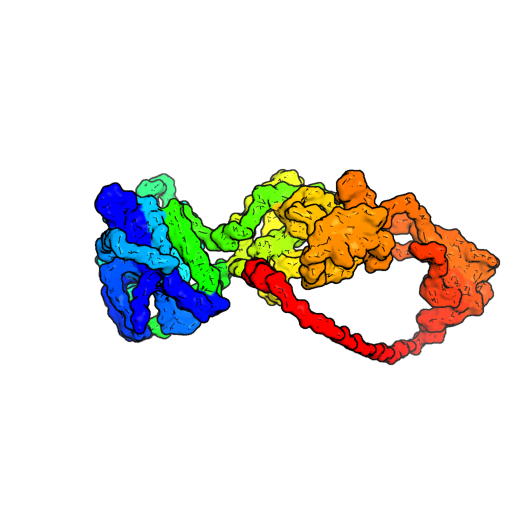6 1.00 96.69 365 THR A N 1
ATOM 2861 C CA . THR A 1 365 ? -14.311 10.198 8.664 1.00 96.69 365 THR A CA 1
ATOM 2862 C C . THR A 1 365 ? -13.289 10.403 9.778 1.00 96.69 365 THR A C 1
ATOM 2864 O O . THR A 1 365 ? -12.484 11.328 9.711 1.00 96.69 365 THR A O 1
ATOM 2867 N N . LEU A 1 366 ? -13.230 9.485 10.743 1.00 95.75 366 LEU A N 1
ATOM 2868 C CA . LEU A 1 366 ? -12.323 9.582 11.887 1.00 95.75 366 LEU A CA 1
ATOM 2869 C C . LEU A 1 366 ? -10.846 9.541 11.509 1.00 95.75 366 LEU A C 1
ATOM 2871 O O . LEU A 1 366 ? -10.029 10.287 12.049 1.00 95.75 366 LEU A O 1
ATOM 2875 N N . ALA A 1 367 ? -10.479 8.657 10.585 1.00 94.88 367 ALA A N 1
ATOM 2876 C CA . ALA A 1 367 ? -9.111 8.591 10.096 1.00 94.88 367 ALA A CA 1
ATOM 2877 C C . ALA A 1 367 ? -8.723 9.866 9.325 1.00 94.88 367 ALA A C 1
ATOM 2879 O O . ALA A 1 367 ? -7.573 10.304 9.407 1.00 94.88 367 ALA A O 1
ATOM 2880 N N . GLY A 1 368 ? -9.674 10.473 8.605 1.00 92.31 368 GLY A N 1
ATOM 2881 C CA . GLY A 1 368 ? -9.518 11.783 7.971 1.00 92.31 368 GLY A CA 1
ATOM 2882 C C . GLY A 1 368 ? -9.271 12.895 8.991 1.00 92.31 368 GLY A C 1
ATOM 2883 O O . GLY A 1 368 ? -8.249 13.573 8.911 1.00 92.31 368 GLY A O 1
ATOM 2884 N N . GLU A 1 369 ? -10.135 13.010 10.001 1.00 92.38 369 GLU A N 1
ATOM 2885 C CA . GLU A 1 369 ? -10.031 14.006 11.078 1.00 92.38 369 GLU A CA 1
ATOM 2886 C C . GLU A 1 369 ? -8.694 13.912 11.828 1.00 92.38 369 GLU A C 1
ATOM 2888 O O . GLU A 1 369 ? -8.016 14.921 12.029 1.00 92.38 369 GLU A O 1
ATOM 2893 N N . ASN A 1 370 ? -8.254 12.701 12.188 1.00 89.19 370 ASN A N 1
ATOM 2894 C CA . ASN A 1 370 ? -6.958 12.487 12.846 1.00 89.19 370 ASN A CA 1
ATOM 2895 C C . ASN A 1 370 ? -5.788 12.960 11.973 1.00 89.19 370 ASN A C 1
ATOM 2897 O O . ASN A 1 370 ? -4.805 13.517 12.461 1.00 89.19 370 ASN A O 1
ATOM 2901 N N . ARG A 1 371 ? -5.893 12.756 10.657 1.00 86.25 371 ARG A N 1
ATOM 2902 C CA . ARG A 1 371 ? -4.863 13.168 9.702 1.00 86.25 371 ARG A CA 1
ATOM 2903 C C . ARG A 1 371 ? -4.822 14.684 9.508 1.00 86.25 371 ARG A C 1
ATOM 2905 O O . ARG A 1 371 ? -3.734 15.218 9.302 1.00 86.25 371 ARG A O 1
ATOM 2912 N N . GLU A 1 372 ? -5.970 15.351 9.537 1.00 86.62 372 GLU A N 1
ATOM 2913 C CA . GLU A 1 372 ? -6.080 16.807 9.387 1.00 86.62 372 GLU A CA 1
ATOM 2914 C C . GLU A 1 372 ? -5.651 17.551 10.653 1.00 86.62 372 GLU A C 1
ATOM 2916 O O . GLU A 1 372 ? -4.885 18.509 10.578 1.00 86.62 372 GLU A O 1
ATOM 2921 N N . THR A 1 373 ? -6.095 17.078 11.818 1.00 86.00 373 THR A N 1
ATOM 2922 C CA . THR A 1 373 ? -5.788 17.683 13.124 1.00 86.00 373 THR A CA 1
ATOM 2923 C C . THR A 1 373 ? -4.390 17.334 13.636 1.00 86.00 373 THR A C 1
ATOM 2925 O O . THR A 1 373 ? -3.861 18.022 14.507 1.00 86.00 373 THR A O 1
ATOM 2928 N N . GLY A 1 374 ? -3.781 16.260 13.121 1.00 81.88 374 GLY A N 1
ATOM 2929 C CA . GLY A 1 374 ? -2.500 15.737 13.600 1.00 81.88 374 GLY A CA 1
ATOM 2930 C C . GLY A 1 374 ? -2.588 15.025 14.955 1.00 81.88 374 GLY A C 1
ATOM 2931 O O . GLY A 1 374 ? -1.556 14.641 15.507 1.00 81.88 374 GLY A O 1
ATOM 2932 N N . VAL A 1 375 ? -3.797 14.837 15.496 1.00 82.19 375 VAL A N 1
ATOM 2933 C CA . VAL A 1 375 ? -4.018 14.119 16.753 1.00 82.19 375 VAL A CA 1
ATOM 2934 C C . VAL A 1 375 ? -3.861 12.618 16.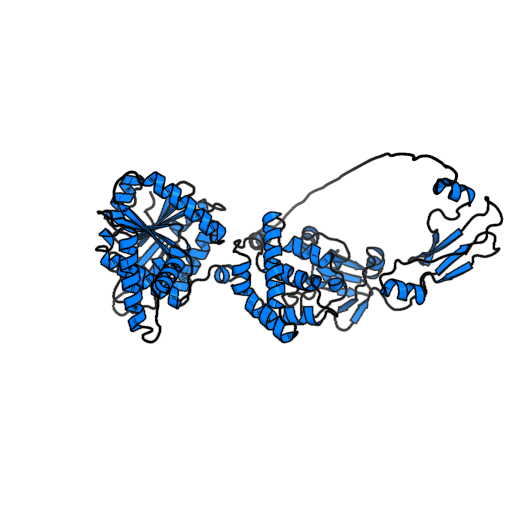516 1.00 82.19 375 VAL A C 1
ATOM 2936 O O . VAL A 1 375 ? -4.411 12.045 15.575 1.00 82.19 375 VAL A O 1
ATOM 2939 N N . GLY A 1 376 ? -3.085 11.964 17.382 1.00 81.44 376 GLY A N 1
ATOM 2940 C CA . GLY A 1 376 ? -2.841 10.529 17.292 1.00 81.44 376 GLY A CA 1
ATOM 2941 C C . GLY A 1 376 ? -4.139 9.715 17.437 1.00 81.44 376 GLY A C 1
ATOM 2942 O O . GLY A 1 376 ? -4.898 9.972 18.372 1.00 81.44 376 GLY A O 1
ATOM 2943 N N . PRO A 1 377 ? -4.371 8.683 16.603 1.00 85.81 377 PRO A N 1
ATOM 2944 C CA . PRO A 1 377 ? -5.554 7.819 16.670 1.00 85.81 377 PRO A CA 1
ATOM 2945 C C . PRO A 1 377 ? -5.883 7.273 18.064 1.00 85.81 377 PRO A C 1
ATOM 2947 O O . PRO A 1 377 ? -7.047 7.230 18.453 1.00 85.81 377 PRO A O 1
ATOM 2950 N N . ALA A 1 378 ? -4.859 6.912 18.842 1.00 79.19 378 ALA A N 1
ATOM 2951 C CA . ALA A 1 378 ? -5.022 6.439 20.215 1.00 79.19 378 ALA A CA 1
ATOM 2952 C C . ALA A 1 378 ? -5.553 7.525 21.168 1.00 79.19 378 ALA A C 1
ATOM 2954 O O . ALA A 1 378 ? -6.365 7.228 22.040 1.00 79.19 378 ALA A O 1
ATOM 2955 N N . GLN A 1 379 ? -5.132 8.782 20.989 1.00 79.25 379 GLN A N 1
ATOM 2956 C CA . GLN A 1 379 ? -5.591 9.916 21.794 1.00 79.25 379 GLN A CA 1
ATOM 2957 C C . GLN A 1 379 ? -7.059 10.236 21.483 1.00 79.25 379 GLN A C 1
ATOM 2959 O O . GLN A 1 379 ? -7.865 10.401 22.398 1.00 79.25 379 GLN A O 1
ATOM 2964 N N . THR A 1 380 ? -7.417 10.268 20.196 1.00 86.12 380 THR A N 1
ATOM 2965 C CA . THR A 1 380 ? -8.803 10.471 19.749 1.00 86.12 380 THR A CA 1
ATOM 2966 C C . THR A 1 380 ? -9.711 9.356 20.254 1.00 86.12 380 THR A C 1
ATOM 2968 O O . THR A 1 380 ? -10.806 9.622 20.750 1.00 86.12 380 THR A O 1
ATOM 2971 N N . HIS A 1 381 ? -9.251 8.105 20.166 1.00 87.81 381 HIS A N 1
ATOM 2972 C CA . HIS A 1 381 ? -9.987 6.970 20.699 1.00 87.81 381 HIS A CA 1
ATOM 2973 C C . HIS A 1 381 ? -10.180 7.101 22.213 1.00 87.81 381 HIS A C 1
ATOM 2975 O O . HIS A 1 381 ? -11.319 7.053 22.665 1.00 87.81 381 HIS A O 1
ATOM 2981 N N . LEU A 1 382 ? -9.119 7.376 22.984 1.00 79.69 382 LEU A N 1
ATOM 2982 C CA . LEU A 1 382 ? -9.211 7.568 24.435 1.00 79.69 382 LEU A CA 1
ATOM 2983 C C . LEU A 1 382 ? -10.257 8.623 24.819 1.00 79.69 382 LEU A C 1
ATOM 2985 O O . LEU A 1 382 ? -11.103 8.345 25.666 1.00 79.69 382 LEU A O 1
ATOM 2989 N N . GLY A 1 383 ? -10.243 9.791 24.169 1.00 79.19 383 GLY A N 1
ATOM 2990 C CA . GLY A 1 383 ? -11.228 10.842 24.433 1.00 79.19 383 GLY A CA 1
ATOM 2991 C C . GLY A 1 383 ? -12.667 10.381 24.178 1.00 79.19 383 GLY A C 1
ATOM 2992 O O . GLY A 1 383 ? -13.568 10.691 24.958 1.00 79.19 383 GLY A O 1
ATOM 2993 N N . ARG A 1 384 ? -12.889 9.568 23.135 1.00 85.81 384 ARG A N 1
ATOM 2994 C CA . ARG A 1 384 ? -14.202 8.964 22.854 1.00 85.81 384 ARG A CA 1
ATOM 2995 C C . ARG A 1 384 ? -14.603 7.932 23.896 1.00 85.81 384 ARG A C 1
ATOM 2997 O O . ARG A 1 384 ? -15.757 7.940 24.313 1.00 85.81 384 ARG A O 1
ATOM 3004 N N . VAL A 1 385 ? -13.680 7.075 24.337 1.00 79.00 385 VAL A N 1
ATOM 3005 C CA . VAL A 1 385 ? -13.990 6.098 25.388 1.00 79.00 385 VAL A CA 1
ATOM 3006 C C . VAL A 1 385 ? -14.343 6.828 26.693 1.00 79.00 385 VAL A C 1
ATOM 3008 O O . VAL A 1 385 ? -15.374 6.528 27.286 1.00 79.00 385 VAL A O 1
ATOM 3011 N N . GLN A 1 386 ? -13.571 7.847 27.095 1.00 73.00 386 GLN A N 1
ATOM 3012 C CA . GLN A 1 386 ? -13.826 8.666 28.295 1.00 73.00 386 GLN A CA 1
ATOM 3013 C C . GLN A 1 386 ? -15.164 9.424 28.240 1.00 73.00 386 GLN A C 1
ATOM 3015 O O . GLN A 1 386 ? -15.867 9.541 29.252 1.00 73.00 386 GLN A O 1
ATOM 3020 N N . GLY A 1 387 ? -15.520 9.930 27.057 1.00 73.31 387 GLY A N 1
ATOM 3021 C CA . GLY A 1 387 ? -16.754 10.676 26.820 1.00 73.31 387 GLY A CA 1
ATOM 3022 C C . GLY A 1 387 ? -18.006 9.812 26.663 1.00 73.31 387 GLY A C 1
ATOM 3023 O O . GLY A 1 387 ? -19.107 10.355 26.718 1.00 73.31 387 GLY A O 1
ATOM 3024 N N . ASN A 1 388 ? -17.877 8.493 26.478 1.00 75.69 388 ASN A N 1
ATOM 3025 C CA . ASN A 1 388 ? -19.018 7.625 26.199 1.00 75.69 388 ASN A CA 1
ATOM 3026 C C . ASN A 1 388 ? -19.545 6.926 27.479 1.00 75.69 388 ASN A C 1
ATOM 3028 O O . ASN A 1 388 ? -18.838 6.105 28.070 1.00 75.69 388 ASN A O 1
ATOM 3032 N N . PRO A 1 389 ? -20.801 7.187 27.904 1.00 70.75 389 PRO A N 1
ATOM 3033 C CA . PRO A 1 389 ? -21.395 6.563 29.091 1.00 70.75 389 PRO A CA 1
ATOM 3034 C C . PRO A 1 389 ? -21.483 5.034 29.021 1.00 70.75 389 PRO A C 1
ATOM 3036 O O . PRO A 1 389 ? -21.338 4.372 30.047 1.00 70.75 389 PRO A O 1
ATOM 3039 N N . THR A 1 390 ? -21.670 4.463 27.829 1.00 68.81 390 THR A N 1
ATOM 3040 C CA . THR A 1 390 ? -21.753 3.014 27.593 1.00 68.81 390 THR A CA 1
ATOM 3041 C C . THR A 1 390 ? -20.477 2.311 28.061 1.00 68.81 390 THR A C 1
ATOM 3043 O O . THR A 1 390 ? -20.538 1.237 28.661 1.00 68.81 390 THR A O 1
ATOM 3046 N N . MET A 1 391 ? -19.315 2.954 27.915 1.00 68.25 391 MET A N 1
ATOM 3047 C CA . MET A 1 391 ? -18.027 2.393 28.344 1.00 68.25 391 MET A CA 1
ATOM 3048 C C . MET A 1 391 ? -17.858 2.337 29.865 1.00 68.25 391 MET A C 1
ATOM 3050 O O . MET A 1 391 ? -17.041 1.567 30.358 1.00 68.25 391 MET A O 1
ATOM 3054 N N . ARG A 1 392 ? -18.657 3.095 30.629 1.00 58.78 392 ARG A N 1
ATOM 3055 C CA . ARG A 1 392 ? -18.615 3.089 32.103 1.00 58.78 392 ARG A CA 1
ATOM 3056 C C . ARG A 1 392 ? -19.261 1.842 32.709 1.00 58.78 392 ARG A C 1
ATOM 3058 O O . ARG A 1 392 ? -18.922 1.464 33.824 1.00 58.78 392 ARG A O 1
ATOM 3065 N N . CYS A 1 393 ? -20.164 1.197 31.970 1.00 54.34 393 CYS A N 1
ATOM 3066 C CA . CYS A 1 393 ? -20.969 0.074 32.456 1.00 54.34 393 CYS A CA 1
ATOM 3067 C C . CYS A 1 393 ? -20.700 -1.245 31.716 1.00 54.34 393 CYS A C 1
ATOM 3069 O O . CYS A 1 393 ? -21.244 -2.277 32.106 1.00 54.34 393 CYS A O 1
ATOM 3071 N N . THR A 1 394 ? -19.882 -1.231 30.660 1.00 55.75 394 THR A N 1
ATOM 3072 C CA . THR A 1 394 ? -19.664 -2.399 29.796 1.00 55.75 394 THR A CA 1
ATOM 3073 C C . THR A 1 394 ? -18.304 -3.024 30.099 1.00 55.75 394 THR A C 1
ATOM 3075 O O . THR A 1 394 ? -17.275 -2.586 29.590 1.00 55.75 394 THR A O 1
ATOM 3078 N N . TYR A 1 395 ? -18.296 -4.053 30.950 1.00 57.72 395 TYR A N 1
ATOM 3079 C CA . TYR A 1 395 ? -17.125 -4.898 31.195 1.00 57.72 395 TYR A CA 1
ATOM 3080 C C . TYR A 1 395 ? -17.394 -6.312 30.687 1.00 57.72 395 TYR A C 1
ATOM 3082 O O . TYR A 1 395 ? -18.389 -6.933 31.055 1.00 57.72 395 TYR A O 1
ATOM 3090 N N . HIS A 1 396 ? -16.472 -6.832 29.886 1.00 63.59 396 HIS A N 1
ATOM 3091 C CA . HIS A 1 396 ? -16.496 -8.207 29.413 1.00 63.59 396 HIS A CA 1
ATOM 3092 C C . HIS A 1 396 ? -15.147 -8.862 29.696 1.00 63.59 396 HIS A C 1
ATOM 3094 O O . HIS A 1 396 ? -14.096 -8.289 29.426 1.00 63.59 396 HIS A O 1
ATOM 3100 N N . GLU A 1 397 ? -15.174 -10.099 30.189 1.00 62.50 397 GLU A N 1
ATOM 3101 C CA . GLU A 1 397 ? -13.955 -10.886 30.419 1.00 62.50 397 GLU A CA 1
ATOM 3102 C C . GLU A 1 397 ? -13.226 -11.225 29.104 1.00 62.50 397 GLU A C 1
ATOM 3104 O O . GLU A 1 397 ? -12.026 -11.491 29.099 1.00 62.50 397 GLU A O 1
ATOM 3109 N N . SER A 1 398 ? -13.949 -11.190 27.980 1.00 67.06 398 SER A N 1
ATOM 3110 C CA . SER A 1 398 ? -13.479 -11.593 26.654 1.00 67.06 398 SER A CA 1
ATOM 3111 C C . SER A 1 398 ? -12.997 -10.446 25.761 1.00 67.06 398 SER A C 1
ATOM 3113 O O . SER A 1 398 ? -12.395 -10.729 24.726 1.00 67.06 398 SER A O 1
ATOM 3115 N N . ILE A 1 399 ? -13.223 -9.177 26.129 1.00 73.75 399 ILE A N 1
ATOM 3116 C CA . ILE A 1 399 ? -12.803 -8.008 25.336 1.00 73.75 399 ILE A CA 1
ATOM 3117 C C . ILE A 1 399 ? -12.181 -6.920 26.213 1.00 73.75 399 ILE A C 1
ATOM 3119 O O . ILE A 1 399 ? -12.591 -6.667 27.342 1.00 73.75 399 ILE A O 1
ATOM 3123 N N . CYS A 1 400 ? -11.158 -6.257 25.689 1.00 73.38 400 CYS A N 1
ATOM 3124 C CA . CYS A 1 400 ? -10.518 -5.130 26.347 1.00 73.38 400 CYS A CA 1
ATOM 3125 C C . CYS A 1 400 ? -11.465 -3.921 26.376 1.00 73.38 400 CYS A C 1
ATOM 3127 O O . CYS A 1 400 ? -11.880 -3.435 25.326 1.00 73.38 400 CYS A O 1
ATOM 3129 N N . ALA A 1 401 ? -11.730 -3.382 27.569 1.00 67.50 401 ALA A N 1
ATOM 3130 C CA . ALA A 1 401 ? -12.560 -2.188 27.757 1.00 67.50 401 ALA A CA 1
ATOM 3131 C C . ALA A 1 401 ? -11.952 -0.903 27.161 1.00 67.50 401 ALA A C 1
ATOM 3133 O O . ALA A 1 401 ? -12.642 0.100 27.043 1.00 67.50 401 ALA A O 1
ATOM 3134 N N . PHE A 1 402 ? -10.667 -0.912 26.798 1.00 72.50 402 PHE A N 1
ATOM 3135 C CA . PHE A 1 402 ? -10.058 0.190 26.061 1.00 72.50 402 PHE A CA 1
ATOM 3136 C C . PHE A 1 402 ? -10.149 -0.062 24.559 1.00 72.50 402 PHE A C 1
ATOM 3138 O O . PHE A 1 402 ? -10.889 0.630 23.882 1.00 72.50 402 PHE A O 1
ATOM 3145 N N . CYS A 1 403 ? -9.452 -1.075 24.032 1.00 75.62 403 CYS A N 1
ATOM 3146 C CA . CYS A 1 403 ? -9.338 -1.225 22.583 1.00 75.62 403 CYS A CA 1
ATOM 3147 C C . CYS A 1 403 ? -10.552 -1.864 21.903 1.00 75.62 403 CYS A C 1
ATOM 3149 O O . CYS A 1 403 ? -10.634 -1.748 20.689 1.00 75.62 403 CYS A O 1
ATOM 3151 N N . ILE A 1 404 ? -11.458 -2.548 22.618 1.00 82.50 404 ILE A N 1
ATOM 3152 C CA . ILE A 1 404 ? -12.692 -3.206 22.117 1.00 82.50 404 ILE A CA 1
ATOM 3153 C C . ILE A 1 404 ? -12.454 -4.374 21.129 1.00 82.50 404 ILE A C 1
ATOM 3155 O O . ILE A 1 404 ? -13.259 -5.295 21.026 1.00 82.50 404 ILE A O 1
ATOM 3159 N N . ILE A 1 405 ? -11.321 -4.387 20.434 1.00 83.62 405 ILE A N 1
ATOM 3160 C CA . ILE A 1 405 ? -11.020 -5.266 19.300 1.00 83.62 405 ILE A CA 1
ATOM 3161 C C . ILE A 1 405 ? -10.237 -6.527 19.683 1.00 83.62 405 ILE A C 1
ATOM 3163 O O . ILE A 1 405 ? -10.142 -7.446 18.876 1.00 83.62 405 ILE A O 1
ATOM 3167 N N . ARG A 1 406 ? -9.631 -6.576 20.877 1.00 75.75 406 ARG A N 1
ATOM 3168 C CA . ARG A 1 406 ? -8.843 -7.727 21.353 1.00 75.75 406 ARG A CA 1
ATOM 3169 C C . ARG A 1 406 ? -9.375 -8.233 22.680 1.00 75.75 406 ARG A C 1
ATOM 3171 O O . ARG A 1 406 ? -9.897 -7.453 23.478 1.00 75.75 406 ARG A O 1
ATOM 3178 N N . ALA A 1 407 ? -9.119 -9.507 22.959 1.00 67.25 407 ALA A N 1
ATOM 3179 C CA . ALA A 1 407 ? -9.157 -10.005 24.323 1.00 67.25 407 ALA A CA 1
ATOM 3180 C C . ALA A 1 407 ? -8.152 -9.226 25.196 1.00 67.25 407 ALA A C 1
ATOM 3182 O O . ALA A 1 407 ? -7.112 -8.780 24.691 1.00 67.25 407 ALA A O 1
ATOM 3183 N N . PRO A 1 408 ? -8.433 -9.038 26.494 1.00 60.16 408 PRO A N 1
ATOM 3184 C CA . PRO A 1 408 ? -7.487 -8.397 27.396 1.00 60.16 408 PRO A CA 1
ATOM 3185 C C . PRO A 1 408 ? -6.192 -9.226 27.464 1.00 60.16 408 PRO A C 1
ATOM 3187 O O . PRO A 1 408 ? -6.182 -10.310 28.037 1.00 60.16 408 PRO A O 1
ATOM 3190 N N . MET A 1 409 ? -5.092 -8.719 26.883 1.00 47.62 409 MET A N 1
ATOM 3191 C CA . MET A 1 409 ? -3.767 -9.378 26.927 1.00 47.62 409 MET A CA 1
ATOM 3192 C C . MET A 1 409 ? -3.279 -9.579 28.362 1.00 47.62 409 MET A C 1
ATOM 3194 O O . MET A 1 409 ? -2.645 -10.579 28.683 1.00 47.62 409 MET A O 1
ATOM 3198 N N . PHE A 1 410 ? -3.636 -8.639 29.231 1.00 47.16 410 PHE A N 1
ATOM 3199 C CA . PHE A 1 410 ? -3.466 -8.742 30.663 1.00 47.16 410 PHE A CA 1
ATOM 3200 C C . PHE A 1 410 ? -4.796 -8.329 31.288 1.00 47.16 410 PHE A C 1
ATOM 3202 O O . PHE A 1 410 ? -5.261 -7.201 31.102 1.00 47.16 410 PHE A O 1
ATOM 3209 N N . THR A 1 411 ? -5.413 -9.220 32.063 1.00 44.31 411 THR A N 1
ATOM 3210 C CA . THR A 1 411 ? -6.551 -8.872 32.936 1.00 44.31 411 THR A CA 1
ATOM 3211 C C . THR A 1 411 ? -6.201 -7.716 33.886 1.00 44.31 411 THR A C 1
ATOM 3213 O O . THR A 1 411 ? -7.084 -7.007 34.358 1.00 44.31 411 THR A O 1
ATOM 3216 N N . LEU A 1 412 ? -4.900 -7.498 34.111 1.00 43.41 412 LEU A N 1
ATOM 3217 C CA . LEU A 1 412 ? -4.301 -6.447 34.925 1.00 43.41 412 LEU A CA 1
ATOM 3218 C C . LEU A 1 412 ? -4.336 -5.058 34.260 1.00 43.41 412 LEU A C 1
ATOM 3220 O O . LEU A 1 412 ? -4.730 -4.089 34.904 1.00 43.41 412 LEU A O 1
ATOM 3224 N N . ASP A 1 413 ? -3.984 -4.959 32.977 1.00 49.03 413 ASP A N 1
ATOM 3225 C CA . ASP A 1 413 ? -3.758 -3.670 32.309 1.00 49.03 413 ASP A CA 1
ATOM 3226 C C . ASP A 1 413 ? -5.063 -2.943 32.005 1.00 49.03 413 ASP A C 1
ATOM 3228 O O . ASP A 1 413 ? -5.151 -1.731 32.157 1.00 49.03 413 ASP A O 1
ATOM 3232 N N . CYS A 1 414 ? -6.117 -3.669 31.639 1.00 49.22 414 CYS A N 1
ATOM 3233 C CA . CYS A 1 414 ? -7.400 -3.044 31.320 1.00 49.22 414 CYS A CA 1
ATOM 3234 C C . CYS A 1 414 ? -8.060 -2.455 32.571 1.00 49.22 414 CYS A C 1
ATOM 3236 O O . CYS A 1 414 ? -8.612 -1.365 32.510 1.00 49.22 414 CYS A O 1
ATOM 3238 N N . ILE A 1 415 ? -7.965 -3.141 33.716 1.00 55.12 415 ILE A N 1
ATOM 3239 C CA . ILE A 1 415 ? -8.490 -2.635 34.992 1.00 55.12 415 ILE A CA 1
ATOM 3240 C C . ILE A 1 415 ? -7.632 -1.467 35.476 1.00 55.12 415 ILE A C 1
ATOM 3242 O O . ILE A 1 415 ? -8.179 -0.465 35.923 1.00 55.12 415 ILE A O 1
ATOM 3246 N N . PHE A 1 416 ? -6.306 -1.560 35.333 1.00 63.19 416 PHE A N 1
ATOM 3247 C CA . PHE A 1 416 ? -5.407 -0.445 35.612 1.00 63.19 416 PHE A CA 1
ATOM 3248 C C . PHE A 1 416 ? -5.781 0.786 34.783 1.00 63.19 416 PHE A C 1
ATOM 3250 O O . PHE A 1 416 ? -5.986 1.842 35.363 1.00 63.19 416 PHE A O 1
ATOM 3257 N N . PHE A 1 417 ? -5.944 0.648 33.464 1.00 60.97 417 PHE A N 1
ATOM 3258 C CA . PHE A 1 417 ? -6.349 1.739 32.574 1.00 60.97 417 PHE A CA 1
ATOM 3259 C C . PHE A 1 417 ? -7.761 2.254 32.867 1.00 60.97 417 PHE A C 1
ATOM 3261 O O . PHE A 1 417 ? -7.980 3.458 32.803 1.00 60.97 417 PHE A O 1
ATOM 3268 N N . VAL A 1 418 ? -8.714 1.388 33.228 1.00 59.75 418 VAL A N 1
ATOM 3269 C CA . VAL A 1 418 ? -10.052 1.824 33.656 1.00 59.75 418 VAL A CA 1
ATOM 3270 C C . VAL A 1 418 ? -9.948 2.692 34.915 1.00 59.75 418 VAL A C 1
ATOM 3272 O O . VAL A 1 418 ? -10.462 3.806 34.946 1.00 59.75 418 VAL A O 1
ATOM 3275 N N . LEU A 1 419 ? -9.216 2.244 35.935 1.00 64.06 419 LEU A N 1
ATOM 3276 C CA . LEU A 1 419 ? -9.044 2.999 37.180 1.00 64.06 419 LEU A CA 1
ATOM 3277 C C . LEU A 1 419 ? -8.228 4.289 36.974 1.00 64.06 419 LEU A C 1
ATOM 3279 O O . LEU A 1 419 ? -8.566 5.330 37.526 1.00 64.06 419 LEU A O 1
ATOM 3283 N N . THR A 1 420 ? -7.171 4.272 36.169 1.00 66.56 420 THR A N 1
ATOM 3284 C CA . THR A 1 420 ? -6.306 5.449 35.996 1.00 66.56 420 THR A CA 1
ATOM 3285 C C . THR A 1 420 ? -6.879 6.453 35.005 1.00 66.56 420 THR A C 1
ATOM 3287 O O . THR A 1 420 ? -6.990 7.635 35.324 1.00 66.56 420 THR A O 1
ATOM 3290 N N . ALA A 1 421 ? -7.311 6.007 33.827 1.00 58.44 421 ALA A N 1
ATOM 3291 C CA . ALA A 1 421 ? -7.787 6.902 32.776 1.00 58.44 421 ALA A CA 1
ATOM 3292 C C . ALA A 1 421 ? -9.232 7.378 32.995 1.00 58.44 421 ALA A C 1
ATOM 3294 O O . ALA A 1 421 ? -9.550 8.501 32.602 1.00 58.44 421 ALA A O 1
ATOM 3295 N N . PHE A 1 422 ? -10.106 6.568 33.613 1.00 54.44 422 PHE A N 1
ATOM 3296 C CA . PHE A 1 422 ? -11.508 6.953 33.854 1.00 54.44 422 PHE A CA 1
ATOM 3297 C C . PHE A 1 422 ? -11.743 7.468 35.266 1.00 54.44 422 PHE A C 1
ATOM 3299 O O . PHE A 1 422 ? -12.529 8.397 35.425 1.00 54.44 422 PHE A O 1
ATOM 3306 N N . LEU A 1 423 ? -11.077 6.895 36.277 1.00 58.50 423 LEU A N 1
ATOM 3307 C CA . LEU A 1 423 ? -11.324 7.270 37.674 1.00 58.50 423 LEU A CA 1
ATOM 3308 C C . LEU A 1 423 ? -10.318 8.266 38.243 1.00 58.50 423 LEU A C 1
ATOM 3310 O O . LEU A 1 423 ? -10.628 8.927 39.227 1.00 58.50 423 LEU A O 1
ATOM 3314 N N . GLN A 1 424 ? -9.154 8.431 37.623 1.00 62.16 424 GLN A N 1
ATOM 3315 C CA . GLN A 1 424 ? -8.149 9.399 38.075 1.00 62.16 424 GLN A CA 1
ATOM 3316 C C . GLN A 1 424 ? -7.802 10.443 37.005 1.00 62.16 424 GLN A C 1
ATOM 3318 O O . GLN A 1 424 ? -7.024 11.354 37.272 1.00 62.16 424 GLN A O 1
ATOM 3323 N N . GLY A 1 425 ? -8.378 10.340 35.800 1.00 57.62 425 GLY A N 1
ATOM 3324 C CA . GLY A 1 425 ? -8.159 11.298 34.712 1.00 57.62 425 GLY A CA 1
ATOM 3325 C C . GLY A 1 425 ? -6.724 11.323 34.178 1.00 57.62 425 GLY A C 1
ATOM 3326 O O . GLY A 1 425 ? -6.295 12.333 33.626 1.00 57.62 425 GLY A O 1
ATOM 3327 N N . TRP A 1 426 ? -5.968 10.240 34.358 1.00 66.44 426 TRP A N 1
ATOM 3328 C CA . TRP A 1 426 ? -4.575 10.161 33.923 1.00 66.44 426 TRP A CA 1
ATOM 3329 C C . TRP A 1 426 ? -4.453 10.279 32.403 1.00 66.44 426 TRP A C 1
ATOM 3331 O O . TRP A 1 426 ? -5.252 9.712 31.650 1.00 66.44 426 TRP A O 1
ATOM 3341 N N . SER A 1 427 ? -3.414 10.980 31.940 1.00 61.31 427 SER A N 1
ATOM 3342 C CA . SER A 1 427 ? -3.051 10.983 30.524 1.00 61.31 427 SER A CA 1
ATOM 3343 C C . SER A 1 427 ? -2.417 9.645 30.118 1.00 61.31 427 SER A C 1
ATOM 3345 O O . SER A 1 427 ? -1.930 8.885 30.958 1.00 61.31 427 SER A O 1
ATOM 3347 N N . LEU A 1 428 ? -2.338 9.359 28.810 1.00 54.31 428 LEU A N 1
ATOM 3348 C CA . LEU A 1 428 ? -1.597 8.184 28.318 1.00 54.31 428 LEU A CA 1
ATOM 3349 C C . LEU A 1 428 ? -0.132 8.192 28.776 1.00 54.31 428 LEU A C 1
ATOM 3351 O O . LEU A 1 428 ? 0.438 7.130 29.023 1.00 54.31 428 LEU A O 1
ATOM 3355 N N . SER A 1 429 ? 0.468 9.377 28.913 1.00 53.91 429 SER A N 1
ATOM 3356 C CA . SER A 1 429 ? 1.832 9.555 29.412 1.00 53.91 429 S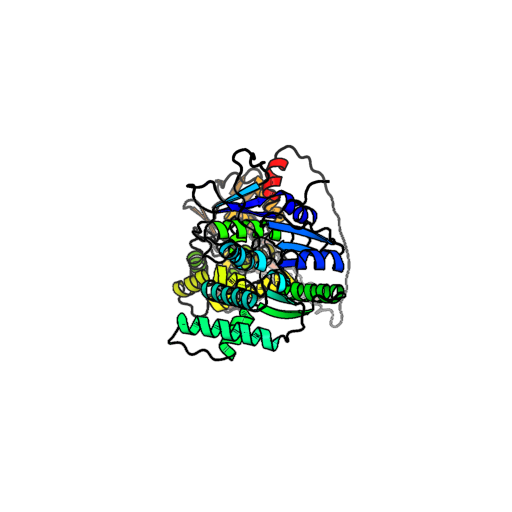ER A CA 1
ATOM 3357 C C . SER A 1 429 ? 1.962 9.139 30.878 1.00 53.91 429 SER A C 1
ATOM 3359 O O . SER A 1 429 ? 2.924 8.454 31.229 1.00 53.91 429 SER A O 1
ATOM 3361 N N . ASP A 1 430 ? 0.974 9.476 31.709 1.00 64.19 430 ASP A N 1
ATOM 3362 C CA . ASP A 1 430 ? 0.943 9.116 33.132 1.00 64.19 430 ASP A CA 1
ATOM 3363 C C . ASP A 1 430 ? 0.712 7.613 33.302 1.00 64.19 430 ASP A C 1
ATOM 3365 O O . ASP A 1 430 ? 1.468 6.932 34.000 1.00 64.19 430 ASP A O 1
ATOM 3369 N N . CYS A 1 431 ? -0.256 7.053 32.567 1.00 60.41 431 CYS A N 1
ATOM 3370 C CA . CYS A 1 431 ? -0.473 5.609 32.518 1.00 60.41 431 CYS A CA 1
ATOM 3371 C C . CYS A 1 431 ? 0.818 4.882 32.120 1.00 60.41 431 CYS A C 1
ATOM 3373 O O . CYS A 1 431 ? 1.242 3.947 32.801 1.00 60.41 431 CYS A O 1
ATOM 3375 N N . ARG A 1 432 ? 1.503 5.362 31.072 1.00 55.47 432 ARG A N 1
ATOM 3376 C CA . ARG A 1 432 ? 2.772 4.805 30.586 1.00 55.47 432 ARG A CA 1
ATOM 3377 C C . ARG A 1 432 ? 3.886 4.874 31.623 1.00 55.47 432 ARG A C 1
ATOM 3379 O O . ARG A 1 432 ? 4.634 3.906 31.765 1.00 55.47 432 ARG A O 1
ATOM 3386 N N . TYR A 1 433 ? 4.013 5.989 32.339 1.00 69.56 433 TYR A N 1
ATOM 3387 C CA . TYR A 1 433 ? 5.021 6.152 33.387 1.00 69.56 433 TYR A CA 1
ATOM 3388 C C . TYR A 1 433 ? 4.889 5.075 34.472 1.00 69.56 433 TYR A C 1
ATOM 3390 O O . TYR A 1 433 ? 5.899 4.575 34.977 1.00 69.56 433 TYR A O 1
ATOM 3398 N N . HIS A 1 434 ? 3.658 4.670 34.778 1.00 68.25 434 HIS A N 1
ATOM 3399 C CA . HIS A 1 434 ? 3.346 3.733 35.850 1.00 68.25 434 HIS A CA 1
ATOM 3400 C C . HIS A 1 434 ? 3.259 2.256 35.421 1.00 68.25 434 HIS A C 1
ATOM 3402 O O . HIS A 1 434 ? 3.370 1.391 36.290 1.00 68.25 434 HIS A O 1
ATOM 3408 N N . LEU A 1 435 ? 3.170 1.939 34.120 1.00 62.81 435 LEU A N 1
ATOM 3409 C CA . LEU A 1 435 ? 3.129 0.550 33.615 1.00 62.81 435 LEU A CA 1
ATOM 3410 C C . LEU A 1 435 ? 4.298 -0.314 34.120 1.00 62.81 435 LEU A C 1
ATOM 3412 O O . LEU A 1 435 ? 4.103 -1.465 34.499 1.00 62.81 435 LEU A O 1
ATOM 3416 N N . LYS A 1 436 ? 5.509 0.253 34.205 1.00 60.97 436 LYS A N 1
ATOM 3417 C CA . LYS A 1 436 ? 6.716 -0.444 34.701 1.00 60.97 436 LYS A CA 1
ATOM 3418 C C . LYS A 1 436 ? 6.627 -0.892 36.166 1.00 60.97 436 LYS A C 1
ATOM 3420 O O . LYS A 1 436 ? 7.421 -1.717 36.605 1.00 60.97 436 LYS A O 1
ATOM 3425 N N . SER A 1 437 ? 5.701 -0.313 36.926 1.00 67.19 437 SER A N 1
ATOM 3426 C CA . SER A 1 437 ? 5.510 -0.594 38.347 1.00 67.19 437 SER A CA 1
ATOM 3427 C C . SER A 1 437 ? 4.412 -1.629 38.595 1.00 67.19 437 SER A C 1
ATOM 3429 O O . SER A 1 437 ? 4.161 -1.958 39.755 1.00 67.19 437 SER A O 1
ATOM 3431 N N . ILE A 1 438 ? 3.761 -2.143 37.543 1.00 68.44 438 ILE A N 1
ATOM 3432 C CA . ILE A 1 438 ? 2.728 -3.174 37.650 1.00 68.44 438 ILE A CA 1
ATOM 3433 C C . ILE A 1 438 ? 3.400 -4.536 37.847 1.00 68.44 438 ILE A C 1
ATOM 3435 O O . ILE A 1 438 ? 4.114 -5.032 36.983 1.00 68.44 438 ILE A O 1
ATOM 3439 N N . THR A 1 439 ? 3.169 -5.150 39.003 1.00 62.62 439 THR A N 1
ATOM 3440 C CA . THR A 1 439 ? 3.697 -6.472 39.374 1.00 62.62 439 THR A CA 1
ATOM 3441 C C . THR A 1 439 ? 2.601 -7.524 39.554 1.00 62.62 439 THR A C 1
ATOM 3443 O O . THR A 1 439 ? 2.900 -8.704 39.730 1.00 62.62 439 THR A O 1
ATOM 3446 N N . GLY A 1 440 ? 1.328 -7.119 39.505 1.00 59.56 440 GLY A N 1
ATOM 3447 C CA . GLY A 1 440 ? 0.162 -7.997 39.620 1.00 59.56 440 GLY A CA 1
ATOM 3448 C C . GLY A 1 440 ? -1.002 -7.326 40.349 1.00 59.56 440 GLY A C 1
ATOM 3449 O O . GLY A 1 440 ? -0.785 -6.472 41.203 1.00 59.56 440 GLY A O 1
ATOM 3450 N N . ILE A 1 441 ? -2.242 -7.743 40.069 1.00 61.62 441 ILE A N 1
ATOM 3451 C CA . ILE A 1 441 ? -3.426 -7.291 40.815 1.00 61.62 441 ILE A CA 1
ATOM 3452 C C . ILE A 1 441 ? -3.484 -8.084 42.115 1.00 61.62 441 ILE A C 1
ATOM 3454 O O . ILE A 1 441 ? -3.631 -9.311 42.126 1.00 61.62 441 ILE A O 1
ATOM 3458 N N . ARG A 1 442 ? -3.425 -7.355 43.223 1.00 69.00 442 ARG A N 1
ATOM 3459 C CA . ARG A 1 442 ? -3.768 -7.837 44.555 1.00 69.00 442 ARG A CA 1
ATOM 3460 C C . ARG A 1 442 ? -4.943 -7.020 45.062 1.00 69.00 442 ARG A C 1
ATOM 3462 O O . ARG A 1 442 ? -4.872 -5.799 45.135 1.00 69.00 442 ARG A O 1
ATOM 3469 N N . THR A 1 443 ? -6.012 -7.706 45.424 1.00 65.62 443 THR A N 1
ATOM 3470 C CA . THR A 1 443 ? -7.174 -7.104 46.076 1.00 65.62 443 THR A CA 1
ATOM 3471 C C . THR A 1 443 ? -7.043 -7.304 47.579 1.00 65.62 443 THR A C 1
ATOM 3473 O O . THR A 1 443 ? -6.837 -8.437 48.025 1.00 65.62 443 THR A O 1
ATOM 3476 N N . TRP A 1 444 ? -7.171 -6.238 48.359 1.00 69.75 444 TRP A N 1
ATOM 3477 C CA . TRP A 1 444 ? -7.250 -6.318 49.815 1.00 69.75 444 TRP A CA 1
ATOM 3478 C C . TRP A 1 444 ? -8.321 -5.347 50.307 1.00 69.75 444 TRP A C 1
ATOM 3480 O O . TRP A 1 444 ? -8.158 -4.140 50.154 1.00 69.75 444 TRP A O 1
ATOM 3490 N N . ARG A 1 445 ? -9.413 -5.885 50.873 1.00 73.00 445 ARG A N 1
ATOM 3491 C CA . ARG A 1 445 ? -10.648 -5.128 51.165 1.00 73.00 445 ARG A CA 1
ATOM 3492 C C . ARG A 1 445 ? -11.117 -4.364 49.914 1.00 73.00 445 ARG A C 1
ATOM 3494 O O . ARG A 1 445 ? -11.192 -4.989 48.857 1.00 73.00 445 ARG A O 1
ATOM 3501 N N . ASP A 1 446 ? -11.344 -3.058 50.027 1.00 68.38 446 ASP A N 1
ATOM 3502 C CA . ASP A 1 446 ? -11.764 -2.160 48.942 1.00 68.38 446 ASP A CA 1
ATOM 3503 C C . ASP A 1 446 ? -10.587 -1.560 48.160 1.00 68.38 446 ASP A C 1
ATOM 3505 O O . ASP A 1 446 ? -10.775 -0.774 47.237 1.00 68.38 446 ASP A O 1
ATOM 3509 N N . THR A 1 447 ? -9.349 -1.943 48.481 1.00 70.88 447 THR A N 1
ATOM 3510 C CA . THR A 1 447 ? -8.163 -1.450 47.782 1.00 70.88 447 THR A CA 1
ATOM 3511 C C . THR A 1 447 ? -7.696 -2.434 46.713 1.00 70.88 447 THR A C 1
ATOM 3513 O O . THR A 1 447 ? -7.393 -3.603 46.988 1.00 70.88 447 THR A O 1
ATOM 3516 N N . ILE A 1 448 ? -7.532 -1.937 45.488 1.00 71.12 448 ILE A N 1
ATOM 3517 C CA . ILE A 1 448 ? -6.885 -2.653 44.388 1.00 71.12 448 ILE A CA 1
ATOM 3518 C C . ILE A 1 448 ? -5.440 -2.176 44.277 1.00 71.12 448 ILE A C 1
ATOM 3520 O O . ILE A 1 448 ? -5.174 -0.993 44.080 1.00 71.12 448 ILE A O 1
ATOM 3524 N N . ARG A 1 449 ? -4.483 -3.099 44.387 1.00 77.06 449 ARG A N 1
ATOM 3525 C CA . ARG A 1 449 ? -3.056 -2.816 44.200 1.00 77.06 449 ARG A CA 1
ATOM 3526 C C . ARG A 1 449 ? -2.533 -3.476 42.938 1.00 77.06 449 ARG A C 1
ATOM 3528 O O . ARG A 1 449 ? -2.718 -4.675 42.768 1.00 77.06 449 ARG A O 1
ATOM 3535 N N . PHE A 1 450 ? -1.827 -2.710 42.114 1.00 69.19 450 PHE A N 1
ATOM 3536 C CA . PHE A 1 450 ? -1.157 -3.187 40.900 1.00 69.19 450 PHE A CA 1
ATOM 3537 C C . PHE A 1 450 ? 0.347 -3.380 41.093 1.00 69.19 450 PHE A C 1
ATOM 3539 O O . PHE A 1 450 ? 0.977 -4.077 40.307 1.00 69.19 450 PHE A O 1
ATOM 3546 N N . GLY A 1 451 ? 0.924 -2.784 42.139 1.00 73.69 451 GLY A N 1
ATOM 3547 C CA . GLY A 1 451 ? 2.343 -2.875 42.464 1.00 73.69 451 GLY A CA 1
ATOM 3548 C C . GLY A 1 451 ? 2.759 -1.850 43.517 1.00 73.69 451 GLY A C 1
ATOM 3549 O O . GLY A 1 451 ? 1.912 -1.264 44.198 1.00 73.69 451 GLY A O 1
ATOM 3550 N N . LYS A 1 452 ? 4.068 -1.643 43.701 1.00 70.88 452 LYS A N 1
ATOM 3551 C CA . LYS A 1 452 ? 4.584 -0.727 44.733 1.00 70.88 452 LYS A CA 1
ATOM 3552 C C . LYS A 1 452 ? 4.216 0.718 44.370 1.00 70.88 452 LYS A C 1
ATOM 3554 O O . LYS A 1 452 ? 4.644 1.215 43.335 1.00 70.88 452 LYS A O 1
ATOM 3559 N N . GLY A 1 453 ? 3.421 1.371 45.219 1.00 70.44 453 GLY A N 1
ATOM 3560 C CA . GLY A 1 453 ? 2.938 2.741 44.993 1.00 70.44 453 GLY A CA 1
ATOM 3561 C C . GLY A 1 453 ? 1.765 2.865 44.013 1.00 70.44 453 GLY A C 1
ATOM 3562 O O . GLY A 1 453 ? 1.398 3.977 43.665 1.00 70.44 453 GLY A O 1
ATOM 3563 N N . LEU A 1 454 ? 1.172 1.749 43.574 1.00 76.31 454 LEU A N 1
ATOM 3564 C CA . LEU A 1 454 ? -0.016 1.731 42.715 1.00 76.31 454 LEU A CA 1
ATOM 3565 C C . LEU A 1 454 ? -1.168 1.052 43.448 1.00 76.31 454 LEU A C 1
ATOM 3567 O O . LEU A 1 454 ? -1.473 -0.116 43.196 1.00 76.31 454 LEU A O 1
ATOM 3571 N N . SER A 1 455 ? -1.754 1.768 44.403 1.00 76.31 455 SER A N 1
ATOM 3572 C CA . SER A 1 455 ? -2.892 1.327 45.207 1.00 76.31 455 SER A CA 1
ATOM 3573 C C . SER A 1 455 ? -4.052 2.293 45.043 1.00 76.31 455 SER A C 1
ATOM 3575 O O . SER A 1 455 ? -3.894 3.476 45.315 1.00 76.31 455 SER A O 1
ATOM 3577 N N . PHE A 1 456 ? -5.200 1.769 44.637 1.00 72.75 456 PHE A N 1
ATOM 3578 C CA . PHE A 1 456 ? -6.428 2.522 44.441 1.00 72.75 456 PHE A CA 1
ATOM 3579 C C . PHE A 1 456 ? -7.446 2.043 45.461 1.00 72.75 456 PHE A C 1
ATOM 3581 O O . PHE A 1 456 ? -7.845 0.878 45.423 1.00 72.75 456 PHE A O 1
ATOM 3588 N N . ASP A 1 457 ? -7.824 2.916 46.387 1.00 72.38 457 ASP A N 1
ATOM 3589 C CA . ASP A 1 457 ? -8.943 2.655 47.279 1.00 72.38 457 ASP A CA 1
ATOM 3590 C C . ASP A 1 457 ? -10.246 2.956 46.529 1.00 72.38 457 ASP A C 1
ATOM 3592 O O . ASP A 1 457 ? -10.510 4.094 46.137 1.00 72.38 457 ASP A O 1
ATOM 3596 N N . LEU A 1 458 ? -11.054 1.923 46.285 1.00 62.22 458 LEU A N 1
ATOM 3597 C CA . LEU A 1 458 ? -12.351 2.072 45.626 1.00 62.22 458 LEU A CA 1
ATOM 3598 C C . LEU A 1 458 ? -13.315 2.934 46.460 1.00 62.22 458 LEU A C 1
ATOM 3600 O O . LEU A 1 458 ? -14.208 3.561 45.889 1.00 62.22 458 LEU A O 1
ATOM 3604 N N . GLY A 1 459 ? -13.108 3.006 47.780 1.00 56.69 459 GLY A N 1
ATOM 3605 C CA . GLY A 1 459 ? -13.815 3.902 48.689 1.00 56.69 459 GLY A CA 1
ATOM 3606 C C . GLY A 1 459 ? -13.407 5.371 48.541 1.00 56.69 459 GLY A C 1
ATOM 3607 O O . GLY A 1 459 ? -14.258 6.237 48.699 1.00 56.69 459 GLY A O 1
ATOM 3608 N N . GLU A 1 460 ? -12.160 5.678 48.165 1.00 56.03 460 GLU A N 1
ATOM 3609 C CA . GLU A 1 460 ? -11.720 7.058 47.874 1.00 56.03 460 GLU A CA 1
ATOM 3610 C C . GLU A 1 460 ? -12.086 7.496 46.450 1.00 56.03 460 GLU A C 1
ATOM 3612 O O . GLU A 1 460 ? -12.455 8.650 46.220 1.00 56.03 460 GLU A O 1
ATOM 3617 N N . ILE A 1 461 ? -12.082 6.554 45.499 1.00 51.66 461 ILE A N 1
ATOM 3618 C CA . ILE A 1 461 ? -12.585 6.765 44.131 1.00 51.66 461 ILE A CA 1
ATOM 3619 C C . ILE A 1 461 ? -14.067 7.200 44.130 1.00 51.66 461 ILE A C 1
ATOM 3621 O O . ILE A 1 461 ? -14.514 7.907 43.226 1.00 51.66 461 ILE A O 1
ATOM 3625 N N . LYS A 1 462 ? -14.822 6.857 45.186 1.00 50.34 462 LYS A N 1
ATOM 3626 C CA . LYS A 1 462 ? -16.191 7.332 45.469 1.00 50.34 462 LYS A CA 1
ATOM 3627 C C . LYS A 1 462 ? -16.337 8.860 45.394 1.00 50.34 462 LYS A C 1
ATOM 3629 O O . LYS A 1 462 ? -17.422 9.339 45.077 1.00 50.34 462 LYS A O 1
ATOM 3634 N N . HIS A 1 463 ? -15.273 9.618 45.674 1.00 46.50 463 HIS A N 1
ATOM 3635 C CA . HIS A 1 463 ? -15.319 11.076 45.825 1.00 46.50 463 HIS A CA 1
ATOM 3636 C C . HIS A 1 463 ? -14.769 11.862 44.629 1.00 46.50 463 HIS A C 1
ATOM 3638 O O . HIS A 1 463 ? -14.899 13.083 44.598 1.00 46.50 463 HIS A O 1
ATOM 3644 N N . THR A 1 464 ? -14.143 11.201 43.653 1.00 42.69 464 THR A N 1
ATOM 3645 C CA . THR A 1 464 ? -13.341 11.901 42.637 1.00 42.69 464 THR A CA 1
ATOM 3646 C C . THR A 1 464 ? -14.137 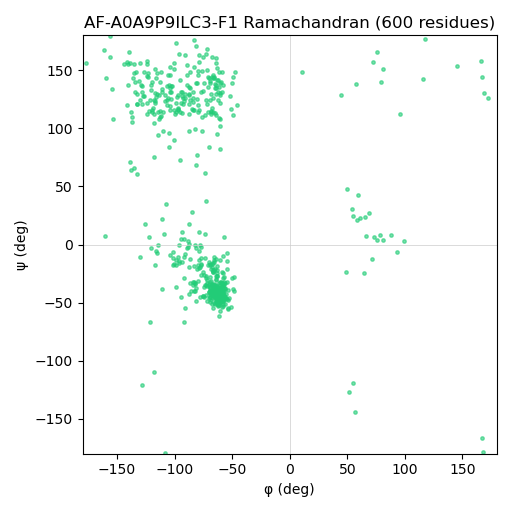12.281 41.384 1.00 42.69 464 THR A C 1
ATOM 3648 O O . THR A 1 464 ? -13.801 13.264 40.729 1.00 42.69 464 THR A O 1
ATOM 3651 N N . ASN A 1 465 ? -15.190 11.533 41.024 1.00 43.16 465 ASN A N 1
ATOM 3652 C CA . ASN A 1 465 ? -15.889 11.732 39.739 1.00 43.16 465 ASN A CA 1
ATOM 3653 C C . ASN A 1 465 ? -17.320 11.168 39.624 1.00 43.16 465 ASN A C 1
ATOM 3655 O O . ASN A 1 465 ? -17.895 11.234 38.538 1.00 43.16 465 ASN A O 1
ATOM 3659 N N . ASN A 1 466 ? -17.934 10.660 40.702 1.00 48.59 466 ASN A N 1
ATOM 3660 C CA . ASN A 1 466 ? -19.310 10.117 40.699 1.00 48.59 466 ASN A CA 1
ATOM 3661 C C . ASN A 1 466 ? -19.566 9.001 39.656 1.00 48.59 466 ASN A C 1
ATOM 3663 O O . ASN A 1 466 ? -20.701 8.797 39.222 1.00 48.59 466 ASN A O 1
ATOM 3667 N N . ILE A 1 467 ? -18.530 8.271 39.226 1.00 46.69 467 ILE A N 1
ATOM 3668 C CA . ILE A 1 467 ? -18.663 7.176 38.254 1.00 46.69 467 ILE A CA 1
ATOM 3669 C C . ILE A 1 467 ? -18.864 5.858 39.005 1.00 46.69 467 ILE A C 1
ATOM 3671 O O . ILE A 1 467 ? -18.036 5.472 39.828 1.00 46.69 467 ILE A O 1
ATOM 3675 N N . LEU A 1 468 ? -19.953 5.146 38.706 1.00 50.41 468 LEU A N 1
ATOM 3676 C CA . LEU A 1 468 ? -20.194 3.797 39.215 1.00 50.41 468 LEU A CA 1
ATOM 3677 C C . LEU A 1 468 ? -19.238 2.817 38.529 1.00 50.41 468 LEU A C 1
ATOM 3679 O O . LEU A 1 468 ? -19.280 2.680 37.308 1.00 50.41 468 LEU A O 1
ATOM 3683 N N . VAL A 1 469 ? -18.403 2.121 39.297 1.00 48.06 469 VAL A N 1
ATOM 3684 C CA . VAL A 1 469 ? -17.490 1.110 38.753 1.00 48.06 469 VAL A CA 1
ATOM 3685 C C . VAL A 1 469 ? -17.721 -0.215 39.458 1.00 48.06 469 VAL A C 1
ATOM 3687 O O . VAL A 1 469 ? -17.618 -0.327 40.680 1.00 48.06 469 VAL A O 1
ATOM 3690 N N . CYS A 1 470 ? -18.052 -1.222 38.652 1.00 50.50 470 CYS A N 1
ATOM 3691 C CA . CYS A 1 470 ? -18.256 -2.598 39.073 1.00 50.50 470 CYS A CA 1
ATOM 3692 C C . CYS A 1 470 ? -17.149 -3.462 38.460 1.00 50.50 470 CYS A C 1
ATOM 3694 O O . CYS A 1 470 ? -17.138 -3.703 37.255 1.00 50.50 470 CYS A O 1
ATOM 3696 N N . LEU A 1 471 ? -16.210 -3.923 39.284 1.00 53.25 471 LEU A N 1
ATOM 3697 C CA . LEU A 1 471 ? -15.097 -4.778 38.877 1.00 53.25 471 LEU A CA 1
ATOM 3698 C C . LEU A 1 471 ? -15.332 -6.198 39.375 1.00 53.25 471 LEU A C 1
ATOM 3700 O O . LEU A 1 471 ? -15.396 -6.434 40.577 1.00 53.25 471 LEU A O 1
ATOM 3704 N N . THR A 1 472 ? -15.402 -7.166 38.467 1.00 48.31 472 THR A N 1
ATOM 3705 C CA . THR A 1 472 ? -15.472 -8.582 38.846 1.00 48.31 472 THR A CA 1
ATOM 3706 C C . THR A 1 472 ? -14.082 -9.196 38.744 1.00 48.31 472 THR A C 1
ATOM 3708 O O . THR A 1 472 ? -13.511 -9.297 37.664 1.00 48.31 472 THR A O 1
ATOM 3711 N N . LEU A 1 473 ? -13.514 -9.596 39.881 1.00 53.28 473 LEU A N 1
ATOM 3712 C CA . LEU A 1 473 ? -12.175 -10.172 39.991 1.00 53.28 473 LEU A CA 1
ATOM 3713 C C . LEU A 1 473 ? -12.245 -11.487 40.773 1.00 53.28 473 LEU A C 1
ATOM 3715 O O . LEU A 1 473 ? -12.651 -11.508 41.933 1.00 53.28 473 LEU A O 1
ATOM 3719 N N . LYS A 1 474 ? -11.814 -12.599 40.159 1.00 52.75 474 LYS A N 1
ATOM 3720 C CA . LYS A 1 474 ? -11.736 -13.932 40.800 1.00 52.75 474 LYS A CA 1
ATOM 3721 C C . LYS A 1 474 ? -13.035 -14.341 41.521 1.00 52.75 474 LYS A C 1
ATOM 3723 O O . LYS A 1 474 ? -12.994 -14.795 42.662 1.00 52.75 474 LYS A O 1
ATOM 3728 N N . LYS A 1 475 ? -14.184 -14.177 40.851 1.00 44.97 475 LYS A N 1
ATOM 3729 C CA . LYS A 1 475 ? -15.542 -14.450 41.377 1.00 44.97 475 LYS A CA 1
ATOM 3730 C C . LYS A 1 475 ? -16.012 -13.532 42.520 1.00 44.97 475 LYS A C 1
ATOM 3732 O O . LYS A 1 475 ? -17.076 -13.776 43.078 1.00 44.97 475 LYS A O 1
ATOM 3737 N N . LYS A 1 476 ? -15.262 -12.481 42.866 1.00 44.34 476 LYS A N 1
ATOM 3738 C CA . LYS A 1 476 ? -15.721 -11.406 43.756 1.00 44.34 476 LYS A CA 1
ATOM 3739 C C . LYS A 1 476 ? -16.060 -10.174 42.934 1.00 44.34 476 LYS A C 1
ATOM 3741 O O . LYS A 1 476 ? -15.279 -9.763 42.080 1.00 44.34 476 LYS A O 1
ATOM 3746 N N . VAL A 1 477 ? -17.228 -9.605 43.196 1.00 49.81 477 VAL A N 1
ATOM 3747 C CA . VAL A 1 477 ? -17.685 -8.369 42.570 1.00 49.81 477 VAL A CA 1
ATOM 3748 C C . VAL A 1 477 ? -17.367 -7.228 43.527 1.00 49.81 477 VAL A C 1
ATOM 3750 O O . VAL A 1 477 ? -17.887 -7.190 44.636 1.00 49.81 477 VAL A O 1
ATOM 3753 N N . PHE A 1 478 ? -16.497 -6.323 43.105 1.00 53.44 478 PHE A N 1
ATOM 3754 C CA . PHE A 1 478 ? -16.172 -5.088 43.801 1.00 53.44 478 PHE A CA 1
ATOM 3755 C C . PHE A 1 478 ? -17.004 -3.978 43.168 1.00 53.44 478 PHE A C 1
ATOM 3757 O O . PHE A 1 478 ? -16.857 -3.691 41.981 1.00 53.44 478 PHE A O 1
ATOM 3764 N N . LYS A 1 479 ? -17.901 -3.372 43.937 1.00 52.09 479 LYS A N 1
ATOM 3765 C CA . LYS A 1 479 ? -18.670 -2.199 43.516 1.00 52.09 479 LYS A CA 1
ATOM 3766 C C . LYS A 1 479 ? -18.286 -1.049 44.425 1.00 52.09 479 LYS A C 1
ATOM 3768 O O . LYS A 1 479 ? -18.166 -1.250 45.626 1.00 52.09 479 LYS A O 1
ATOM 3773 N N . ASN A 1 480 ? -18.212 0.162 43.886 1.00 55.12 480 ASN A N 1
ATOM 3774 C CA . ASN A 1 480 ? -18.240 1.360 44.730 1.00 55.12 480 ASN A CA 1
ATOM 3775 C C . ASN A 1 480 ? -19.644 1.657 45.310 1.00 55.12 480 ASN A C 1
ATOM 3777 O O . ASN A 1 480 ? -19.845 2.696 45.935 1.00 55.12 480 ASN A O 1
ATOM 3781 N N . THR A 1 481 ? -20.599 0.729 45.142 1.00 49.34 481 THR A N 1
ATOM 3782 C CA . THR A 1 481 ? -21.920 0.726 45.782 1.00 49.34 481 THR A CA 1
ATOM 3783 C C . THR A 1 481 ? -22.294 -0.679 46.269 1.00 49.34 481 THR A C 1
ATOM 3785 O O . THR A 1 481 ? -22.702 -1.533 45.472 1.00 49.34 481 THR A O 1
ATOM 3788 N N . GLU A 1 482 ? -22.223 -0.908 47.577 1.00 41.84 482 GLU A N 1
ATOM 3789 C CA . GLU A 1 482 ? -23.167 -1.807 48.244 1.00 41.84 482 GLU A CA 1
ATOM 3790 C C . GLU A 1 482 ? -24.371 -0.978 48.695 1.00 41.84 482 GLU A C 1
ATOM 3792 O O . GLU A 1 482 ? -24.263 0.169 49.121 1.00 41.84 482 GLU A O 1
ATOM 3797 N N . SER A 1 483 ? -25.545 -1.543 48.481 1.00 37.75 483 SER A N 1
ATOM 3798 C CA . SER A 1 483 ? -26.848 -0.931 48.659 1.00 37.75 483 SER A CA 1
ATOM 3799 C C . SER A 1 483 ? -27.151 -0.563 50.115 1.00 37.75 483 SER A C 1
ATOM 3801 O O . SER A 1 483 ? -27.502 -1.426 50.912 1.00 37.75 483 SER A O 1
ATOM 3803 N N . SER A 1 484 ? -27.199 0.732 50.394 1.00 33.94 484 SER A N 1
ATOM 3804 C CA . SER A 1 484 ? -28.417 1.379 50.876 1.00 33.94 484 SER A CA 1
ATOM 3805 C C . SER A 1 484 ? -28.475 2.750 50.207 1.00 33.94 484 SER A C 1
ATOM 3807 O O . SER A 1 484 ? -27.565 3.565 50.333 1.00 33.94 484 SER A O 1
ATOM 3809 N N . ILE A 1 485 ? -29.530 3.018 49.439 1.00 42.03 485 ILE A N 1
ATOM 3810 C CA . ILE A 1 485 ? -29.917 4.409 49.217 1.00 42.03 485 ILE A CA 1
ATOM 3811 C C . ILE A 1 485 ? -30.454 4.845 50.579 1.00 42.03 485 ILE A C 1
ATOM 3813 O O . ILE A 1 485 ? -31.649 4.755 50.844 1.00 42.03 485 ILE A O 1
ATOM 3817 N N . GLU A 1 486 ? -29.566 5.247 51.486 1.00 44.69 486 GLU A N 1
ATOM 3818 C CA . GLU A 1 486 ? -29.962 6.266 52.441 1.00 44.69 486 GLU A CA 1
ATOM 3819 C C . GLU A 1 486 ? -30.318 7.457 51.567 1.00 44.69 486 GLU A C 1
ATOM 3821 O O . GLU A 1 486 ? -29.452 8.080 50.953 1.00 44.69 486 GLU A O 1
ATOM 3826 N N . SER A 1 487 ? -31.622 7.661 51.377 1.00 54.41 487 SER A N 1
ATOM 3827 C CA . SER A 1 487 ? -32.147 8.778 50.615 1.00 54.41 487 SER A CA 1
ATOM 3828 C C . SER A 1 487 ? -31.460 10.024 51.143 1.00 54.41 487 SER A C 1
ATOM 3830 O O . SER A 1 487 ? -31.680 10.386 52.299 1.00 54.41 487 SER A O 1
ATOM 3832 N N . THR A 1 488 ? -30.593 10.639 50.336 1.00 63.50 488 THR A N 1
ATOM 3833 C CA . THR A 1 488 ? -29.986 11.921 50.676 1.00 63.50 488 THR A CA 1
ATOM 3834 C C . THR A 1 488 ? -31.131 12.847 51.050 1.00 63.50 488 THR A C 1
ATOM 3836 O O . THR A 1 488 ? -32.038 13.064 50.244 1.00 63.50 488 THR A O 1
ATOM 3839 N N . ASN A 1 489 ? -31.169 13.308 52.296 1.00 80.50 489 ASN A N 1
ATOM 3840 C CA . ASN A 1 489 ? -32.265 14.140 52.755 1.00 80.50 489 ASN A CA 1
ATOM 3841 C C . ASN A 1 489 ? -31.869 15.601 52.628 1.00 80.50 489 ASN A C 1
ATOM 3843 O O . ASN A 1 489 ? -30.732 15.997 52.894 1.00 80.50 489 ASN A O 1
ATOM 3847 N N . LEU A 1 490 ? -32.848 16.398 52.235 1.00 80.12 490 LEU A N 1
ATOM 3848 C CA . LEU A 1 490 ? -32.832 17.830 52.413 1.00 80.12 490 LEU A CA 1
ATOM 3849 C C . LEU A 1 490 ? -33.411 18.138 53.783 1.00 80.12 490 LEU A C 1
ATOM 3851 O O . LEU A 1 490 ? -34.454 17.607 54.173 1.00 80.12 490 LEU A O 1
ATOM 3855 N N . TYR A 1 491 ? -32.748 19.032 54.492 1.00 86.38 491 TYR A N 1
ATOM 3856 C CA . TYR A 1 491 ? -33.279 19.606 55.706 1.00 86.38 491 TYR A CA 1
ATOM 3857 C C . TYR A 1 491 ? -33.387 21.099 55.541 1.00 86.38 491 TYR A C 1
ATOM 3859 O O . TYR A 1 491 ? -32.428 21.735 55.113 1.00 86.38 491 TYR A O 1
ATOM 3867 N N . TYR A 1 492 ? -34.517 21.670 55.913 1.00 87.56 492 TYR A N 1
ATOM 3868 C CA . TYR A 1 492 ? -34.695 23.102 55.794 1.00 87.56 492 TYR A CA 1
ATOM 3869 C C . TYR A 1 492 ? -35.506 23.684 56.941 1.00 87.56 492 TYR A C 1
ATOM 3871 O O . TYR A 1 492 ? -36.250 22.982 57.622 1.00 87.56 492 TYR A O 1
ATOM 3879 N N . GLN A 1 493 ? -35.305 24.969 57.193 1.00 90.06 493 GLN A N 1
ATOM 3880 C CA . GLN A 1 493 ? -35.953 25.703 58.271 1.00 90.06 493 GLN A CA 1
ATOM 3881 C C . GLN A 1 493 ? -36.012 27.183 57.912 1.00 90.06 493 GLN A C 1
ATOM 3883 O O . GLN A 1 493 ? -35.001 27.740 57.487 1.00 90.06 493 GLN A O 1
ATOM 3888 N N . GLY A 1 494 ? -37.170 27.806 58.107 1.00 88.12 494 GLY A N 1
ATOM 3889 C CA . GLY A 1 494 ? -37.327 29.254 58.159 1.00 88.12 494 GLY A CA 1
ATOM 3890 C C . GLY A 1 494 ? -37.847 29.655 59.534 1.00 88.12 494 GLY A C 1
ATOM 3891 O O . GLY A 1 494 ? -37.134 29.551 60.529 1.00 88.12 494 GLY A O 1
ATOM 3892 N N . SER A 1 495 ? -39.101 30.091 59.602 1.00 87.62 495 SER A N 1
ATOM 3893 C CA . SER A 1 495 ? -39.775 30.463 60.854 1.00 87.62 495 SER A CA 1
ATOM 3894 C C . SER A 1 495 ? -40.278 29.272 61.665 1.00 87.62 495 SER A C 1
ATOM 3896 O O . SER A 1 495 ? -40.807 29.453 62.762 1.00 87.62 495 SER A O 1
ATOM 3898 N N . GLU A 1 496 ? -40.169 28.054 61.139 1.00 86.00 496 GLU A N 1
ATOM 3899 C CA . GLU A 1 496 ? -40.566 26.853 61.858 1.00 86.00 496 GLU A CA 1
ATOM 3900 C C . GLU A 1 496 ? -39.607 26.558 63.031 1.00 86.00 496 GLU A C 1
ATOM 3902 O O . GLU A 1 496 ? -38.390 26.735 62.915 1.00 86.00 496 GLU A O 1
ATOM 3907 N N . PRO A 1 497 ? -40.115 26.058 64.175 1.00 77.56 497 PRO A N 1
ATOM 3908 C CA . PRO A 1 497 ? -39.299 25.836 65.372 1.00 77.56 497 PRO A CA 1
ATOM 3909 C C . PRO A 1 497 ? -38.284 24.694 65.216 1.00 77.56 497 PRO A C 1
ATOM 3911 O O . PRO A 1 497 ? -37.344 24.594 66.004 1.00 77.56 497 PRO A O 1
ATOM 3914 N N . GLN A 1 498 ? -38.461 23.823 64.218 1.00 85.50 498 GLN A N 1
ATOM 3915 C CA . GLN A 1 498 ? -37.602 22.669 63.971 1.00 85.50 498 GLN A CA 1
ATOM 3916 C C . GLN A 1 498 ? -37.252 22.530 62.491 1.00 85.50 498 GLN A C 1
ATOM 3918 O O . GLN A 1 498 ? -37.977 22.977 61.605 1.00 85.50 498 GLN A O 1
ATOM 3923 N N . LEU A 1 499 ? -36.124 21.867 62.252 1.00 83.31 499 LEU A N 1
ATOM 3924 C CA . LEU A 1 499 ? -35.593 21.554 60.935 1.00 83.31 499 LEU A CA 1
ATOM 3925 C C . LEU A 1 499 ? -36.472 20.483 60.262 1.00 83.31 499 LEU A C 1
ATOM 3927 O O . LEU A 1 499 ? -36.527 19.341 60.722 1.00 83.31 499 LEU A O 1
ATOM 3931 N N . ILE A 1 500 ? -37.152 20.842 59.178 1.00 86.81 500 ILE A N 1
ATOM 3932 C CA . ILE A 1 500 ? -38.012 19.937 58.411 1.00 86.81 500 ILE A CA 1
ATOM 3933 C C . ILE A 1 500 ? -37.128 19.038 57.552 1.00 86.81 500 ILE A C 1
ATOM 3935 O O . ILE A 1 500 ? -36.240 19.528 56.862 1.00 86.81 500 ILE A O 1
ATOM 3939 N N . LYS A 1 501 ? -37.372 17.725 57.586 1.00 88.69 501 LYS A N 1
ATOM 3940 C CA . LYS A 1 501 ? -36.654 16.716 56.795 1.00 88.69 501 LYS A CA 1
ATOM 3941 C C . LYS A 1 501 ? -37.512 16.266 55.612 1.00 88.69 501 LYS A C 1
ATOM 3943 O O . LYS A 1 501 ? -38.663 15.885 55.802 1.00 88.69 501 LYS A O 1
ATOM 3948 N N . THR A 1 502 ? -36.941 16.236 54.412 1.00 81.31 502 THR A N 1
ATOM 3949 C CA . THR A 1 502 ? -37.566 15.656 53.213 1.00 81.31 502 THR A CA 1
ATOM 3950 C C . THR A 1 502 ? -36.535 14.903 52.374 1.00 81.31 502 THR A C 1
ATOM 3952 O O . THR A 1 502 ? -35.344 15.195 52.445 1.00 81.31 502 THR A O 1
ATOM 3955 N N . ALA A 1 503 ? -36.966 13.935 51.568 1.00 77.81 503 ALA A N 1
ATOM 3956 C CA . ALA A 1 503 ? -36.071 13.266 50.628 1.00 77.81 503 ALA A CA 1
ATOM 3957 C C . ALA A 1 503 ? -35.690 14.223 49.482 1.00 77.81 503 ALA A C 1
ATOM 3959 O O . ALA A 1 503 ? -36.553 14.920 48.937 1.00 77.81 503 ALA A O 1
ATOM 3960 N N . LEU A 1 504 ? -34.405 14.254 49.109 1.00 74.31 504 LEU A N 1
ATOM 3961 C CA . LEU A 1 504 ? -33.919 15.000 47.942 1.00 74.31 504 LEU A CA 1
ATOM 3962 C C . LEU A 1 504 ? -34.491 14.405 46.655 1.00 74.31 504 LEU A C 1
ATOM 3964 O O . LEU A 1 504 ? -35.066 15.122 45.841 1.00 74.31 504 LEU A O 1
ATOM 3968 N N . CYS A 1 505 ? -34.365 13.086 46.510 1.00 67.94 505 CYS A N 1
ATOM 3969 C CA . CYS A 1 505 ? -34.875 12.338 45.371 1.00 67.94 505 CYS A CA 1
ATOM 3970 C C . CYS A 1 505 ? -36.147 11.597 45.778 1.00 67.94 505 CYS A C 1
ATOM 3972 O O . CYS A 1 505 ? -36.108 10.703 46.623 1.00 67.94 505 CYS A O 1
ATOM 3974 N N . THR A 1 506 ? -37.268 11.968 45.164 1.00 71.94 506 THR A N 1
ATOM 3975 C CA . THR A 1 506 ? -38.514 11.194 45.224 1.00 71.94 506 THR A CA 1
ATOM 3976 C C . THR A 1 506 ? -38.625 10.296 43.996 1.00 71.94 506 THR A C 1
ATOM 3978 O O . THR A 1 506 ? -37.921 10.509 43.007 1.00 71.94 506 THR A O 1
ATOM 3981 N N . GLU A 1 507 ? -39.505 9.299 44.042 1.00 64.12 507 GLU A N 1
ATOM 3982 C CA . GLU A 1 507 ? -39.770 8.418 42.898 1.00 64.12 507 GLU A CA 1
ATOM 3983 C C . GLU A 1 507 ? -40.213 9.217 41.660 1.00 64.12 507 GLU A C 1
ATOM 3985 O O . GLU A 1 507 ? -39.696 9.003 40.566 1.00 64.12 507 GLU A O 1
ATOM 3990 N N . GLU A 1 508 ? -41.037 10.248 41.859 1.00 70.31 508 GLU A N 1
ATOM 3991 C CA . GLU A 1 508 ? -41.445 11.194 40.816 1.00 70.31 508 GLU A CA 1
ATOM 3992 C C . GLU A 1 508 ? -40.253 11.970 40.227 1.00 70.31 508 GLU A C 1
ATOM 3994 O O . GLU A 1 508 ? -40.110 12.069 39.009 1.00 70.31 508 GLU A O 1
ATOM 3999 N N . SER A 1 509 ? -39.341 12.473 41.068 1.00 61.16 509 SER A N 1
ATOM 4000 C CA . SER A 1 509 ? -38.129 13.166 40.602 1.00 61.16 509 SER A CA 1
ATOM 4001 C C . SER A 1 509 ? -37.225 12.244 39.778 1.00 61.16 509 SER A C 1
ATOM 4003 O O . SER A 1 509 ? -36.685 12.660 38.755 1.00 61.16 509 SER A O 1
ATOM 4005 N N . MET A 1 510 ? -37.087 10.982 40.197 1.00 58.03 510 MET A N 1
ATOM 4006 C CA . MET A 1 510 ? -36.317 9.973 39.467 1.00 58.03 510 MET A CA 1
ATOM 4007 C C . MET A 1 510 ? -36.964 9.645 38.119 1.00 58.03 510 MET A C 1
ATOM 4009 O O . MET A 1 510 ? -36.258 9.538 37.116 1.00 58.03 510 MET A O 1
ATOM 4013 N N . GLN A 1 511 ? -38.292 9.543 38.075 1.00 58.22 511 GLN A N 1
ATOM 4014 C CA . GLN A 1 511 ? -39.039 9.269 36.851 1.00 58.22 511 GLN A CA 1
ATOM 4015 C C . GLN A 1 511 ? -38.989 10.445 35.867 1.00 58.22 511 GLN A C 1
ATOM 4017 O O . GLN A 1 511 ? -38.799 10.244 34.668 1.00 58.22 511 GLN A O 1
ATOM 4022 N N . ASN A 1 512 ? -39.037 11.681 36.363 1.00 61.09 512 ASN A N 1
ATOM 4023 C CA . ASN A 1 512 ? -38.840 12.880 35.549 1.00 61.09 512 ASN A CA 1
ATOM 4024 C C . ASN A 1 512 ? -37.425 12.933 34.948 1.00 61.09 512 ASN A C 1
ATOM 4026 O O . ASN A 1 512 ? -37.282 13.176 33.749 1.00 61.09 512 ASN A O 1
ATOM 4030 N N . CYS A 1 513 ? -36.384 12.607 35.722 1.00 50.22 513 CYS A N 1
ATOM 4031 C CA . CYS A 1 513 ? -35.019 12.513 35.196 1.00 50.22 513 CYS A CA 1
ATOM 4032 C C . CYS A 1 513 ? -34.849 11.389 34.164 1.00 50.22 513 CYS A C 1
ATOM 4034 O O . CYS A 1 513 ? -34.152 11.575 33.169 1.00 50.22 513 CYS A O 1
ATOM 4036 N N . GLN A 1 514 ? -35.507 10.241 34.359 1.00 54.88 514 GLN A N 1
ATOM 4037 C CA . GLN A 1 514 ? -35.531 9.153 33.371 1.00 54.88 514 GLN A CA 1
ATOM 4038 C C . GLN A 1 514 ? -36.217 9.570 32.061 1.00 54.88 514 GLN A C 1
ATOM 4040 O O . GLN A 1 514 ? -35.848 9.084 30.994 1.00 54.88 514 GLN A O 1
ATOM 4045 N N . ASN A 1 515 ? -37.145 10.526 32.129 1.00 57.12 515 ASN A N 1
ATOM 4046 C CA . ASN A 1 515 ? -37.798 11.149 30.979 1.00 57.12 515 ASN A CA 1
ATOM 4047 C C . ASN A 1 515 ? -37.025 12.366 30.420 1.00 57.12 515 ASN A C 1
ATOM 4049 O O . ASN A 1 515 ? -37.599 13.167 29.682 1.00 57.12 515 ASN A O 1
ATOM 4053 N N . ASN A 1 516 ? -35.735 12.521 30.756 1.00 57.50 516 ASN A N 1
ATOM 4054 C CA . ASN A 1 516 ? -34.864 13.642 30.367 1.00 57.50 516 ASN A CA 1
ATOM 4055 C C . ASN A 1 516 ? -35.361 15.037 30.800 1.00 57.50 516 ASN A C 1
ATOM 4057 O O . ASN A 1 516 ? -34.946 16.045 30.225 1.00 57.50 516 ASN A O 1
ATOM 4061 N N . GLN A 1 517 ? -36.229 15.126 31.810 1.00 56.12 517 GLN A N 1
ATOM 4062 C CA . GLN A 1 517 ? -36.586 16.408 32.420 1.00 56.12 517 GLN A CA 1
ATOM 4063 C C . GLN A 1 517 ? -35.487 16.847 33.405 1.00 56.12 517 GLN A C 1
ATOM 4065 O O . GLN A 1 517 ? -34.876 15.996 34.066 1.00 56.12 517 GLN A O 1
ATOM 4070 N N . PRO A 1 518 ? -35.212 18.160 33.532 1.00 49.59 518 PRO A N 1
ATOM 4071 C CA . PRO A 1 518 ? -34.260 18.662 34.516 1.00 49.59 518 PRO A CA 1
ATOM 4072 C C . PRO A 1 518 ? -34.696 18.282 35.936 1.00 49.59 518 PRO A C 1
ATOM 4074 O O . PRO A 1 518 ? -35.877 18.340 36.277 1.00 49.59 518 PRO A O 1
ATOM 4077 N N . PHE A 1 519 ? -33.733 17.900 36.779 1.00 59.91 519 PHE A N 1
ATOM 4078 C CA . PHE A 1 519 ? -34.003 17.623 38.187 1.00 59.91 519 PHE A CA 1
ATOM 4079 C C . PHE A 1 519 ? -34.372 18.926 38.904 1.00 59.91 519 PHE A C 1
ATOM 4081 O O . PHE A 1 519 ? -33.535 19.819 39.046 1.00 59.91 519 PHE A O 1
ATOM 4088 N N . ILE A 1 520 ? -35.619 19.025 39.361 1.00 64.25 520 ILE A N 1
ATOM 4089 C CA . ILE A 1 520 ? -36.130 20.169 40.117 1.00 64.25 520 ILE A CA 1
ATOM 4090 C C . ILE A 1 520 ? -36.759 19.638 41.403 1.00 64.25 520 ILE A C 1
ATOM 4092 O O . ILE A 1 520 ? -37.611 18.748 41.370 1.00 64.25 520 ILE A O 1
ATOM 4096 N N . ARG A 1 521 ? -36.339 20.193 42.545 1.00 74.25 521 ARG A N 1
ATOM 4097 C CA . ARG A 1 521 ? -36.941 19.921 43.852 1.00 74.25 521 ARG A CA 1
ATOM 4098 C C . ARG A 1 521 ? -37.382 21.231 44.483 1.00 74.25 521 ARG A C 1
ATOM 4100 O O . ARG A 1 521 ? -36.550 22.057 44.846 1.00 74.25 521 ARG A O 1
ATOM 4107 N N . GLU A 1 522 ? -38.690 21.405 44.602 1.00 74.56 522 GLU A N 1
ATOM 4108 C CA . GLU A 1 522 ? -39.275 22.589 45.220 1.00 74.56 522 GLU A CA 1
ATOM 4109 C C . GLU A 1 522 ? -39.315 22.431 46.745 1.00 74.56 522 GLU A C 1
ATOM 4111 O O . GLU A 1 522 ? -39.737 21.396 47.267 1.00 74.56 522 GLU A O 1
ATOM 4116 N N . LEU A 1 523 ? -38.845 23.456 47.460 1.00 78.06 523 LEU A N 1
ATOM 4117 C CA . LEU A 1 523 ? -38.908 23.543 48.916 1.00 78.06 523 LEU A CA 1
ATOM 4118 C C . LEU A 1 523 ? -39.799 24.720 49.300 1.00 78.06 523 LEU A C 1
ATOM 4120 O O . LEU A 1 523 ? -39.552 25.848 48.881 1.00 78.06 523 LEU A O 1
ATOM 4124 N N . GLN A 1 524 ? -40.801 24.467 50.138 1.00 83.06 524 GLN A N 1
ATOM 4125 C CA . GLN A 1 524 ? -41.642 25.518 50.704 1.00 83.06 524 GLN A CA 1
ATOM 4126 C C . GLN A 1 524 ? -41.170 25.834 52.120 1.00 83.06 524 GLN A C 1
ATOM 4128 O O . GLN A 1 524 ? -41.289 25.000 53.017 1.00 83.06 524 GLN A O 1
ATOM 4133 N N . ILE A 1 525 ? -40.622 27.033 52.308 1.00 82.50 525 ILE A N 1
ATOM 4134 C CA . ILE A 1 525 ? -40.063 27.498 53.581 1.00 82.50 525 ILE A CA 1
ATOM 4135 C C . ILE A 1 525 ? -40.880 28.698 54.047 1.00 82.50 525 ILE A C 1
ATOM 4137 O O . ILE A 1 525 ? -40.998 29.678 53.309 1.00 82.50 525 ILE A O 1
ATOM 4141 N N . LYS A 1 526 ? -41.455 28.649 55.255 1.00 85.06 526 LYS A N 1
ATOM 4142 C CA . LYS A 1 526 ? -42.199 29.796 55.787 1.00 85.06 526 LYS A CA 1
ATOM 4143 C C . LYS A 1 526 ? -41.237 30.822 56.363 1.00 85.06 526 LYS A C 1
ATOM 4145 O O . LYS A 1 526 ? -40.302 30.475 57.076 1.00 85.06 526 LYS A O 1
ATOM 4150 N N . ALA A 1 527 ? -41.514 32.094 56.109 1.00 85.50 527 ALA A N 1
ATOM 4151 C CA . ALA A 1 527 ? -40.767 33.203 56.673 1.00 85.50 527 ALA A CA 1
ATOM 4152 C C . ALA A 1 527 ? -41.709 34.263 57.236 1.00 85.50 527 ALA A C 1
ATOM 4154 O O . ALA A 1 527 ? -42.633 34.707 56.561 1.00 85.50 527 ALA A O 1
ATOM 4155 N N . SER A 1 528 ? -41.469 34.667 58.477 1.00 87.06 528 SER A N 1
ATOM 4156 C CA . SER A 1 528 ? -42.288 35.627 59.221 1.00 87.06 528 SER A CA 1
ATOM 4157 C C . SER A 1 528 ? -41.733 37.050 59.151 1.00 87.06 528 SER A C 1
ATOM 4159 O O . SER A 1 528 ? -42.433 37.991 59.506 1.00 87.06 528 SER A O 1
ATOM 4161 N N . SER A 1 529 ? -40.481 37.219 58.712 1.00 88.00 529 SER A N 1
ATOM 4162 C CA . SER A 1 529 ? -39.820 38.517 58.532 1.00 88.00 529 SER A CA 1
ATOM 4163 C C . SER A 1 529 ? -38.685 38.441 57.504 1.00 88.00 529 SER A C 1
ATOM 4165 O O . SER A 1 529 ? -38.129 37.373 57.252 1.00 88.00 529 SER A O 1
ATOM 4167 N N . ASN A 1 530 ? -38.257 39.587 56.970 1.00 81.25 530 ASN A N 1
ATOM 4168 C CA . ASN A 1 530 ? -37.068 39.697 56.108 1.00 81.25 530 ASN A CA 1
ATOM 4169 C C . ASN A 1 530 ? -35.739 39.385 56.833 1.00 81.25 530 ASN A C 1
ATOM 4171 O O . ASN A 1 530 ? -34.724 39.133 56.188 1.00 81.25 530 ASN A O 1
ATOM 4175 N N . THR A 1 531 ? -35.745 39.353 58.164 1.00 85.25 531 THR A N 1
ATOM 4176 C CA . THR A 1 531 ? -34.620 38.912 59.001 1.00 85.25 531 THR A CA 1
ATOM 4177 C C . THR A 1 531 ? -34.642 37.412 59.300 1.00 85.25 531 THR A C 1
ATOM 4179 O O . THR A 1 531 ? -33.721 36.909 59.944 1.00 85.25 531 THR A O 1
ATOM 4182 N N . THR A 1 532 ? -35.669 36.680 58.844 1.00 88.31 532 THR A N 1
ATOM 4183 C CA . THR A 1 532 ? -35.755 35.228 59.047 1.00 88.31 532 THR A CA 1
ATOM 4184 C C . THR A 1 532 ? -34.553 34.550 58.386 1.00 88.31 532 THR A C 1
ATOM 4186 O O . THR A 1 532 ? -34.251 34.792 57.214 1.00 88.31 532 THR A O 1
ATOM 4189 N N . GLN A 1 533 ? -33.855 33.707 59.148 1.00 87.56 533 GLN A N 1
ATOM 4190 C CA . GLN A 1 533 ? -32.753 32.898 58.640 1.00 87.56 533 GLN A CA 1
ATOM 4191 C C . GLN A 1 533 ? -33.295 31.629 57.999 1.00 87.56 533 GLN A C 1
ATOM 4193 O O . GLN A 1 533 ? -33.840 30.763 58.677 1.00 87.56 533 GLN A O 1
ATOM 4198 N N . ILE A 1 534 ? -33.084 31.503 56.695 1.00 85.75 534 ILE A N 1
ATOM 4199 C CA . ILE A 1 534 ? -33.339 30.275 55.963 1.00 85.75 534 ILE A CA 1
ATOM 4200 C C . ILE A 1 534 ? -32.124 29.370 56.109 1.00 85.75 534 ILE A C 1
ATOM 4202 O O . ILE A 1 534 ? -30.999 29.722 55.754 1.00 85.75 534 ILE A O 1
ATOM 4206 N N . ARG A 1 535 ? -32.344 28.167 56.619 1.00 86.56 535 ARG A N 1
ATOM 4207 C CA . ARG A 1 535 ? -31.348 27.100 56.629 1.00 86.56 535 ARG A CA 1
ATOM 4208 C C . ARG A 1 535 ? -31.787 26.066 55.617 1.00 86.56 535 ARG A C 1
ATOM 4210 O O . ARG A 1 535 ? -32.916 25.605 55.693 1.00 86.56 535 ARG A O 1
ATOM 4217 N N . ALA A 1 536 ? -30.896 25.689 54.713 1.00 83.44 536 ALA A N 1
ATOM 4218 C CA . ALA A 1 536 ? -31.048 24.521 53.863 1.00 83.44 536 ALA A CA 1
ATOM 4219 C C . ALA A 1 536 ? -29.762 23.700 53.960 1.00 83.44 536 ALA A C 1
ATOM 4221 O O . ALA A 1 536 ? -28.664 24.219 53.757 1.00 83.44 536 ALA A O 1
ATOM 4222 N N . LEU A 1 537 ? -29.903 22.436 54.330 1.00 84.56 537 LEU A N 1
ATOM 4223 C CA . LEU A 1 537 ? -28.830 21.481 54.541 1.00 84.56 537 LEU A CA 1
ATOM 4224 C C . LEU A 1 537 ? -29.107 20.238 53.697 1.00 84.56 537 LEU A C 1
ATOM 4226 O O . LEU A 1 537 ? -30.260 19.852 53.513 1.00 84.56 537 LEU A O 1
ATOM 4230 N N . ILE A 1 538 ? -28.053 19.580 53.243 1.00 83.25 538 ILE A N 1
ATOM 4231 C CA . ILE A 1 538 ? -28.117 18.296 52.551 1.00 83.25 538 ILE A CA 1
ATOM 4232 C C . ILE A 1 538 ? -27.256 17.279 53.296 1.00 83.25 538 ILE A C 1
ATOM 4234 O O . ILE A 1 538 ? -26.209 17.635 53.846 1.00 83.25 538 ILE A O 1
ATOM 4238 N N . ASP A 1 539 ? -27.697 16.024 53.337 1.00 78.50 539 ASP A N 1
ATOM 4239 C CA . ASP A 1 539 ? -26.839 14.933 53.805 1.00 78.50 539 ASP A CA 1
ATOM 4240 C C . ASP A 1 539 ? -25.595 14.834 52.905 1.00 78.50 539 ASP A C 1
ATOM 4242 O O . ASP A 1 539 ? -25.690 14.671 51.688 1.00 78.50 539 ASP A O 1
ATOM 4246 N N . GLY A 1 540 ? -24.416 14.959 53.508 1.00 57.19 540 GLY A N 1
ATOM 4247 C CA . GLY A 1 540 ? -23.137 14.764 52.848 1.00 57.19 540 GLY A CA 1
ATOM 4248 C C . GLY A 1 540 ? -22.749 13.302 52.777 1.00 57.19 540 GLY A C 1
ATOM 4249 O O . GLY A 1 540 ? -23.064 12.503 53.658 1.00 57.19 540 GLY A O 1
ATOM 4250 N N . SER A 1 541 ? -21.961 12.962 51.761 1.00 50.50 541 SER A N 1
ATOM 4251 C CA . SER A 1 541 ? -21.352 11.634 51.640 1.00 50.50 541 SER A CA 1
ATOM 4252 C C . SER A 1 541 ? -20.355 11.307 52.763 1.00 50.50 541 SER A C 1
ATOM 4254 O O . SER A 1 541 ? -19.924 10.164 52.872 1.00 50.50 541 SER A O 1
ATOM 4256 N N . ASP A 1 542 ? -19.963 12.305 53.559 1.00 59.62 542 ASP A N 1
ATOM 4257 C CA . ASP A 1 542 ? -19.096 12.211 54.739 1.00 59.62 542 ASP A CA 1
ATOM 4258 C C . ASP A 1 542 ? -19.881 12.002 56.054 1.00 59.62 542 ASP A C 1
ATOM 4260 O O . ASP A 1 542 ? -19.292 12.028 57.135 1.00 59.62 542 ASP A O 1
ATOM 4264 N N . GLY A 1 543 ? -21.208 11.835 55.978 1.00 66.12 543 GLY A N 1
ATOM 4265 C CA . GLY A 1 543 ? -22.092 11.682 57.137 1.00 66.12 543 GLY A CA 1
ATOM 4266 C C . GLY A 1 543 ? -22.382 12.987 57.888 1.00 66.12 543 GLY A C 1
ATOM 4267 O O . GLY A 1 543 ? -23.062 12.964 58.916 1.00 66.12 543 GLY A O 1
ATOM 4268 N N . LYS A 1 544 ? -21.889 14.133 57.401 1.00 73.38 544 LYS A N 1
ATOM 4269 C CA . LYS A 1 544 ? -22.186 15.459 57.958 1.00 73.38 544 LYS A CA 1
ATOM 4270 C C . LYS A 1 544 ? -23.247 16.158 57.118 1.00 73.38 544 LYS A C 1
ATOM 4272 O O . LYS A 1 544 ? -23.420 15.880 55.938 1.00 73.38 544 LYS A O 1
ATOM 4277 N N . LYS A 1 545 ? -23.966 17.099 57.729 1.00 82.12 545 LYS A N 1
ATOM 4278 C CA . LYS A 1 545 ? -24.921 17.953 57.015 1.00 82.12 545 LYS A CA 1
ATOM 4279 C C . LYS A 1 545 ? -24.189 19.165 56.461 1.00 82.12 545 LYS A C 1
ATOM 4281 O O . LYS A 1 545 ? -23.576 19.902 57.233 1.00 82.12 545 LYS A O 1
ATOM 4286 N N . HIS A 1 546 ? -24.286 19.386 55.157 1.00 79.69 546 HIS A N 1
ATOM 4287 C CA . HIS A 1 546 ? -23.657 20.526 54.488 1.00 79.69 546 HIS A CA 1
ATOM 4288 C C . HIS A 1 546 ? -24.698 21.570 54.147 1.00 79.69 546 HIS A C 1
ATOM 4290 O O . HIS A 1 546 ? -25.779 21.234 53.671 1.00 79.69 546 HIS A O 1
ATOM 4296 N N . SER A 1 547 ? -24.371 22.838 54.368 1.00 81.31 547 SER A N 1
ATOM 4297 C CA . SER A 1 547 ? -25.204 23.944 53.910 1.00 81.31 547 SER A CA 1
ATOM 4298 C C . SER A 1 547 ? -25.270 23.987 52.393 1.00 81.31 547 SER A C 1
ATOM 4300 O O . SER A 1 547 ? -24.256 23.888 51.707 1.00 81.31 547 SER A O 1
ATOM 4302 N N . ILE A 1 548 ? -26.479 24.165 51.873 1.00 74.06 548 ILE A N 1
ATOM 4303 C CA . ILE A 1 548 ? -26.702 24.427 50.458 1.00 74.06 548 ILE A CA 1
ATOM 4304 C C . ILE A 1 548 ? -26.525 25.927 50.244 1.00 74.06 548 ILE A C 1
ATOM 4306 O O . ILE A 1 548 ? -27.174 26.737 50.913 1.00 74.06 548 ILE A O 1
ATOM 4310 N N . SER A 1 549 ? -25.658 26.303 49.303 1.00 72.75 549 SER A N 1
ATOM 4311 C CA . SER A 1 549 ? -25.291 27.706 49.068 1.00 72.75 549 SER A CA 1
ATOM 4312 C C . SER A 1 549 ? -24.743 28.364 50.352 1.00 72.75 549 SER A C 1
ATOM 4314 O O . SER A 1 549 ? -24.055 27.709 51.134 1.00 72.75 549 SER A O 1
ATOM 4316 N N . LYS A 1 550 ? -25.025 29.647 50.603 1.00 70.50 550 LYS A N 1
ATOM 4317 C CA . LYS A 1 550 ? -24.552 30.382 51.791 1.00 70.50 550 LYS A CA 1
ATOM 4318 C C . LYS A 1 550 ? -25.447 30.211 53.038 1.00 70.50 550 LYS A C 1
ATOM 4320 O O . LYS A 1 550 ? -25.510 31.113 53.862 1.00 70.50 550 LYS A O 1
ATOM 4325 N N . CYS A 1 551 ? -26.172 29.097 53.192 1.00 74.50 551 CYS A N 1
ATOM 4326 C CA . CYS A 1 551 ? -27.020 28.880 54.376 1.00 74.50 551 CYS A CA 1
ATOM 4327 C C . CYS A 1 551 ? -26.197 28.720 55.684 1.00 74.50 551 CYS A C 1
ATOM 4329 O O . CYS A 1 551 ? -25.168 28.043 55.655 1.00 74.50 551 CYS A O 1
ATOM 4331 N N . PRO A 1 552 ? -26.642 29.229 56.858 1.00 80.44 552 PRO A N 1
ATOM 4332 C CA . PRO A 1 552 ? -27.865 29.998 57.106 1.00 80.44 552 PRO A CA 1
ATOM 4333 C C . PRO A 1 552 ? -27.859 31.339 56.373 1.00 80.44 552 PRO A C 1
ATOM 4335 O O . PRO A 1 552 ? -26.913 32.110 56.469 1.00 80.44 552 PRO A O 1
ATOM 4338 N N . TYR A 1 553 ? -28.948 31.597 55.666 1.00 77.62 553 TYR A N 1
ATOM 4339 C CA . TYR A 1 553 ? -29.082 32.675 54.709 1.00 77.62 553 TYR A CA 1
ATOM 4340 C C . TYR A 1 553 ? -30.215 33.596 55.185 1.00 77.62 553 TYR A C 1
ATOM 4342 O O . TYR A 1 553 ? -31.360 33.155 55.265 1.00 77.62 553 TYR A O 1
ATOM 4350 N N . GLN A 1 554 ? -29.946 34.858 55.538 1.00 83.75 554 GLN A N 1
ATOM 4351 C CA . GLN A 1 554 ? -31.037 35.786 55.882 1.00 83.75 554 GLN A CA 1
ATOM 4352 C C . GLN A 1 554 ? -31.782 36.225 54.621 1.00 83.75 554 GLN A C 1
ATOM 4354 O O . GLN A 1 554 ? -31.155 36.532 53.612 1.00 83.75 554 GLN A O 1
ATOM 4359 N N . ILE A 1 555 ? -33.111 36.313 54.675 1.00 80.69 555 ILE A N 1
ATOM 4360 C CA . ILE A 1 555 ? -33.910 36.691 53.495 1.00 80.69 555 ILE A CA 1
ATOM 4361 C C . ILE A 1 555 ? -33.480 38.039 52.915 1.00 80.69 555 ILE A C 1
ATOM 4363 O O . ILE A 1 555 ? -33.401 38.166 51.698 1.00 80.69 555 ILE A O 1
ATOM 4367 N N . ILE A 1 556 ? -33.129 39.016 53.752 1.00 81.88 556 ILE A N 1
ATOM 4368 C CA . ILE A 1 556 ? -32.635 40.311 53.274 1.00 81.88 556 ILE A CA 1
ATOM 4369 C C . ILE A 1 556 ? -31.356 40.182 52.438 1.00 81.88 556 ILE A C 1
ATOM 4371 O O . ILE A 1 556 ? -31.279 40.747 51.355 1.00 81.88 556 ILE A O 1
ATOM 4375 N N . GLN A 1 557 ? -30.420 39.328 52.850 1.00 79.50 557 GLN A N 1
ATOM 4376 C CA . GLN A 1 557 ? -29.215 39.041 52.072 1.00 79.50 557 GLN A CA 1
ATOM 4377 C C . GLN A 1 557 ? -29.550 38.312 50.761 1.00 79.50 557 GLN A C 1
ATOM 4379 O O . GLN A 1 557 ? -28.722 38.256 49.859 1.00 79.50 557 GLN A O 1
ATOM 4384 N N . LEU A 1 558 ? -30.693 37.610 50.687 1.00 74.56 558 LEU A N 1
ATOM 4385 C CA . LEU A 1 558 ? -31.045 36.779 49.528 1.00 74.56 558 LEU A CA 1
ATOM 4386 C C . LEU A 1 558 ? -31.630 37.691 48.466 1.00 74.56 558 LEU A C 1
ATOM 4388 O O . LEU A 1 558 ? -31.312 37.555 47.291 1.00 74.56 558 LEU A O 1
ATOM 4392 N N . ILE A 1 559 ? -32.438 38.648 48.919 1.00 70.88 559 ILE A N 1
ATOM 4393 C CA . ILE A 1 559 ? -32.892 39.783 48.130 1.00 70.88 559 ILE A CA 1
ATOM 4394 C C . ILE A 1 559 ? -31.670 40.544 47.590 1.00 70.88 559 ILE A C 1
ATOM 4396 O O . ILE A 1 559 ? -31.621 40.788 46.388 1.00 70.88 559 ILE A O 1
ATOM 4400 N N . GLU A 1 560 ? -30.660 40.814 48.426 1.00 74.31 560 GLU A N 1
ATOM 4401 C CA . GLU A 1 560 ? -29.407 41.468 48.010 1.00 74.31 560 GLU A CA 1
ATOM 4402 C C . GLU A 1 560 ? -28.589 40.651 46.989 1.00 74.31 560 GLU A C 1
ATOM 4404 O O . GLU A 1 560 ? -28.224 41.143 45.923 1.00 74.31 560 GLU A O 1
ATOM 4409 N N . ASP A 1 561 ? -28.323 39.370 47.260 1.00 70.38 561 ASP A N 1
ATOM 4410 C CA . ASP A 1 561 ? -27.507 38.523 46.375 1.00 70.38 561 ASP A CA 1
ATOM 4411 C C . ASP A 1 561 ? -28.189 38.217 45.037 1.00 70.38 5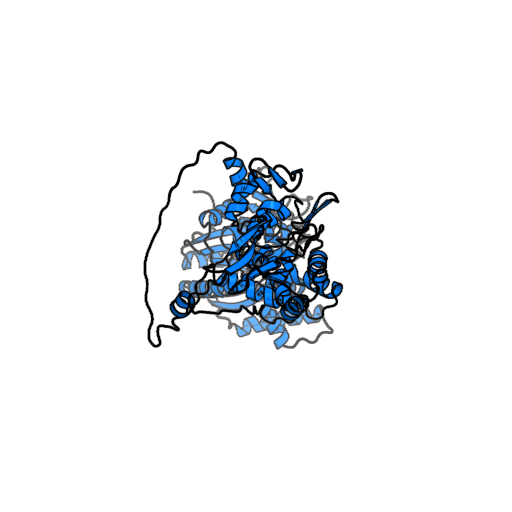61 ASP A C 1
ATOM 4413 O O . ASP A 1 561 ? -27.512 38.037 44.023 1.00 70.38 561 ASP A O 1
ATOM 4417 N N . GLN A 1 562 ? -29.522 38.136 45.016 1.00 67.94 562 GLN A N 1
ATOM 4418 C CA . GLN A 1 562 ? -30.282 37.990 43.773 1.00 67.94 562 GLN A CA 1
ATOM 4419 C C . GLN A 1 562 ? -30.419 39.323 43.022 1.00 67.94 562 GLN A C 1
ATOM 4421 O O . GLN A 1 562 ? -31.023 39.356 41.950 1.00 67.94 562 GLN A O 1
ATOM 4426 N N . GLY A 1 563 ? -29.868 40.418 43.562 1.00 58.06 563 GLY A N 1
ATOM 4427 C CA . GLY A 1 563 ? -30.010 41.755 42.999 1.00 58.06 563 GLY A CA 1
ATOM 4428 C C . GLY A 1 563 ? -31.466 42.214 42.955 1.00 58.06 563 GLY A C 1
ATOM 4429 O O . GLY A 1 563 ? -31.815 43.060 42.141 1.00 58.06 563 GLY A O 1
ATOM 4430 N N . LEU A 1 564 ? -32.330 41.634 43.792 1.00 62.03 564 LEU A N 1
ATOM 4431 C CA . LEU A 1 564 ? -33.729 42.040 43.929 1.00 62.03 564 LEU A CA 1
ATOM 4432 C C . LEU A 1 564 ? -33.850 43.330 44.754 1.00 62.03 564 LEU A C 1
ATOM 4434 O O . LEU A 1 564 ? -34.873 44.006 44.682 1.00 62.03 564 LEU A O 1
ATOM 4438 N N . ASP A 1 565 ? -32.806 43.686 45.505 1.00 64.12 565 ASP A N 1
ATOM 4439 C CA . ASP A 1 565 ? -32.590 45.012 46.096 1.00 64.12 565 ASP A CA 1
ATOM 4440 C C . ASP A 1 565 ? -32.098 46.039 45.054 1.00 64.12 565 ASP A C 1
ATOM 4442 O O . ASP A 1 565 ? -32.335 47.241 45.182 1.00 64.12 565 ASP A O 1
ATOM 4446 N N . CYS A 1 566 ? -31.433 45.560 44.000 1.00 54.25 566 CYS A N 1
ATOM 4447 C CA . CYS A 1 566 ? -30.798 46.344 42.953 1.00 54.25 566 CYS A CA 1
ATOM 4448 C C . CYS A 1 566 ? -31.628 46.308 41.668 1.00 54.25 566 CYS A C 1
ATOM 4450 O O . CYS A 1 566 ? -31.328 45.583 40.722 1.00 54.25 566 CYS A O 1
ATOM 4452 N N . VAL A 1 567 ? -32.630 47.180 41.581 1.00 46.50 567 VAL A N 1
ATOM 4453 C CA . VAL A 1 567 ? -33.518 47.254 40.408 1.00 46.50 567 VAL A CA 1
ATOM 4454 C C . VAL A 1 567 ? -32.753 47.585 39.096 1.00 46.50 567 VAL A C 1
ATOM 4456 O O . VAL A 1 567 ? -33.298 47.358 38.021 1.00 46.50 567 VAL A O 1
ATOM 4459 N N . PHE A 1 568 ? -31.475 48.027 39.130 1.00 39.00 568 PHE A N 1
ATOM 4460 C CA . PHE A 1 568 ? -30.647 48.297 37.932 1.00 39.00 568 PHE A CA 1
ATOM 4461 C C . PHE A 1 568 ? -29.093 48.174 38.136 1.00 39.00 568 PHE A C 1
ATOM 4463 O O . PHE A 1 568 ? -28.483 49.096 38.670 1.00 39.00 568 PHE A O 1
ATOM 4470 N N . GLY A 1 569 ? -28.410 47.127 37.608 1.00 36.19 569 GLY A N 1
ATOM 4471 C CA . GLY A 1 569 ? -26.978 47.175 37.159 1.00 36.19 569 GLY A CA 1
ATOM 4472 C C . GLY A 1 569 ? -25.878 46.312 37.859 1.00 36.19 569 GLY A C 1
ATOM 4473 O O . GLY A 1 569 ? -25.866 46.165 39.072 1.00 36.19 569 GLY A O 1
ATOM 4474 N N . LYS A 1 570 ? -24.910 45.765 37.074 1.00 37.50 570 LYS A N 1
ATOM 4475 C CA . LYS A 1 570 ? -23.872 44.735 37.420 1.00 37.50 570 LYS A CA 1
ATOM 4476 C C . LYS A 1 570 ? -22.544 45.252 38.038 1.00 37.50 570 LYS A C 1
ATOM 4478 O O . LYS A 1 570 ? -22.014 46.269 37.602 1.00 37.50 570 LYS A O 1
ATOM 4483 N N . ARG A 1 571 ? -21.919 44.442 38.921 1.00 36.00 571 ARG A N 1
ATOM 4484 C CA . ARG A 1 571 ? -20.544 44.588 39.481 1.00 36.00 571 ARG A CA 1
ATOM 4485 C C . ARG A 1 571 ? -19.538 43.614 38.826 1.00 36.00 571 ARG A C 1
ATOM 4487 O O . ARG A 1 571 ? -19.758 42.409 38.809 1.00 36.00 571 ARG A O 1
ATOM 4494 N N . ASN A 1 572 ? -18.433 44.137 38.295 1.00 40.34 572 ASN A N 1
ATOM 4495 C CA . ASN A 1 572 ? -17.376 43.419 37.561 1.00 40.34 572 ASN A CA 1
ATOM 4496 C C . ASN A 1 572 ? -16.225 42.866 38.444 1.00 40.34 572 ASN A C 1
ATOM 4498 O O . ASN A 1 572 ? -15.889 43.469 39.454 1.00 40.34 572 ASN A O 1
ATOM 4502 N N . GLN A 1 573 ? -15.579 41.797 37.935 1.00 33.16 573 GLN A N 1
ATOM 4503 C CA . GLN A 1 573 ? -14.123 41.493 37.815 1.00 33.16 573 GLN A CA 1
ATOM 4504 C C . GLN A 1 573 ? -13.115 41.742 38.974 1.00 33.16 573 GLN A C 1
ATOM 4506 O O . GLN A 1 573 ? -12.902 42.895 39.333 1.00 33.16 573 GLN A O 1
ATOM 4511 N N . LYS A 1 574 ? -12.296 40.718 39.339 1.00 29.08 574 LYS A N 1
ATOM 4512 C CA . LYS A 1 574 ? -10.806 40.623 39.129 1.00 29.08 574 LYS A CA 1
ATOM 4513 C C . LYS A 1 574 ? -10.067 39.511 39.941 1.00 29.08 574 LYS A C 1
ATOM 4515 O O . LYS A 1 574 ? -10.504 39.171 41.029 1.00 29.08 574 LYS A O 1
ATOM 4520 N N . GLN A 1 575 ? -8.875 39.129 39.416 1.00 29.38 575 GLN A N 1
ATOM 4521 C CA . GLN A 1 575 ? -7.622 38.563 40.026 1.00 29.38 575 GLN A CA 1
ATOM 4522 C C . GLN A 1 575 ? -7.378 37.023 40.042 1.00 29.38 575 GLN A C 1
ATOM 4524 O O . GLN A 1 575 ? -8.209 36.290 40.553 1.00 29.38 575 GLN A O 1
ATOM 4529 N N . TYR A 1 576 ? -6.378 36.487 39.287 1.00 25.47 576 TYR A N 1
ATOM 4530 C CA . TYR A 1 576 ? -4.900 36.276 39.532 1.00 25.47 576 TYR A CA 1
ATOM 4531 C C . TYR A 1 576 ? -4.610 35.022 40.411 1.00 25.47 576 TYR A C 1
ATOM 4533 O O . TYR A 1 576 ? -5.333 34.833 41.372 1.00 25.47 576 TYR A O 1
ATOM 4541 N N . GLY A 1 577 ? -3.615 34.126 40.252 1.00 27.23 577 GLY A N 1
ATOM 4542 C CA . GLY A 1 577 ? -2.447 33.911 39.376 1.00 27.23 577 GLY A CA 1
ATOM 4543 C C . GLY A 1 577 ? -1.523 32.795 39.975 1.00 27.23 577 GLY A C 1
ATOM 4544 O O . GLY A 1 577 ? -1.448 32.677 41.190 1.00 27.23 577 GLY A O 1
ATOM 4545 N N . GLU A 1 578 ? -0.911 31.980 39.097 1.00 28.47 578 GLU A N 1
ATOM 4546 C CA . GLU A 1 578 ? 0.286 31.070 39.099 1.00 28.47 578 GLU A CA 1
ATOM 4547 C C . GLU A 1 578 ? 1.099 30.637 40.357 1.00 28.47 578 GLU A C 1
ATOM 4549 O O . GLU A 1 578 ? 1.392 31.459 41.217 1.00 28.47 578 GLU A O 1
ATOM 4554 N N . THR A 1 579 ? 1.673 29.401 40.347 1.00 27.09 579 THR A N 1
ATOM 4555 C CA . THR A 1 579 ? 3.155 29.115 40.332 1.00 27.09 579 THR A CA 1
ATOM 4556 C C . THR A 1 579 ? 3.570 27.613 40.240 1.00 27.09 579 THR A C 1
ATOM 4558 O O . THR A 1 579 ? 2.799 26.720 40.572 1.00 27.09 579 THR A O 1
ATOM 4561 N N . GLN A 1 580 ? 4.803 27.364 39.741 1.00 27.16 580 GLN A N 1
ATOM 4562 C CA . GLN A 1 580 ? 5.473 26.104 39.304 1.00 27.16 580 GLN A CA 1
ATOM 4563 C C . GLN A 1 580 ? 6.432 25.448 40.344 1.00 27.16 580 GLN A C 1
ATOM 4565 O O . GLN A 1 580 ? 6.823 26.104 41.304 1.00 27.16 580 GLN A O 1
ATOM 4570 N N . GLY A 1 581 ? 6.971 24.238 40.058 1.00 26.66 581 GLY A N 1
ATOM 4571 C CA . GLY A 1 581 ? 8.293 23.792 40.572 1.00 26.66 581 GLY A CA 1
ATOM 4572 C C . GLY A 1 581 ? 8.713 22.317 40.331 1.00 26.66 581 GLY A C 1
ATOM 4573 O O . GLY A 1 581 ? 7.988 21.409 40.703 1.00 26.66 581 GLY A O 1
ATOM 4574 N N . ASN A 1 582 ? 9.901 22.097 39.738 1.00 25.91 582 ASN A N 1
ATOM 4575 C CA . ASN A 1 582 ? 10.514 20.845 39.208 1.00 25.91 582 ASN A CA 1
ATOM 4576 C C . ASN A 1 582 ? 11.235 19.920 40.239 1.00 25.91 582 ASN A C 1
ATOM 4578 O O . ASN A 1 582 ? 11.469 20.358 41.359 1.00 25.91 582 ASN A O 1
ATOM 4582 N N . ILE A 1 583 ? 11.734 18.723 39.822 1.00 26.91 583 ILE A N 1
ATOM 4583 C CA . ILE A 1 583 ? 13.190 18.340 39.757 1.00 26.91 583 ILE A CA 1
ATOM 4584 C C . ILE A 1 583 ? 13.478 16.821 39.500 1.00 26.91 583 ILE A C 1
ATOM 4586 O O . ILE A 1 583 ? 13.007 15.945 40.213 1.00 26.91 583 ILE A O 1
ATOM 4590 N N . SER A 1 584 ? 14.358 16.595 38.504 1.00 25.22 584 SER A N 1
ATOM 4591 C CA . SER A 1 584 ? 15.493 15.646 38.304 1.00 25.22 584 SER A CA 1
ATOM 4592 C C . SER A 1 584 ? 15.410 14.101 38.370 1.00 25.22 584 SER A C 1
ATOM 4594 O O . SER A 1 584 ? 14.877 13.469 39.273 1.00 25.22 584 SER A O 1
ATOM 4596 N N . THR A 1 585 ? 16.119 13.519 37.396 1.00 28.28 585 THR A N 1
ATOM 4597 C CA . THR A 1 585 ? 16.338 12.113 37.022 1.00 28.28 585 THR A CA 1
ATOM 4598 C C . THR A 1 585 ? 17.782 11.651 37.254 1.00 28.28 585 THR A C 1
ATOM 4600 O O . THR A 1 585 ? 18.715 12.393 36.955 1.00 28.28 585 THR A O 1
ATOM 4603 N N . THR A 1 586 ? 17.965 10.366 37.575 1.00 26.97 586 THR A N 1
ATOM 4604 C CA . THR A 1 586 ? 19.200 9.606 37.297 1.00 26.97 586 THR A CA 1
ATOM 4605 C C . THR A 1 586 ? 18.841 8.188 36.857 1.00 26.97 586 THR A C 1
ATOM 4607 O O . THR A 1 586 ? 17.932 7.561 37.397 1.00 26.97 586 THR A O 1
ATOM 4610 N N . VAL A 1 587 ? 19.530 7.702 35.828 1.00 29.88 587 VAL A N 1
ATOM 4611 C CA . VAL A 1 587 ? 19.231 6.466 35.100 1.00 29.88 587 VAL A CA 1
ATOM 4612 C C . VAL A 1 587 ? 20.416 5.520 35.201 1.00 29.88 587 VAL A C 1
ATOM 4614 O O . VAL A 1 587 ? 21.539 5.927 34.914 1.00 29.88 587 VAL A O 1
ATOM 4617 N N . THR A 1 588 ? 20.146 4.233 35.431 1.00 33.81 588 THR A N 1
ATOM 4618 C CA . THR A 1 588 ? 21.065 3.142 35.079 1.00 33.81 588 THR A CA 1
ATOM 4619 C C . THR A 1 588 ? 20.356 1.965 34.385 1.00 33.81 588 THR A C 1
ATOM 4621 O O . THR A 1 588 ? 19.234 1.590 34.717 1.00 33.81 588 THR A O 1
ATOM 4624 N N . LEU A 1 589 ? 21.052 1.431 33.372 1.00 29.02 589 LEU A N 1
ATOM 4625 C CA . LEU A 1 589 ? 21.013 0.118 32.696 1.00 29.02 589 LEU A CA 1
ATOM 4626 C C . LEU A 1 589 ? 19.701 -0.532 32.194 1.00 29.02 589 LEU A C 1
ATOM 4628 O O . LEU A 1 589 ? 19.772 -1.279 31.223 1.00 29.02 589 LEU A O 1
ATOM 4632 N N . ALA A 1 590 ? 18.511 -0.216 32.713 1.00 29.91 590 ALA A N 1
ATOM 4633 C CA . ALA A 1 590 ? 17.233 -0.678 32.138 1.00 29.91 590 ALA A CA 1
ATOM 4634 C C . ALA A 1 590 ? 16.823 0.115 30.873 1.00 29.91 590 ALA A C 1
ATOM 4636 O O . ALA A 1 590 ? 15.997 -0.327 30.075 1.00 29.91 590 ALA A O 1
ATOM 4637 N N . GLN A 1 591 ? 17.434 1.287 30.659 1.00 34.56 591 GLN A N 1
ATOM 4638 C CA . GLN A 1 591 ? 17.193 2.144 29.494 1.00 34.56 591 GLN A CA 1
ATOM 4639 C C . GLN A 1 591 ? 17.798 1.628 28.184 1.00 34.56 591 GLN A C 1
ATOM 4641 O O . GLN A 1 591 ? 17.439 2.140 27.128 1.00 34.56 591 GLN A O 1
ATOM 4646 N N . MET A 1 592 ? 18.673 0.621 28.214 1.00 34.00 592 MET A N 1
ATOM 4647 C CA . MET A 1 592 ? 19.203 0.024 26.981 1.00 34.00 592 MET A CA 1
ATOM 4648 C C . MET A 1 592 ? 18.274 -1.051 26.400 1.00 34.00 592 MET A C 1
ATOM 4650 O O . MET A 1 592 ? 18.160 -1.153 25.182 1.00 34.00 592 MET A O 1
ATOM 4654 N N . GLU A 1 593 ? 17.542 -1.781 27.246 1.00 32.22 593 GLU A N 1
ATOM 4655 C CA . GLU A 1 593 ? 16.541 -2.776 26.824 1.00 32.22 593 GLU A CA 1
ATOM 4656 C C . GLU A 1 593 ? 15.199 -2.104 26.466 1.00 32.22 593 GLU A C 1
ATOM 4658 O O . GLU A 1 593 ? 14.584 -2.437 25.455 1.00 32.22 593 GLU A O 1
ATOM 4663 N N . LEU A 1 594 ? 14.797 -1.058 27.206 1.00 32.53 594 LEU A N 1
ATOM 4664 C CA . LEU A 1 594 ? 13.602 -0.255 26.910 1.00 32.53 594 LEU A CA 1
ATOM 4665 C C . LEU A 1 594 ? 13.735 0.553 25.605 1.00 32.53 594 LEU A C 1
ATOM 4667 O O . LEU A 1 594 ? 12.723 0.854 24.985 1.00 32.53 594 LEU A O 1
ATOM 4671 N N . ARG A 1 595 ? 14.957 0.867 25.142 1.00 32.44 595 ARG A N 1
ATOM 4672 C CA . ARG A 1 595 ? 15.188 1.546 23.849 1.00 32.44 595 ARG A CA 1
ATOM 4673 C C . ARG A 1 595 ? 14.780 0.673 22.660 1.00 32.44 595 ARG A C 1
ATOM 4675 O O . ARG A 1 595 ? 14.121 1.167 21.758 1.00 32.44 595 ARG A O 1
ATOM 4682 N N . LYS A 1 596 ? 15.032 -0.641 22.725 1.00 31.91 596 LYS A N 1
ATOM 4683 C CA . LYS A 1 596 ? 14.601 -1.607 21.694 1.00 31.91 596 LYS A CA 1
ATOM 4684 C C . LYS A 1 596 ? 13.075 -1.781 21.614 1.00 31.91 596 LYS A C 1
ATOM 4686 O O . LYS A 1 596 ? 12.576 -2.195 20.575 1.00 31.91 596 LYS A O 1
ATOM 4691 N N . LEU A 1 597 ? 12.350 -1.454 22.690 1.00 31.88 597 LEU A N 1
ATOM 4692 C CA . LEU A 1 597 ? 10.880 -1.509 22.788 1.00 31.88 597 LEU A CA 1
ATOM 4693 C C . LEU A 1 597 ? 10.218 -0.119 22.627 1.00 31.88 597 LEU A C 1
ATOM 4695 O O . LEU A 1 597 ? 9.022 -0.010 22.383 1.00 31.88 597 LEU A O 1
ATOM 4699 N N . LEU A 1 598 ? 10.998 0.958 22.760 1.00 32.31 598 LEU A N 1
ATOM 4700 C CA . LEU A 1 598 ? 10.604 2.339 22.473 1.00 32.31 598 LEU A CA 1
ATOM 4701 C C . LEU A 1 598 ? 10.756 2.674 20.987 1.00 32.31 598 LEU A C 1
ATOM 4703 O O . LEU A 1 598 ? 9.895 3.367 20.455 1.00 32.31 598 LEU A O 1
ATOM 4707 N N . ASP A 1 599 ? 11.770 2.125 20.315 1.00 33.12 599 ASP A N 1
ATOM 4708 C CA . ASP A 1 599 ? 11.957 2.268 18.865 1.00 33.12 599 ASP A CA 1
ATOM 4709 C C . ASP A 1 599 ? 10.884 1.499 18.060 1.00 33.12 599 ASP A C 1
ATOM 4711 O O . ASP A 1 599 ? 10.651 1.802 16.893 1.00 33.12 599 ASP A O 1
ATOM 4715 N N . SER A 1 600 ? 10.170 0.549 18.685 1.00 30.73 600 SER A N 1
ATOM 4716 C CA . SER A 1 600 ? 8.978 -0.104 18.116 1.00 30.73 600 SER A CA 1
ATOM 4717 C C . SER A 1 600 ? 7.658 0.632 18.410 1.00 30.73 600 SER A C 1
ATOM 4719 O O . SER A 1 600 ? 6.607 0.201 17.938 1.00 30.73 600 SER A O 1
ATOM 4721 N N . LEU A 1 601 ? 7.693 1.734 19.174 1.00 30.20 601 LEU A N 1
ATOM 4722 C CA . LEU A 1 601 ? 6.526 2.537 19.580 1.00 30.20 601 LEU A CA 1
ATOM 4723 C C . LEU A 1 601 ? 6.656 4.038 19.231 1.00 30.20 601 LEU A C 1
ATOM 4725 O O . LEU A 1 601 ? 5.909 4.856 19.776 1.00 30.20 601 LEU A O 1
ATOM 4729 N N . THR A 1 602 ? 7.567 4.404 18.321 1.00 27.47 602 THR A N 1
ATOM 4730 C CA . THR A 1 602 ? 7.644 5.734 17.675 1.00 27.47 602 THR A CA 1
ATOM 4731 C C . THR A 1 602 ? 7.210 5.703 16.222 1.00 27.47 602 THR A C 1
ATOM 4733 O O . THR A 1 602 ? 7.801 4.907 15.463 1.00 27.47 602 THR A O 1
#

Secondary structure (DSSP, 8-state):
-----EEEEEEEPPTTS--EEEEEESGGGHHHHHHTT---EEEEEE-SHHHHHHHHHHH----PPPSSSEEEEEEEETTEEEEEE-TTSS--PBPPTTS---TTEEEEE------SHHHHHHHHHHHTGGGG-SEEEEETTTTTSHHHHHHHHHHHHHHHHHH-----EEEEEEESS---HHHHHHHHHHHHHHHHHHH-TT----HHHHHHHHHHHEEEEEEES-S--HHHHHHHHHHHHHHHHHTT----HHHHHHHHHHHHHHHHH-TTSPP-HHHHHTTTSPPPTTHHHHHHHHHHTSSS--HHHHHHHHHHHHHHHS-TT-----HHHHIIIIIHHHHHHHHHHHT-TTHHHHHHHHHHHHHHHHHHH---HHHHHHHHHHH-THHHH--BTTB-TTTSSS--S-HHHHHHHIIIIITS---HHHHHHHHTT----EEETTEEEEETTEEEEHHHHTTTS----EEEETTEEEES--S----PEEEE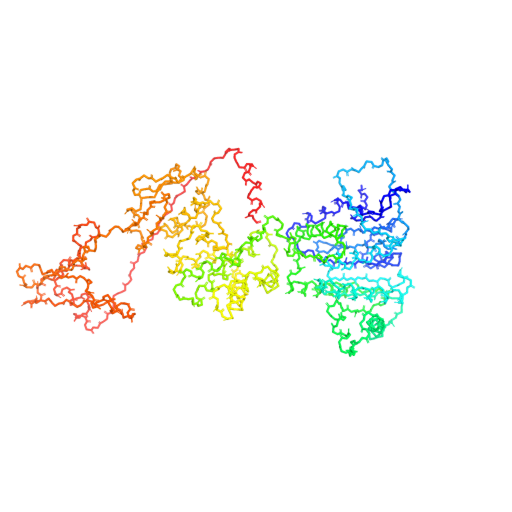ESSSSS-EEEESS-HHHHHHHHTT-----------SSTT-EEEEEEE-TTSSEEESTT-SEEHHHHHHHTTSS-SS-PPP----------------STHHHHHHHHTT--

Sequence (602 aa):
MPSTDSLLQLRSNAPGLPGPYLQENLAPYQLLDAMGKARPRSILAIGGRVKSQYLAREFSTTLDHHETPSVALTSLDHKTIWLDCELHFHQMPRIKAKSSIAGCSRLHFLNSAAARVAKIAYPIYTDVLALFSDIILIFVPDFGGLPQVVDFLGNWIKSSMAKGPQAYSRIILLHREVVADKEVNSLVLAKLASYLRVSCPTEAYSSKDLTDMMNQCFRIHNLPLQSGHRQWLFSEVAVAFRDRRRRGLHFNAHHFKWLLQAGISQYAEQPSVPFNPISSSRLQYLLPERLGDCLATFLGGVKNISGSEIGLVASALVMDAYPPGMHSFLPDTLFERLYAGPAKECEKLIKLPGLALSIKRDFITLAGENRETGVGPAQTHLGRVQGNPTMRCTYHESICAFCIIRAPMFTLDCIFFVLTAFLQGWSLSDCRYHLKSITGIRTWRDTIRFGKGLSFDLGEIKHTNNILVCLTLKKKVFKNTESSIESTNLYYQGSEPQLIKTALCTEESMQNCQNNQPFIRELQIKASSNTTQIRALIDGSDGKKHSISKCPYQIIQLIEDQGLDCVFGKRNQKQYGETQGNISTTVTLAQMELRKLLDSLT

Organism: NCBI:txid1079267

Solvent-accessible surface area (backbone atoms only — not comparable to full-atom values): 34248 Å² total; per-residue (Å²): 132,82,74,91,55,45,28,33,32,51,30,26,46,58,93,95,51,83,42,40,32,40,39,35,36,53,66,38,51,52,62,32,61,75,46,39,84,41,58,58,42,30,36,31,39,40,33,45,72,62,41,41,55,50,43,31,68,71,68,70,44,89,62,74,81,69,97,53,15,24,28,31,54,46,74,78,51,103,50,34,35,36,42,42,33,30,38,55,46,71,73,61,51,61,69,60,96,77,64,74,78,55,94,54,55,48,79,37,61,30,90,51,91,68,90,47,50,45,76,57,30,52,53,47,46,63,66,39,51,42,64,71,27,31,31,35,40,36,28,28,71,55,56,76,27,66,70,50,47,37,52,50,53,30,52,46,49,53,50,31,69,77,48,49,70,82,54,72,36,40,35,36,40,34,26,92,60,86,60,57,53,69,57,56,50,51,53,31,45,51,48,41,54,56,50,42,54,72,76,41,67,88,63,88,75,52,77,62,54,52,48,53,56,43,59,53,40,36,49,78,41,63,40,53,75,62,89,82,52,57,69,58,49,54,50,50,40,56,51,34,43,51,53,34,45,75,64,33,62,62,46,29,20,57,54,42,53,54,49,51,54,51,34,54,53,47,38,29,77,37,70,82,56,66,68,49,70,68,66,58,76,25,73,92,61,68,79,55,94,56,33,20,57,26,49,26,54,56,54,68,72,42,94,73,83,47,72,67,55,41,43,47,53,15,32,32,50,36,25,72,71,50,47,61,71,55,78,75,56,42,50,63,62,49,37,64,73,70,40,46,63,34,32,47,47,18,24,62,74,66,68,41,89,66,43,38,59,50,29,50,54,43,24,36,52,51,48,46,50,29,66,74,71,66,49,53,39,60,59,58,29,50,54,50,53,73,70,35,71,67,60,58,76,53,81,54,94,68,30,20,75,76,56,43,47,40,57,47,92,42,79,54,56,47,53,49,46,48,50,36,46,66,58,63,64,43,50,73,67,54,53,57,70,50,53,85,44,56,77,50,78,45,78,56,89,63,30,46,26,33,33,82,93,40,69,46,44,43,74,60,48,56,74,67,71,78,69,73,47,76,47,77,54,96,93,41,76,47,51,68,65,78,91,69,85,70,66,48,33,34,32,36,30,32,65,54,98,58,74,45,78,44,64,58,70,45,72,66,47,51,52,39,41,76,70,74,39,80,87,73,79,91,80,91,71,55,67,87,50,60,76,34,46,34,36,35,32,34,58,38,98,84,80,47,76,40,53,53,79,76,35,72,33,38,43,53,58,47,35,48,75,69,37,71,72,47,91,77,86,91,89,80,90,88,85,89,82,91,91,88,89,91,88,92,87,88,87,75,81,60,66,67,61,49,44,70,61,45,66,69,62,74

Radius of gyration: 35.08 Å; Cα contacts (8 Å, |Δi|>4): 858; chains: 1; bounding box: 78×79×99 Å